Protein AF-A5DPB9-F1 (afdb_monomer)

InterPro domains:
  IPR019465 Conserved oligomeric Golgi complex subunit 5 [PTHR13228] (3-213)
  IPR048485 Conserved oligomeric Golgi complex subunit 5, helical domain [PF20649] (182-356)
  IPR049176 Conserved oligomeric Golgi complex subunit 5, N-terminal [PF10392] (8-139)

Structure (mmCIF, N/CA/C/O backbone):
data_AF-A5DPB9-F1
#
_entry.id   AF-A5DPB9-F1
#
loop_
_atom_site.group_PDB
_atom_site.id
_atom_site.type_symbol
_atom_site.label_atom_id
_atom_site.label_alt_id
_atom_site.label_comp_id
_atom_site.label_asym_id
_atom_site.label_entity_id
_atom_site.label_seq_id
_atom_site.pdbx_PDB_ins_code
_atom_site.Cartn_x
_atom_site.Cartn_y
_atom_site.Cartn_z
_atom_site.occupancy
_atom_site.B_iso_or_equiv
_atom_site.auth_seq_id
_atom_site.auth_comp_id
_atom_site.auth_asym_id
_atom_site.auth_atom_id
_atom_site.pdbx_PDB_model_num
ATOM 1 N N . MET A 1 1 ? -108.876 1.688 78.164 1.00 44.12 1 MET A N 1
ATOM 2 C CA . MET A 1 1 ? -107.978 1.445 79.316 1.00 44.12 1 MET A CA 1
ATOM 3 C C . MET A 1 1 ? -107.442 0.040 79.134 1.00 44.12 1 MET A C 1
ATOM 5 O O . MET A 1 1 ? -108.283 -0.831 78.953 1.00 44.12 1 MET A O 1
ATOM 9 N N . ALA A 1 2 ? -106.113 -0.120 79.157 1.00 27.28 2 ALA A N 1
ATOM 10 C CA . ALA A 1 2 ? -105.298 -1.202 78.568 1.00 27.28 2 ALA A CA 1
ATOM 11 C C . ALA A 1 2 ? -104.939 -0.926 77.093 1.00 27.28 2 ALA A C 1
ATOM 13 O O . ALA A 1 2 ? -105.848 -0.718 76.295 1.00 27.28 2 ALA A O 1
ATOM 14 N N . ASP A 1 3 ? -103.688 -0.815 76.645 1.00 36.09 3 ASP A N 1
ATOM 15 C CA . ASP A 1 3 ? -102.376 -0.763 77.303 1.00 36.09 3 ASP A CA 1
ATOM 16 C C . ASP A 1 3 ? -101.504 0.184 76.459 1.00 36.09 3 ASP A C 1
ATOM 18 O O . ASP A 1 3 ? -101.333 -0.025 75.263 1.00 36.09 3 ASP A O 1
ATOM 22 N N . LEU A 1 4 ? -100.994 1.263 77.054 1.00 47.66 4 LEU A N 1
ATOM 23 C CA . LEU A 1 4 ? -100.061 2.205 76.414 1.00 47.66 4 LEU A CA 1
ATOM 24 C C . LEU A 1 4 ? -98.610 1.736 76.649 1.00 47.66 4 LEU A C 1
ATOM 26 O O . LEU A 1 4 ? -97.748 2.515 77.041 1.00 47.66 4 LEU A O 1
ATOM 30 N N . GLU A 1 5 ? -98.366 0.440 76.449 1.00 53.59 5 GLU A N 1
ATOM 31 C CA . GLU A 1 5 ? -97.039 -0.184 76.462 1.00 53.59 5 GLU A CA 1
ATOM 32 C C . GLU A 1 5 ? -96.541 -0.337 75.018 1.00 53.59 5 GLU A C 1
ATOM 34 O O . GLU A 1 5 ? -96.562 -1.430 74.464 1.00 53.59 5 GLU A O 1
ATOM 39 N N . ASP A 1 6 ? -96.110 0.753 74.378 1.00 63.81 6 ASP A N 1
ATOM 40 C CA . ASP A 1 6 ? -95.665 0.715 72.972 1.00 63.81 6 ASP A CA 1
ATOM 41 C C . ASP A 1 6 ? -94.141 0.847 72.829 1.00 63.81 6 ASP A C 1
ATOM 43 O O . ASP A 1 6 ? -93.615 1.591 72.006 1.00 63.81 6 ASP A O 1
ATOM 47 N N . PHE A 1 7 ? -93.409 0.135 73.68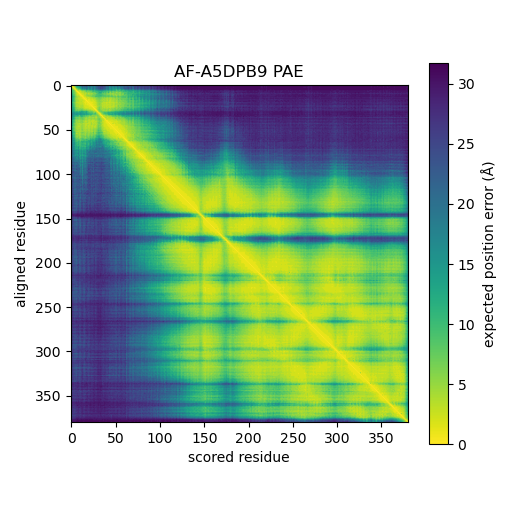7 1.00 64.62 7 PHE A N 1
ATOM 48 C CA . PHE A 1 7 ? -91.947 0.059 73.634 1.00 64.62 7 PHE A CA 1
ATOM 49 C C . PHE A 1 7 ? -91.447 -0.734 72.414 1.00 64.62 7 PHE A C 1
ATOM 51 O O . PHE A 1 7 ? -90.389 -0.426 71.871 1.00 64.62 7 PHE A O 1
ATOM 58 N N . GLU A 1 8 ? -92.205 -1.737 71.960 1.00 69.50 8 GLU A N 1
ATOM 59 C CA . GLU A 1 8 ? -91.835 -2.569 70.803 1.00 69.50 8 GLU A CA 1
ATOM 60 C C . GLU A 1 8 ? -91.729 -1.750 69.508 1.00 69.50 8 GLU A C 1
ATOM 62 O O . GLU A 1 8 ? -90.939 -2.089 68.629 1.00 69.50 8 GLU A O 1
ATOM 67 N N . SER A 1 9 ? -92.430 -0.612 69.426 1.00 72.00 9 SER A N 1
ATOM 68 C CA . SER A 1 9 ? -92.293 0.337 68.318 1.00 72.00 9 SER A CA 1
ATOM 69 C C . SER A 1 9 ? -90.864 0.884 68.154 1.00 72.00 9 SER A C 1
ATOM 71 O O . SER A 1 9 ? -90.455 1.173 67.031 1.00 72.00 9 SER A O 1
ATOM 73 N N . TYR A 1 10 ? -90.069 0.975 69.233 1.00 73.12 10 TYR A N 1
ATOM 74 C CA . TYR A 1 10 ? -88.667 1.417 69.181 1.00 73.12 10 TYR A CA 1
ATOM 75 C C . TYR A 1 10 ? -87.708 0.361 68.625 1.00 73.12 10 TYR A C 1
ATOM 77 O O . TYR A 1 10 ? -86.601 0.703 68.208 1.00 73.12 10 TYR A O 1
ATOM 85 N N . LEU A 1 11 ? -88.094 -0.916 68.670 1.00 72.62 11 LEU A N 1
ATOM 86 C CA . LEU A 1 11 ? -87.273 -2.040 68.219 1.00 72.62 11 LEU A CA 1
ATOM 87 C C . LEU A 1 11 ? -87.558 -2.431 66.761 1.00 72.62 11 LEU A C 1
ATOM 89 O O . LEU A 1 11 ? -86.886 -3.318 66.230 1.00 72.62 11 LEU A O 1
ATOM 93 N N . ASP A 1 12 ? -88.530 -1.777 66.118 1.00 81.12 12 ASP A N 1
ATOM 94 C CA . ASP A 1 12 ? -88.857 -1.994 64.713 1.00 81.12 12 ASP A CA 1
ATOM 95 C C . ASP A 1 12 ? -87.646 -1.632 63.822 1.00 81.12 12 ASP A C 1
ATOM 97 O O . ASP A 1 12 ? -87.094 -0.532 63.955 1.00 81.12 12 ASP A O 1
ATOM 101 N N . PRO A 1 13 ? -87.198 -2.521 62.913 1.00 78.12 13 PRO A N 1
ATOM 102 C CA . PRO A 1 13 ? -86.097 -2.236 61.992 1.00 78.12 13 PRO A CA 1
ATOM 103 C C . PRO A 1 13 ? -86.310 -0.986 61.120 1.00 78.12 13 PRO A C 1
ATOM 105 O O . PRO A 1 13 ? -85.321 -0.405 60.671 1.00 78.12 13 PRO A O 1
ATOM 108 N N . ASP A 1 14 ? -87.558 -0.544 60.923 1.00 82.44 14 ASP A N 1
ATOM 109 C CA . ASP A 1 14 ? -87.913 0.664 60.169 1.00 82.44 14 ASP A CA 1
ATOM 110 C C . ASP A 1 14 ? -88.231 1.880 61.071 1.00 82.44 14 ASP A C 1
ATOM 112 O O . ASP A 1 14 ? -88.819 2.872 60.616 1.00 82.44 14 ASP A O 1
ATOM 116 N N . PHE A 1 15 ? -87.843 1.845 62.355 1.00 84.31 15 PHE A N 1
ATOM 117 C CA . PHE A 1 15 ? -88.095 2.937 63.297 1.00 84.31 15 PHE A CA 1
ATOM 118 C C . PHE A 1 15 ? -87.548 4.282 62.789 1.00 84.31 15 PHE A C 1
ATOM 120 O O . PHE A 1 15 ? -86.355 4.462 62.531 1.00 84.31 15 PHE A O 1
ATOM 127 N N . ASN A 1 16 ? -88.434 5.279 62.702 1.00 80.62 16 ASN A N 1
ATOM 128 C CA . ASN A 1 16 ? -88.091 6.637 62.294 1.00 80.62 16 ASN A CA 1
ATOM 129 C C . ASN A 1 16 ? -88.408 7.635 63.413 1.00 80.62 16 ASN A C 1
ATOM 131 O O . ASN A 1 16 ? -89.570 7.960 63.671 1.00 80.62 16 ASN A O 1
ATOM 135 N N . ALA A 1 17 ? -87.351 8.183 64.014 1.00 83.06 17 ALA A N 1
ATOM 136 C CA . ALA A 1 17 ? -87.445 9.108 65.138 1.00 83.06 17 ALA A CA 1
ATOM 137 C C . ALA A 1 17 ? -88.282 10.364 64.833 1.00 83.06 17 ALA A C 1
ATOM 139 O O . ALA A 1 17 ? -89.011 10.841 65.702 1.00 83.06 17 ALA A O 1
ATOM 140 N N . SER A 1 18 ? -88.213 10.903 63.611 1.00 81.94 18 SER A N 1
ATOM 141 C CA . SER A 1 18 ? -88.951 12.114 63.230 1.00 81.94 18 SER A CA 1
ATOM 142 C C . SER A 1 18 ? -90.446 11.848 63.083 1.00 81.94 18 SER A C 1
ATOM 144 O O . SER A 1 18 ? -91.255 12.649 63.546 1.00 81.94 18 SER A O 1
ATOM 146 N N . LYS A 1 19 ? -90.814 10.709 62.482 1.00 81.12 19 LYS A N 1
ATOM 147 C CA . LYS A 1 19 ? -92.215 10.299 62.329 1.00 81.12 19 LYS A CA 1
ATOM 148 C C . LYS A 1 19 ? -92.846 9.995 63.688 1.00 81.12 19 LYS A C 1
ATOM 150 O O . LYS A 1 19 ? -93.886 10.554 64.006 1.00 81.12 19 LYS A O 1
ATOM 155 N N . PHE A 1 20 ? -92.148 9.224 64.520 1.00 82.44 20 PHE A N 1
ATOM 156 C CA . PHE A 1 20 ? -92.592 8.904 65.875 1.00 82.44 20 PHE A CA 1
ATOM 157 C C . PHE A 1 20 ? -92.763 10.159 66.742 1.00 82.44 20 PHE A C 1
ATOM 159 O O . PHE A 1 20 ? -93.758 10.297 67.445 1.00 82.44 20 PHE A O 1
ATOM 166 N N . SER A 1 21 ? -91.824 11.111 66.660 1.00 79.56 21 SER A N 1
ATOM 167 C CA . SER A 1 21 ? -91.932 12.380 67.391 1.00 79.56 21 SER A CA 1
ATOM 168 C C . SER A 1 21 ? -93.159 13.185 66.960 1.00 79.56 21 SER A C 1
ATOM 170 O O . SER A 1 21 ? -93.835 13.757 67.807 1.00 79.56 21 SER A O 1
ATOM 172 N N . ASN A 1 22 ? -93.468 13.214 65.659 1.00 82.00 22 ASN A N 1
ATOM 173 C CA . ASN A 1 22 ? -94.652 13.897 65.145 1.00 82.00 22 ASN A CA 1
ATOM 174 C C . ASN A 1 22 ? -95.946 13.215 65.617 1.00 82.00 22 ASN A C 1
ATOM 176 O O . ASN A 1 22 ? -96.838 13.879 66.136 1.00 82.00 22 ASN A O 1
ATOM 180 N N . ASP A 1 23 ? -96.006 11.887 65.518 1.00 80.44 23 ASP A N 1
ATOM 181 C CA . ASP A 1 23 ? -97.159 11.095 65.950 1.00 80.44 23 ASP A CA 1
ATOM 182 C C . ASP A 1 23 ? -97.400 11.236 67.466 1.00 80.44 23 ASP A C 1
ATOM 184 O O . ASP A 1 23 ? -98.544 11.347 67.906 1.00 80.44 23 ASP A O 1
ATOM 188 N N . LEU A 1 24 ? -96.333 11.326 68.270 1.00 81.12 24 LEU A N 1
ATOM 189 C CA . LEU A 1 24 ? -96.407 11.556 69.715 1.00 81.12 24 LEU A CA 1
ATOM 190 C C . LEU A 1 24 ? -96.964 12.946 70.053 1.00 81.12 24 LEU A C 1
ATOM 192 O O . LEU A 1 24 ? -97.833 13.054 70.917 1.00 81.12 24 LEU A O 1
ATOM 196 N N . ILE A 1 25 ? -96.512 13.989 69.348 1.00 81.38 25 ILE A N 1
ATOM 197 C CA . ILE A 1 25 ? -97.013 15.361 69.521 1.00 81.38 25 ILE A CA 1
ATOM 198 C C . ILE A 1 25 ? -98.494 15.439 69.141 1.00 81.38 25 ILE A C 1
ATOM 200 O O . ILE A 1 25 ? -99.277 16.027 69.889 1.00 81.38 25 ILE A O 1
ATOM 204 N N . CYS A 1 26 ? -98.887 14.814 68.027 1.00 80.00 26 CYS A N 1
ATOM 205 C CA . CYS A 1 26 ? -100.283 14.722 67.607 1.00 80.00 26 CYS A CA 1
ATOM 206 C C . CYS A 1 26 ? -101.142 13.913 68.590 1.00 80.00 26 CYS A C 1
ATOM 208 O O . CYS A 1 26 ? -102.306 14.237 68.780 1.00 80.00 26 CYS A O 1
ATOM 210 N N . ALA A 1 27 ? -100.591 12.880 69.232 1.00 77.81 27 ALA A N 1
ATOM 211 C CA . ALA A 1 27 ? -101.325 12.049 70.185 1.00 77.81 27 ALA A CA 1
ATOM 212 C C . ALA A 1 27 ? -101.513 12.703 71.565 1.00 77.81 27 ALA A C 1
ATOM 214 O O . ALA A 1 27 ? -102.434 12.329 72.290 1.00 77.81 27 ALA A O 1
ATOM 215 N N . THR A 1 28 ? -100.647 13.643 71.963 1.00 74.94 28 THR A N 1
ATOM 216 C CA . THR A 1 28 ? -100.753 14.336 73.261 1.00 74.94 28 THR A CA 1
ATOM 217 C C . THR A 1 28 ? -101.484 15.676 73.201 1.00 74.94 28 THR A C 1
ATOM 219 O O . THR A 1 28 ? -101.608 16.316 74.240 1.00 74.94 28 THR A O 1
ATOM 222 N N . ASN A 1 29 ? -101.931 16.117 72.023 1.00 76.56 29 ASN A N 1
ATOM 223 C CA . ASN A 1 29 ? -102.603 17.403 71.823 1.00 76.56 29 ASN A CA 1
ATOM 224 C C . ASN A 1 29 ? -103.939 17.207 71.087 1.00 76.56 29 ASN A C 1
ATOM 226 O O . ASN A 1 29 ? -104.040 16.368 70.195 1.00 76.56 29 ASN A O 1
ATOM 230 N N . GLU A 1 30 ? -104.965 17.980 71.449 1.00 71.94 30 GLU A N 1
ATOM 231 C CA . GLU A 1 30 ? -106.259 17.984 70.751 1.00 71.94 30 GLU A CA 1
ATOM 232 C C . GLU A 1 30 ? -106.224 18.965 69.564 1.00 71.94 30 GLU A C 1
ATOM 234 O O . GLU A 1 30 ? -105.502 19.959 69.583 1.00 71.94 30 GLU A O 1
ATOM 239 N N . ALA A 1 31 ? -106.990 18.694 68.503 1.00 64.88 31 ALA A N 1
ATOM 240 C CA . ALA A 1 31 ? -106.919 19.470 67.257 1.00 64.88 31 ALA A CA 1
ATOM 241 C C . ALA A 1 31 ? -107.453 20.918 67.368 1.00 64.88 31 ALA A C 1
ATOM 243 O O . ALA A 1 31 ? -107.172 21.724 66.484 1.00 64.88 31 ALA A O 1
ATOM 244 N N . ASP A 1 32 ? -108.190 21.240 68.437 1.00 61.94 32 ASP A N 1
ATOM 245 C CA . ASP A 1 32 ? -108.917 22.509 68.617 1.00 61.94 32 ASP A CA 1
ATOM 246 C C . ASP A 1 32 ? -108.282 23.455 69.665 1.00 61.94 32 ASP A C 1
ATOM 248 O O . ASP A 1 32 ? -108.884 24.462 70.042 1.00 61.94 32 ASP A O 1
ATOM 252 N N . THR A 1 33 ? -107.075 23.157 70.160 1.00 62.94 33 THR A N 1
ATOM 253 C CA . THR A 1 33 ? -106.348 24.022 71.110 1.00 62.94 33 THR A CA 1
ATOM 254 C C . THR A 1 33 ? -105.321 24.923 70.412 1.00 62.94 33 THR A C 1
ATOM 256 O O . THR A 1 33 ? -104.429 24.427 69.730 1.00 62.94 33 THR A O 1
ATOM 259 N N . ASP A 1 34 ? -105.402 26.243 70.641 1.00 65.19 34 ASP A N 1
ATOM 260 C CA . ASP A 1 34 ? -104.501 27.268 70.064 1.00 65.19 34 ASP A CA 1
ATOM 261 C C . ASP A 1 34 ? -103.067 27.259 70.650 1.00 65.19 34 ASP A C 1
ATOM 263 O O . ASP A 1 34 ? -102.174 27.932 70.128 1.00 65.19 34 ASP A O 1
ATOM 267 N N . GLU A 1 35 ? -102.814 26.495 71.719 1.00 70.06 35 GLU A N 1
ATOM 268 C CA . GLU A 1 35 ? -101.492 26.342 72.338 1.00 70.06 35 GLU A CA 1
ATOM 269 C C . GLU A 1 35 ? -101.019 24.882 72.283 1.00 70.06 35 GLU A C 1
ATOM 271 O O . GLU A 1 35 ? -101.722 23.967 72.704 1.00 70.06 35 GLU A O 1
ATOM 276 N N . LEU A 1 36 ? -99.800 24.667 71.775 1.00 75.06 36 LEU A N 1
ATOM 277 C CA . LEU A 1 36 ? -99.181 23.346 71.647 1.00 75.06 36 LEU A CA 1
ATOM 278 C C . LEU A 1 36 ? -98.478 22.933 72.954 1.00 75.06 36 LEU A C 1
ATOM 280 O O . LEU A 1 36 ? -97.453 23.517 73.320 1.00 75.06 36 LEU A O 1
ATOM 284 N N . ASP A 1 37 ? -98.957 21.880 73.621 1.00 76.12 37 ASP A N 1
ATOM 285 C CA . ASP A 1 37 ? -98.319 21.313 74.815 1.00 76.12 37 ASP A CA 1
ATOM 286 C C . ASP A 1 37 ? -97.232 20.290 74.443 1.00 76.12 37 ASP A C 1
ATOM 288 O O . ASP A 1 37 ? -97.453 19.086 74.277 1.00 76.12 37 ASP A O 1
ATOM 292 N N . ILE A 1 38 ? -95.999 20.787 74.348 1.00 79.75 38 ILE A N 1
ATOM 293 C CA . ILE A 1 38 ? -94.792 19.963 74.178 1.00 79.75 38 ILE A CA 1
ATOM 294 C C . ILE A 1 38 ? -94.356 19.342 75.518 1.00 79.75 38 ILE A C 1
ATOM 296 O O . ILE A 1 38 ? -93.651 18.330 75.550 1.00 79.75 38 ILE A O 1
ATOM 300 N N . GLY A 1 39 ? -94.772 19.923 76.646 1.00 80.38 39 GLY A N 1
ATOM 301 C CA . GLY A 1 39 ? -94.368 19.490 77.979 1.00 80.38 39 GLY A CA 1
ATOM 302 C C . GLY A 1 39 ? -94.846 18.076 78.298 1.00 80.38 39 GLY A C 1
ATOM 303 O O . GLY A 1 39 ? -94.081 17.281 78.850 1.00 80.38 39 GLY A O 1
ATOM 304 N N . THR A 1 40 ? -96.076 17.740 77.913 1.00 80.31 40 THR A N 1
ATOM 305 C CA . THR A 1 40 ? -96.653 16.404 78.125 1.00 80.31 40 THR A CA 1
ATOM 306 C C . THR A 1 40 ? -95.992 15.343 77.240 1.00 80.31 40 THR A C 1
ATOM 308 O O . THR A 1 40 ? -95.547 14.313 77.757 1.00 80.31 40 THR A O 1
ATOM 311 N N . SER A 1 41 ? -95.804 15.624 75.947 1.00 79.94 41 SER A N 1
ATOM 312 C CA . SER A 1 41 ? -95.038 14.771 75.019 1.00 79.94 41 SER A CA 1
ATOM 313 C C . SER A 1 41 ? -93.606 14.505 75.499 1.00 79.94 41 SER A C 1
ATOM 315 O O . SER A 1 41 ? -93.144 13.364 75.526 1.00 79.94 41 SER A O 1
ATOM 317 N N . MET A 1 42 ? -92.904 15.546 75.955 1.00 81.12 42 MET A N 1
ATOM 318 C CA . MET A 1 42 ? -91.525 15.435 76.431 1.00 81.12 42 MET A CA 1
ATOM 319 C C . MET A 1 42 ? -91.41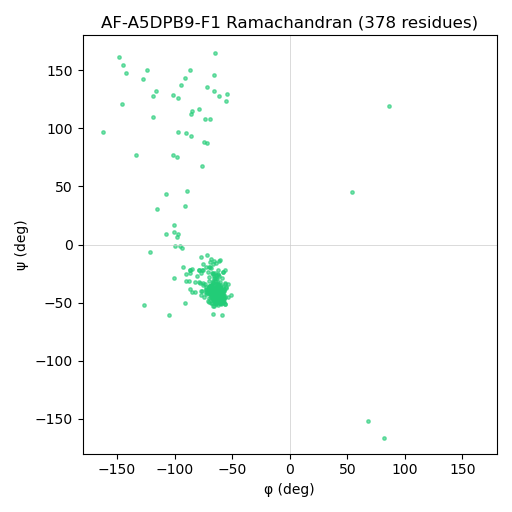5 14.658 77.750 1.00 81.12 42 MET A C 1
ATOM 321 O O . MET A 1 42 ? -90.456 13.912 77.948 1.00 81.12 42 MET A O 1
ATOM 325 N N . LYS A 1 43 ? -92.398 14.791 78.653 1.00 84.06 43 LYS A N 1
ATOM 326 C CA . LYS A 1 43 ? -92.470 13.968 79.873 1.00 84.06 43 LYS A CA 1
ATOM 327 C C . LYS A 1 43 ? -92.662 12.490 79.543 1.00 84.06 43 LYS A C 1
ATOM 329 O O . LYS A 1 43 ? -92.007 11.665 80.176 1.00 84.06 43 LYS A O 1
ATOM 334 N N . LYS A 1 44 ? -93.507 12.168 78.558 1.00 81.88 44 LYS A N 1
ATOM 335 C CA . LYS A 1 44 ? -93.729 10.790 78.106 1.00 81.88 44 LYS A CA 1
ATOM 336 C C . LYS A 1 44 ? -92.467 10.192 77.480 1.00 81.88 44 LYS A C 1
ATOM 338 O O . LYS A 1 44 ? -91.987 9.184 77.975 1.00 81.88 44 LYS A O 1
ATOM 343 N N . LEU A 1 45 ? -91.832 10.891 76.535 1.00 83.88 45 LEU A N 1
ATOM 344 C CA . LEU A 1 45 ? -90.566 10.440 75.943 1.00 83.88 45 LEU A CA 1
ATOM 345 C C . LEU A 1 45 ? -89.468 10.229 77.000 1.00 83.88 45 LEU A C 1
ATOM 347 O O . LEU A 1 45 ? -88.692 9.282 76.927 1.00 83.88 45 LEU A O 1
ATOM 351 N N . LYS A 1 46 ? -89.401 11.102 78.012 1.00 84.94 46 LYS A N 1
ATOM 352 C CA . LYS A 1 46 ? -88.448 10.951 79.117 1.00 84.94 46 LYS A CA 1
ATOM 353 C C . LYS A 1 46 ? -88.732 9.706 79.959 1.00 84.94 46 LYS A C 1
ATOM 355 O O . LYS A 1 46 ? -87.783 9.072 80.413 1.00 84.94 46 LYS A O 1
ATOM 360 N N . PHE A 1 47 ? -90.003 9.377 80.177 1.00 84.81 47 PHE A N 1
ATOM 361 C CA . PHE A 1 47 ? -90.398 8.143 80.850 1.00 84.81 47 PHE A CA 1
ATOM 362 C C . PHE A 1 47 ? -89.999 6.916 80.021 1.00 84.81 47 PHE A C 1
ATOM 364 O O . PHE A 1 47 ? -89.385 6.001 80.562 1.00 84.81 47 PHE A O 1
ATOM 371 N N . ASP A 1 48 ? -90.234 6.950 78.709 1.00 83.25 48 ASP A N 1
ATOM 372 C CA . ASP A 1 48 ? -89.887 5.855 77.800 1.00 83.25 48 ASP A CA 1
ATOM 373 C C . ASP A 1 48 ? -88.366 5.635 77.726 1.00 83.25 48 ASP A C 1
ATOM 375 O O . ASP A 1 48 ? -87.908 4.502 77.830 1.00 83.25 48 ASP A O 1
ATOM 379 N N . ILE A 1 49 ? -87.555 6.703 77.669 1.00 83.69 49 ILE A N 1
ATOM 380 C CA . ILE A 1 49 ? -86.081 6.614 77.746 1.00 83.69 49 ILE A CA 1
ATOM 381 C C . ILE A 1 49 ? -85.634 5.989 79.072 1.00 83.69 49 ILE A C 1
ATOM 383 O O . ILE A 1 49 ? -84.758 5.127 79.086 1.00 83.69 49 ILE A O 1
ATOM 387 N N . GLN A 1 50 ? -86.232 6.404 80.191 1.00 85.75 50 GLN A N 1
ATOM 388 C CA . GLN A 1 50 ? -85.902 5.834 81.497 1.00 85.75 50 GLN A CA 1
ATOM 389 C C . GLN A 1 50 ? -86.268 4.348 81.578 1.00 85.75 50 GLN A C 1
ATOM 391 O O . GLN A 1 50 ? -85.528 3.573 82.184 1.00 85.75 50 GLN A O 1
ATOM 396 N N . GLU A 1 51 ? -87.371 3.935 80.954 1.00 83.25 51 GLU A N 1
ATOM 397 C CA . GLU A 1 51 ? -87.759 2.528 80.860 1.00 83.25 51 GLU A CA 1
ATOM 398 C C . GLU A 1 51 ? -86.835 1.745 79.909 1.00 83.25 51 GLU A C 1
ATOM 400 O O . GLU A 1 51 ? -86.428 0.637 80.259 1.00 83.25 51 GLU A O 1
ATOM 405 N N . CYS A 1 52 ? -86.403 2.324 78.778 1.00 82.12 52 CYS A N 1
ATOM 406 C CA . CYS A 1 52 ? -85.360 1.762 77.908 1.00 82.12 52 CYS A CA 1
ATOM 407 C C . CYS A 1 52 ? -84.066 1.516 78.680 1.00 82.12 52 CYS A C 1
ATOM 409 O O . CYS A 1 52 ? -83.540 0.406 78.658 1.00 82.12 52 CYS A O 1
ATOM 411 N N . ASP A 1 53 ? -83.570 2.523 79.398 1.00 84.25 53 ASP A N 1
ATOM 412 C CA . ASP A 1 53 ? -82.347 2.412 80.190 1.00 84.25 53 ASP A CA 1
ATOM 413 C C . ASP A 1 53 ? -82.500 1.363 81.287 1.00 84.25 53 ASP A C 1
ATOM 415 O O . ASP A 1 53 ? -81.599 0.554 81.514 1.00 84.25 53 ASP A O 1
ATOM 419 N N . LYS A 1 54 ? -83.661 1.314 81.945 1.00 84.88 54 LYS A N 1
ATOM 420 C CA . LYS A 1 54 ? -83.954 0.326 82.983 1.00 84.88 54 LYS A CA 1
ATOM 421 C C . LYS A 1 54 ? -84.018 -1.092 82.419 1.00 84.88 54 LYS A C 1
ATOM 423 O O . LYS A 1 54 ? -83.443 -1.997 83.023 1.00 84.88 54 LYS A O 1
ATOM 428 N N . ARG A 1 55 ? -84.660 -1.303 81.266 1.00 82.06 55 ARG A N 1
ATOM 429 C CA . ARG A 1 55 ? -84.725 -2.605 80.583 1.00 82.06 55 ARG A CA 1
ATOM 430 C C . ARG A 1 55 ? -83.377 -3.012 80.013 1.00 82.06 55 ARG A C 1
ATOM 432 O O . ARG A 1 55 ? -82.980 -4.150 80.210 1.00 82.06 55 ARG A O 1
ATOM 439 N N . MET A 1 56 ? -82.637 -2.102 79.388 1.00 81.44 56 MET A N 1
ATOM 440 C CA . MET A 1 56 ? -81.284 -2.360 78.895 1.00 81.44 56 MET A CA 1
ATOM 441 C C . MET A 1 56 ? -80.353 -2.717 80.051 1.00 81.44 56 MET A C 1
ATOM 443 O O . MET A 1 56 ? -79.632 -3.707 79.972 1.00 81.44 56 MET A O 1
ATOM 447 N N . THR A 1 57 ? -80.444 -1.992 81.167 1.00 84.69 57 THR A N 1
ATOM 448 C CA . THR A 1 57 ? -79.726 -2.333 82.398 1.00 84.69 57 THR A CA 1
ATOM 449 C C . THR A 1 57 ? -80.189 -3.682 82.938 1.00 84.69 57 THR A C 1
ATOM 451 O O . THR A 1 57 ? -79.352 -4.478 83.339 1.00 84.69 57 THR A O 1
ATOM 454 N N . SER A 1 58 ? -81.485 -4.000 82.913 1.00 83.62 58 SER A N 1
ATOM 455 C CA . SER A 1 58 ? -82.013 -5.293 83.363 1.00 83.62 58 SER A CA 1
ATOM 456 C C . SER A 1 58 ? -81.550 -6.456 82.480 1.00 83.62 58 SER A C 1
ATOM 458 O O . SER A 1 58 ? -81.087 -7.461 83.010 1.00 83.62 58 SER A O 1
ATOM 460 N N . ILE A 1 59 ? -81.589 -6.316 81.153 1.00 83.06 59 ILE A N 1
ATOM 461 C CA . ILE A 1 59 ? -81.129 -7.318 80.184 1.00 83.06 59 ILE A CA 1
ATOM 462 C C . ILE A 1 59 ? -79.618 -7.494 80.299 1.00 83.06 59 ILE A C 1
ATOM 464 O O . ILE A 1 59 ? -79.159 -8.630 80.385 1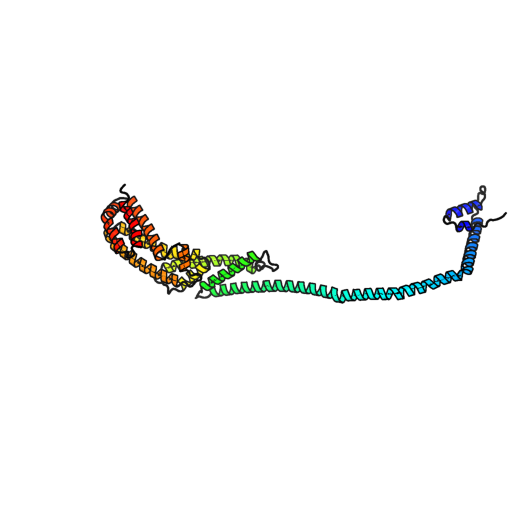.00 83.06 59 ILE A O 1
ATOM 468 N N . ALA A 1 60 ? -78.858 -6.398 80.367 1.00 81.62 60 ALA A N 1
ATOM 469 C CA . ALA A 1 60 ? -77.417 -6.433 80.585 1.00 81.62 60 ALA A CA 1
ATOM 470 C C . ALA A 1 60 ? -77.064 -7.044 81.949 1.00 81.62 60 ALA A C 1
ATOM 472 O O . ALA A 1 60 ? -76.126 -7.823 82.021 1.00 81.62 60 ALA A O 1
ATOM 473 N N . SER A 1 61 ? -77.836 -6.769 83.007 1.00 81.50 61 SER A N 1
ATOM 474 C CA . SER A 1 61 ? -77.632 -7.361 84.342 1.00 81.50 61 SER A CA 1
ATOM 475 C C . SER A 1 61 ? -78.114 -8.808 84.440 1.00 81.50 61 SER A C 1
ATOM 477 O O . SER A 1 61 ? -77.660 -9.526 85.320 1.00 81.50 61 SER A O 1
ATOM 479 N N . SER A 1 62 ? -79.029 -9.251 83.573 1.00 83.50 62 SER A N 1
ATOM 480 C CA . SER A 1 62 ? -79.533 -10.634 83.548 1.00 83.50 62 SER A CA 1
ATOM 481 C C . SER A 1 62 ? -78.692 -11.526 82.635 1.00 83.50 62 SER A C 1
ATOM 483 O O . SER A 1 62 ? -78.518 -12.705 82.914 1.00 83.50 62 SER A O 1
ATOM 485 N N . ASN A 1 63 ? -78.129 -10.953 81.568 1.00 82.12 63 ASN A N 1
ATOM 486 C CA . ASN A 1 63 ? -77.302 -11.627 80.564 1.00 82.12 63 ASN A CA 1
ATOM 487 C C . ASN A 1 63 ? -75.863 -11.088 80.572 1.00 82.12 63 ASN A C 1
ATOM 489 O O . ASN A 1 63 ? -75.191 -11.050 79.538 1.00 82.12 63 ASN A O 1
ATOM 493 N N . TYR A 1 64 ? -75.384 -10.650 81.736 1.00 81.75 64 TYR A N 1
ATOM 494 C CA . TYR A 1 64 ? -74.017 -10.155 81.887 1.00 81.75 64 TYR A CA 1
ATOM 495 C C . TYR A 1 64 ? -73.007 -11.258 81.570 1.00 81.75 64 TYR A C 1
ATOM 497 O O . TYR A 1 64 ? -71.968 -10.989 80.984 1.00 81.75 64 TYR A O 1
ATOM 505 N N . GLU A 1 65 ? -73.327 -12.507 81.900 1.00 81.19 65 GLU A N 1
ATOM 506 C CA . GLU A 1 65 ? -72.414 -13.636 81.764 1.00 81.19 65 GLU A CA 1
ATOM 507 C C . GLU A 1 65 ? -72.027 -13.915 80.291 1.00 81.19 65 GLU A C 1
ATOM 509 O O . GLU A 1 65 ? -70.828 -13.915 80.007 1.00 81.19 65 GLU A O 1
ATOM 514 N N . PRO A 1 66 ? -72.957 -14.007 79.312 1.00 81.75 66 PRO A N 1
ATOM 515 C CA . PRO A 1 66 ? -72.606 -14.072 77.888 1.00 81.75 66 PRO A CA 1
ATOM 516 C C . PRO A 1 66 ? -71.842 -12.851 77.356 1.00 81.75 66 PRO A C 1
ATOM 518 O O . PRO A 1 66 ? -70.904 -13.004 76.575 1.00 81.75 66 PRO A O 1
ATOM 521 N N . LEU A 1 67 ? -72.216 -11.633 77.766 1.00 79.81 67 LEU A N 1
ATOM 522 C CA . LEU A 1 67 ? -71.557 -10.403 77.305 1.00 79.81 67 LEU A CA 1
ATOM 523 C C . LEU A 1 67 ? -70.117 -10.310 77.823 1.00 79.81 67 LEU A C 1
ATOM 525 O O . LEU A 1 67 ? -69.196 -9.992 77.071 1.00 79.81 67 LEU A O 1
ATOM 529 N N . VAL A 1 68 ? -69.909 -10.652 79.095 1.00 82.25 68 VAL A N 1
ATOM 530 C CA . VAL A 1 68 ? -68.587 -10.761 79.716 1.00 82.25 68 VAL A CA 1
ATOM 531 C C . VAL A 1 68 ? -67.797 -11.904 79.081 1.00 82.25 68 VAL A C 1
ATOM 533 O O . VAL A 1 68 ? -66.608 -11.735 78.823 1.00 82.25 68 VAL A O 1
ATOM 536 N N . ALA A 1 69 ? -68.427 -13.033 78.749 1.00 83.31 69 ALA A N 1
ATOM 537 C CA . ALA A 1 69 ? -67.781 -14.138 78.041 1.00 83.31 69 ALA A CA 1
ATOM 538 C C . ALA A 1 69 ? -67.289 -13.721 76.642 1.00 83.31 69 ALA A C 1
ATOM 540 O O . ALA A 1 69 ? -66.150 -14.005 76.286 1.00 83.31 69 ALA A O 1
ATOM 541 N N . ILE A 1 70 ? -68.087 -12.982 75.867 1.00 80.62 70 ILE A N 1
ATOM 542 C CA . ILE A 1 70 ? -67.674 -12.504 74.538 1.00 80.62 70 ILE A CA 1
ATOM 543 C C . ILE A 1 70 ? -66.552 -11.469 74.666 1.00 80.62 70 ILE A C 1
ATOM 545 O O . ILE A 1 70 ? -65.501 -11.618 74.042 1.00 80.62 70 ILE A O 1
ATOM 549 N N . CYS A 1 71 ? -66.724 -10.451 75.514 1.00 80.06 71 CYS A N 1
ATOM 550 C CA . CYS A 1 71 ? -65.702 -9.425 75.733 1.00 80.06 71 CYS A CA 1
ATOM 551 C C . CYS A 1 71 ? -64.398 -10.015 76.292 1.00 80.06 71 CYS A C 1
ATOM 553 O O . CYS A 1 71 ? -63.312 -9.584 75.900 1.00 80.06 71 CYS A O 1
ATOM 555 N N . SER A 1 72 ? -64.486 -11.031 77.154 1.00 80.44 72 SER A N 1
ATOM 556 C CA . SER A 1 72 ? -63.313 -11.729 77.688 1.00 80.44 72 SER A CA 1
ATOM 557 C C . SER A 1 72 ? -62.619 -12.625 76.665 1.00 80.44 72 SER A C 1
ATOM 559 O O . SER A 1 72 ? -61.442 -12.899 76.854 1.00 80.44 72 SER A O 1
ATOM 561 N N . GLN A 1 73 ? -63.276 -13.032 75.571 1.00 82.88 73 GLN A N 1
ATOM 562 C CA . GLN A 1 73 ? -62.663 -13.822 74.493 1.00 82.88 73 GLN A CA 1
ATOM 563 C C . GLN A 1 73 ? -61.974 -12.975 73.414 1.00 82.88 73 GLN A C 1
ATOM 565 O O . GLN A 1 73 ? -61.072 -13.471 72.735 1.00 82.88 73 GLN A O 1
ATOM 570 N N . VAL A 1 74 ? -62.329 -11.694 73.266 1.00 82.62 74 VAL A N 1
ATOM 571 C CA . VAL A 1 74 ? -61.716 -10.797 72.265 1.00 82.62 74 VAL A CA 1
ATOM 572 C C . VAL A 1 74 ? -60.221 -10.585 72.526 1.00 82.62 74 VAL A C 1
ATOM 574 O O . VAL A 1 74 ? -59.425 -10.653 71.588 1.00 82.62 74 VAL A O 1
ATOM 577 N N . GLY A 1 75 ? -59.830 -10.364 73.786 1.00 83.56 75 GLY A N 1
ATOM 578 C CA . GLY A 1 75 ? -58.422 -10.232 74.188 1.00 83.56 75 GLY A CA 1
ATOM 579 C C . GLY A 1 75 ? -57.601 -11.481 73.838 1.00 83.56 75 GLY A C 1
ATOM 580 O O . GLY A 1 75 ? -56.734 -11.392 72.973 1.00 83.56 75 GLY A O 1
ATOM 581 N N . PRO A 1 76 ? -57.953 -12.661 74.382 1.00 85.62 76 PRO A N 1
ATOM 582 C CA . PRO A 1 76 ? -57.294 -13.931 74.088 1.00 85.62 76 PRO A CA 1
ATOM 583 C C . PRO A 1 76 ? -57.253 -14.283 72.603 1.00 85.62 76 PRO A C 1
ATOM 585 O O . PRO A 1 76 ? -56.256 -14.816 72.137 1.00 85.62 76 PRO A O 1
ATOM 588 N N . THR A 1 77 ? -58.301 -13.977 71.832 1.00 84.00 77 THR A N 1
ATOM 589 C CA . THR A 1 77 ? -58.315 -14.255 70.385 1.00 84.00 77 THR A CA 1
ATOM 590 C C . THR A 1 77 ? -57.330 -13.359 69.638 1.00 84.00 77 THR A C 1
ATOM 592 O O . THR A 1 77 ? -56.618 -13.821 68.746 1.00 84.00 77 THR A O 1
ATOM 595 N N . LYS A 1 78 ? -57.253 -12.077 70.010 1.00 84.88 78 LYS A N 1
ATOM 596 C CA . LYS A 1 78 ? -56.272 -11.136 69.461 1.00 84.88 78 LYS A CA 1
ATOM 597 C C . LYS A 1 78 ? -54.851 -11.514 69.868 1.00 84.88 78 LYS A C 1
ATOM 599 O O . LYS A 1 78 ? -53.950 -11.445 69.034 1.00 84.88 78 LYS A O 1
ATOM 604 N N . ASP A 1 79 ? -54.664 -11.920 71.117 1.00 86.50 79 ASP A N 1
ATOM 605 C CA . ASP A 1 79 ? -53.375 -12.351 71.646 1.00 86.50 79 ASP A CA 1
ATOM 606 C C . ASP A 1 79 ? -52.930 -13.642 70.960 1.00 86.50 79 ASP A C 1
ATOM 608 O O . ASP A 1 79 ? -51.831 -13.681 70.428 1.00 86.50 79 ASP A O 1
ATOM 612 N N . TYR A 1 80 ? -53.816 -14.626 70.801 1.00 85.25 80 TYR A N 1
ATOM 613 C CA . TYR A 1 80 ? -53.552 -15.857 70.054 1.00 85.25 80 TYR A CA 1
ATOM 614 C C . TYR A 1 80 ? -53.226 -15.596 68.579 1.00 85.25 80 TYR A C 1
ATOM 616 O O . TYR A 1 80 ? -52.276 -16.164 68.033 1.00 85.25 80 TYR A O 1
ATOM 624 N N . ALA A 1 81 ? -53.981 -14.715 67.915 1.00 83.44 81 ALA A N 1
ATOM 625 C CA . ALA A 1 81 ? -53.698 -14.323 66.538 1.00 83.44 81 ALA A CA 1
ATOM 626 C C . ALA A 1 81 ? -52.333 -13.626 66.430 1.00 83.44 81 ALA A C 1
ATOM 628 O O . ALA A 1 81 ? -51.565 -13.926 65.517 1.00 83.44 81 ALA A O 1
ATOM 629 N N . ASN A 1 82 ? -51.991 -12.750 67.378 1.00 88.19 82 ASN A N 1
ATOM 630 C CA . ASN A 1 82 ? -50.670 -12.132 67.442 1.00 88.19 82 ASN A CA 1
ATOM 631 C C . ASN A 1 82 ? -49.574 -13.161 67.733 1.00 88.19 82 ASN A C 1
ATOM 633 O O . ASN A 1 82 ? -48.576 -13.179 67.029 1.00 88.19 82 ASN A O 1
ATOM 637 N N . GLU A 1 83 ? -49.741 -14.046 68.706 1.00 88.25 83 GLU A N 1
ATOM 638 C CA . GLU A 1 83 ? -48.753 -15.068 69.062 1.00 88.25 83 GLU A CA 1
ATOM 639 C C . GLU A 1 83 ? -48.531 -16.082 67.937 1.00 88.25 83 GLU A C 1
ATOM 641 O O . GLU A 1 83 ? -47.419 -16.575 67.762 1.00 88.25 83 GLU A O 1
ATOM 646 N N . THR A 1 84 ? -49.556 -16.364 67.131 1.00 86.56 84 THR A N 1
ATOM 647 C CA . THR A 1 84 ? -49.476 -17.371 66.065 1.00 86.56 84 THR A CA 1
ATOM 648 C C . THR A 1 84 ? -49.034 -16.771 64.728 1.00 86.56 84 THR A C 1
ATOM 650 O O . THR A 1 84 ? -48.106 -17.277 64.084 1.00 86.56 84 THR A O 1
ATOM 653 N N . LEU A 1 85 ? -49.673 -15.682 64.278 1.00 88.69 85 LEU A N 1
ATOM 654 C CA . LEU A 1 85 ? -49.363 -15.084 62.977 1.00 88.69 85 LEU A CA 1
ATOM 655 C C . LEU A 1 85 ? -48.145 -14.171 63.023 1.00 88.69 85 LEU A C 1
ATOM 657 O O . LEU A 1 85 ? -47.351 -14.209 62.083 1.00 88.69 85 LEU A O 1
ATOM 661 N N . LYS A 1 86 ? -47.974 -13.359 64.072 1.00 89.12 86 LYS A N 1
ATOM 662 C CA . LYS A 1 86 ? -46.913 -12.344 64.095 1.00 89.12 86 LYS A CA 1
ATOM 663 C C . LYS A 1 86 ? -45.521 -12.966 63.952 1.00 89.12 86 LYS A C 1
ATOM 665 O O . LYS A 1 86 ? -44.799 -12.515 63.069 1.00 89.12 86 LYS A O 1
ATOM 670 N N . PRO A 1 87 ? -45.160 -14.065 64.650 1.00 90.94 87 PRO A N 1
ATOM 671 C CA . PRO A 1 87 ? -43.860 -14.699 64.439 1.00 90.94 87 PRO A CA 1
ATOM 672 C C . PRO A 1 87 ? -43.680 -15.248 63.023 1.00 90.94 87 PRO A C 1
ATOM 674 O O . PRO A 1 87 ? -42.571 -15.234 62.495 1.00 90.94 87 PRO A O 1
ATOM 677 N N . SER A 1 88 ? -44.751 -15.740 62.396 1.00 87.00 88 SER A N 1
ATOM 678 C CA . SER A 1 88 ? -44.706 -16.268 61.028 1.00 87.00 88 SER A CA 1
ATOM 679 C C . SER A 1 88 ? -44.502 -15.151 60.001 1.00 87.00 88 SER A C 1
ATOM 681 O O . SER A 1 88 ? -43.682 -15.293 59.093 1.00 87.00 88 SER A O 1
ATOM 683 N N . VAL A 1 89 ? -45.187 -14.019 60.180 1.00 89.94 89 VAL A N 1
ATOM 684 C CA . VAL A 1 89 ? -45.019 -12.813 59.356 1.00 89.94 89 VAL A CA 1
ATOM 685 C C . VAL A 1 89 ? -43.633 -12.206 59.567 1.00 89.94 89 VAL A C 1
ATOM 687 O O . VAL A 1 89 ? -42.930 -11.952 58.593 1.00 89.94 89 VAL A O 1
ATOM 690 N N . ASP A 1 90 ? -43.187 -12.062 60.814 1.00 91.06 90 ASP A N 1
ATOM 691 C CA . ASP A 1 90 ? -41.871 -11.508 61.146 1.00 91.06 90 ASP A CA 1
ATOM 692 C C . ASP A 1 90 ? -40.737 -12.381 60.587 1.00 91.06 90 ASP A C 1
ATOM 694 O O . ASP A 1 90 ? -39.736 -11.864 60.086 1.00 91.06 90 ASP A O 1
ATOM 698 N N . ARG A 1 91 ? -40.900 -13.713 60.598 1.00 90.88 91 ARG A N 1
ATOM 699 C CA . ARG A 1 91 ? -39.970 -14.644 59.937 1.00 90.88 91 ARG A CA 1
ATOM 700 C C . ARG A 1 91 ? -39.931 -14.438 58.427 1.00 90.88 91 ARG A C 1
ATOM 702 O O . ARG A 1 91 ? -38.840 -14.464 57.862 1.00 90.88 91 ARG A O 1
ATOM 709 N N . LEU A 1 92 ? -41.080 -14.237 57.778 1.00 91.62 92 LEU A N 1
ATOM 710 C CA . LEU A 1 92 ? -41.155 -13.997 56.335 1.00 91.62 92 LEU A CA 1
ATOM 711 C C . LEU A 1 92 ? -40.485 -12.671 55.958 1.00 91.62 92 LEU A C 1
ATOM 713 O O . LEU A 1 92 ? -39.661 -12.643 55.046 1.00 91.62 92 LEU A O 1
ATOM 717 N N . VAL A 1 93 ? -40.787 -11.601 56.697 1.00 93.50 93 VAL A N 1
ATOM 718 C CA . VAL A 1 93 ? -40.161 -10.282 56.525 1.00 93.50 93 VAL A CA 1
ATOM 719 C C . VAL A 1 93 ? -38.652 -10.397 56.716 1.00 93.50 93 VAL A C 1
ATOM 721 O O . VAL A 1 93 ? -37.894 -10.017 55.833 1.00 93.50 93 VAL A O 1
ATOM 724 N N . SER A 1 94 ? -38.208 -11.052 57.791 1.00 92.56 94 SER A N 1
ATOM 725 C CA . SER A 1 94 ? -36.782 -11.275 58.051 1.00 92.56 94 SER A CA 1
ATOM 726 C C . SER A 1 94 ? -36.101 -12.101 56.954 1.00 92.56 94 SER A C 1
ATOM 728 O O . SER A 1 94 ? -34.944 -11.854 56.620 1.00 92.56 94 SER A O 1
ATOM 730 N N . ALA A 1 95 ? -36.779 -13.105 56.392 1.00 90.81 95 ALA A N 1
ATOM 731 C CA . ALA A 1 95 ? -36.254 -13.894 55.280 1.00 90.81 95 ALA A CA 1
ATOM 732 C C . ALA A 1 95 ? -36.150 -13.059 53.995 1.00 90.81 95 ALA A C 1
ATOM 734 O O . ALA A 1 95 ? -35.147 -13.148 53.287 1.00 90.81 95 ALA A O 1
ATOM 735 N N . PHE A 1 96 ? -37.142 -12.210 53.722 1.00 92.50 96 PHE A N 1
ATOM 736 C CA . PHE A 1 96 ? -37.123 -11.295 52.587 1.00 92.50 96 PHE A CA 1
ATOM 737 C C . PHE A 1 96 ? -36.025 -10.236 52.729 1.00 92.50 96 PHE A C 1
ATOM 739 O O . PHE A 1 96 ? -35.262 -10.018 51.790 1.00 92.50 96 PHE A O 1
ATOM 746 N N . ASP A 1 97 ? -35.863 -9.653 53.915 1.00 94.31 97 ASP A N 1
ATOM 747 C CA . ASP A 1 97 ? -34.799 -8.691 54.206 1.00 94.31 97 ASP A CA 1
ATOM 748 C C . ASP A 1 97 ? -33.412 -9.321 54.064 1.00 94.31 97 ASP A C 1
ATOM 750 O O . ASP A 1 97 ? -32.494 -8.693 53.530 1.00 94.31 97 ASP A O 1
ATOM 754 N N . LYS A 1 98 ? -33.256 -10.595 54.449 1.00 93.25 98 LYS A N 1
ATOM 755 C CA . LYS A 1 98 ? -32.024 -11.362 54.206 1.00 93.25 98 LYS A CA 1
ATOM 756 C C . LYS A 1 98 ? -31.760 -11.585 52.719 1.00 93.25 98 LYS A C 1
ATOM 758 O O . LYS A 1 98 ? -30.615 -11.482 52.302 1.00 93.25 98 LYS A O 1
ATOM 763 N N . ILE A 1 99 ? -32.781 -11.870 51.911 1.00 93.00 99 ILE A N 1
ATOM 764 C CA . ILE A 1 99 ? -32.621 -12.028 50.454 1.00 93.00 99 ILE A CA 1
ATOM 765 C C . ILE A 1 99 ? -32.269 -10.687 49.808 1.00 93.00 99 ILE A C 1
ATOM 767 O O . ILE A 1 99 ? -31.347 -10.602 48.999 1.00 93.00 99 ILE A O 1
ATOM 771 N N . LYS A 1 100 ? -32.971 -9.620 50.190 1.00 92.75 100 LYS A N 1
ATOM 772 C CA . LYS A 1 100 ? -32.723 -8.272 49.684 1.00 92.75 100 LYS A CA 1
ATOM 773 C C . LYS A 1 100 ? -31.300 -7.813 50.005 1.00 92.75 100 LYS A C 1
ATOM 775 O O . LYS A 1 100 ? -30.577 -7.398 49.104 1.00 92.75 100 LYS A O 1
ATOM 780 N N . SER A 1 101 ? -30.883 -7.927 51.263 1.00 94.25 101 SER A N 1
ATOM 781 C CA . SER A 1 101 ? -29.536 -7.524 51.687 1.00 94.25 101 SER A CA 1
ATOM 782 C C . SER A 1 101 ? -28.439 -8.479 51.212 1.00 94.25 101 SER A C 1
ATOM 784 O O . SER A 1 101 ? -27.358 -8.026 50.860 1.00 94.25 101 SER A O 1
ATOM 786 N N . GLY A 1 102 ? -28.698 -9.787 51.176 1.00 92.31 102 GLY A N 1
ATOM 787 C CA . GLY A 1 102 ? -27.692 -10.797 50.849 1.00 92.31 102 GLY A CA 1
ATOM 788 C C . GLY A 1 102 ? -27.516 -11.081 49.358 1.00 92.31 102 GLY A C 1
ATOM 789 O O . GLY A 1 102 ? -26.473 -11.599 48.971 1.00 92.31 102 GLY A O 1
ATOM 790 N N . ILE A 1 103 ? -28.516 -10.781 48.523 1.00 93.38 103 ILE A N 1
ATOM 791 C CA . ILE A 1 103 ? -28.503 -11.138 47.095 1.00 93.38 103 ILE A CA 1
ATOM 792 C C . ILE A 1 103 ? -28.750 -9.917 46.214 1.00 93.38 103 ILE A C 1
ATOM 794 O O . ILE A 1 103 ? -27.962 -9.671 45.303 1.00 93.38 103 ILE A O 1
ATOM 798 N N . LEU A 1 104 ? -29.816 -9.151 46.466 1.00 93.25 104 LEU A N 1
ATOM 799 C CA . LEU A 1 104 ? -30.201 -8.059 45.568 1.00 93.25 104 LEU A CA 1
ATOM 800 C C . LEU A 1 104 ? -29.186 -6.910 45.597 1.00 93.25 104 LEU A C 1
ATOM 802 O O . LEU A 1 104 ? -28.699 -6.515 44.543 1.00 93.25 104 LEU A O 1
ATOM 806 N N . VAL A 1 105 ? -28.825 -6.426 46.790 1.00 94.88 105 VAL A N 1
ATOM 807 C CA . VAL A 1 105 ? -27.858 -5.323 46.934 1.00 94.88 105 VAL A CA 1
ATOM 808 C C . VAL A 1 105 ? -26.485 -5.690 46.340 1.00 94.88 105 VAL A C 1
ATOM 810 O O . VAL A 1 105 ? -26.020 -4.961 45.465 1.00 94.88 105 VAL A O 1
ATOM 813 N N . PRO A 1 106 ? -25.866 -6.846 46.671 1.00 95.50 106 PRO A N 1
ATOM 814 C CA . PRO A 1 106 ? -24.604 -7.247 46.045 1.00 95.50 106 PRO A CA 1
ATOM 815 C C . PRO A 1 106 ? -24.696 -7.426 44.524 1.00 95.50 106 PRO A C 1
ATOM 817 O O . PRO A 1 106 ? -23.724 -7.186 43.809 1.00 95.50 106 PRO A O 1
ATOM 820 N N . TYR A 1 107 ? -25.850 -7.858 44.005 1.00 95.50 107 TYR A N 1
ATOM 821 C CA . TYR A 1 107 ? -26.066 -7.979 42.564 1.00 95.50 107 TYR A CA 1
ATOM 822 C C . TYR A 1 107 ? -26.101 -6.612 41.868 1.00 95.50 107 TYR A C 1
ATOM 824 O O . TYR A 1 107 ? -25.483 -6.450 40.814 1.00 95.50 107 TYR A O 1
ATOM 832 N N . GLU A 1 108 ? -26.793 -5.629 42.447 1.00 95.12 108 GLU A N 1
ATOM 833 C CA . GLU A 1 108 ? -26.836 -4.257 41.930 1.00 95.12 108 GLU A CA 1
ATOM 834 C C . GLU A 1 108 ? -25.440 -3.613 41.947 1.00 95.12 108 GLU A C 1
ATOM 836 O O . GLU A 1 108 ? -24.995 -3.090 40.922 1.00 95.12 108 GLU A O 1
ATOM 841 N N . GLU A 1 109 ? -24.696 -3.760 43.048 1.00 95.31 109 GLU A N 1
ATOM 842 C CA . GLU A 1 109 ? -23.300 -3.308 43.162 1.00 95.31 109 GLU A CA 1
ATOM 843 C C . GLU A 1 109 ? -22.383 -3.986 42.123 1.00 95.31 109 GLU A C 1
ATOM 845 O O . GLU A 1 109 ? -21.519 -3.348 41.504 1.00 95.31 109 GLU A O 1
ATOM 850 N N . ALA A 1 110 ? -22.584 -5.284 41.869 1.00 96.06 110 ALA A N 1
ATOM 851 C CA . ALA A 1 110 ? -21.849 -6.016 40.840 1.00 96.06 110 ALA A CA 1
ATOM 852 C C . ALA A 1 110 ? -22.201 -5.535 39.421 1.00 96.06 110 ALA A C 1
ATOM 854 O O . ALA A 1 110 ? -21.323 -5.476 38.552 1.00 96.06 110 ALA A O 1
ATOM 855 N N . LEU A 1 111 ? -23.462 -5.170 39.165 1.00 96.00 111 LEU A N 1
ATOM 856 C CA . LEU A 1 111 ? -23.896 -4.611 37.884 1.00 96.00 111 LEU A CA 1
ATOM 857 C C . LEU A 1 111 ? -23.238 -3.250 37.628 1.00 96.00 111 LEU A C 1
ATOM 859 O O . LEU A 1 111 ? -22.741 -3.011 36.523 1.00 96.00 111 LEU A O 1
ATOM 863 N N . GLU A 1 112 ? -23.190 -2.388 38.642 1.00 96.06 112 GLU A N 1
ATOM 864 C CA . GLU A 1 112 ? -22.502 -1.098 38.576 1.00 96.06 112 GLU A CA 1
ATOM 865 C C . GLU A 1 112 ? -21.000 -1.287 38.314 1.00 96.06 112 GLU A C 1
ATOM 867 O O . GLU A 1 112 ? -20.450 -0.724 37.362 1.00 96.06 112 GLU A O 1
ATOM 872 N N . SER A 1 113 ? -20.354 -2.182 39.066 1.00 95.75 113 SER A N 1
ATOM 873 C CA . SER A 1 113 ? -18.940 -2.528 38.880 1.00 95.75 113 SER A CA 1
ATOM 874 C C . SER A 1 113 ? -18.654 -3.079 37.479 1.00 95.75 113 SER A C 1
ATOM 876 O O . SER A 1 113 ? -17.663 -2.710 36.845 1.00 95.75 113 SER A O 1
ATOM 878 N N . LYS A 1 114 ? -19.547 -3.912 36.929 1.00 95.00 114 LYS A N 1
ATOM 879 C CA . LYS A 1 114 ? -19.453 -4.409 35.547 1.00 95.00 114 LYS A CA 1
ATOM 880 C C . LYS A 1 114 ? -19.532 -3.272 34.530 1.00 95.00 114 LYS A C 1
ATOM 882 O O . LYS A 1 114 ? -18.792 -3.289 33.545 1.00 95.00 114 LYS A O 1
ATOM 887 N N . GLN A 1 115 ? -20.420 -2.297 34.724 1.00 94.44 115 GLN A N 1
ATOM 888 C CA . GLN A 1 115 ? -20.515 -1.137 33.834 1.00 94.44 115 GLN A CA 1
ATOM 889 C C . GLN A 1 115 ? -19.258 -0.267 33.910 1.00 94.44 115 GLN A C 1
ATOM 891 O O . GLN A 1 115 ? -18.735 0.134 32.867 1.00 94.44 115 GLN A O 1
ATOM 896 N N . ALA A 1 116 ? -18.739 -0.026 35.117 1.00 95.31 116 ALA A N 1
ATOM 897 C CA . ALA A 1 116 ? -17.477 0.678 35.317 1.00 95.31 116 ALA A CA 1
ATOM 898 C C . ALA A 1 116 ? -16.320 -0.044 34.607 1.00 95.31 116 ALA A C 1
ATOM 900 O O . ALA A 1 116 ? -15.567 0.584 33.861 1.00 95.31 116 ALA A O 1
ATOM 901 N N . LEU A 1 117 ? -16.238 -1.373 34.736 1.00 95.44 117 LEU A N 1
ATOM 902 C CA . LEU A 1 117 ? -15.215 -2.184 34.077 1.00 95.44 117 LEU A CA 1
ATOM 903 C C . LEU A 1 117 ? -15.334 -2.144 32.548 1.00 95.44 117 LEU A C 1
ATOM 905 O O . LEU A 1 117 ? -14.320 -2.017 31.866 1.00 95.44 117 LEU A O 1
ATOM 909 N N . LYS A 1 118 ? -16.556 -2.195 31.997 1.00 92.38 118 LYS A N 1
ATOM 910 C CA . LYS A 1 118 ? -16.788 -2.032 30.552 1.00 92.38 118 LYS A CA 1
ATOM 911 C C . LYS A 1 118 ? -16.281 -0.678 30.054 1.00 92.38 118 LYS A C 1
ATOM 913 O O . LYS A 1 118 ? -15.524 -0.636 29.091 1.00 92.38 118 LYS A O 1
ATOM 918 N N . ARG A 1 119 ? -16.641 0.417 30.734 1.00 90.81 119 ARG A N 1
ATOM 919 C CA . ARG A 1 119 ? -16.187 1.775 30.375 1.00 90.81 119 ARG A CA 1
ATOM 920 C C . ARG A 1 119 ? -14.667 1.908 30.458 1.00 90.81 119 ARG A C 1
ATOM 922 O O . ARG A 1 119 ? -14.059 2.489 29.560 1.00 90.81 119 ARG A O 1
ATOM 929 N N . LEU A 1 120 ? -14.056 1.346 31.503 1.00 94.31 120 LEU A N 1
ATOM 930 C CA . LEU A 1 120 ? -12.605 1.339 31.678 1.00 94.31 120 LEU A CA 1
ATOM 931 C C . LEU A 1 120 ? -11.937 0.570 30.539 1.00 94.31 120 LEU A C 1
ATOM 933 O O . LEU A 1 120 ? -11.022 1.093 29.910 1.00 94.31 120 LEU A O 1
ATOM 937 N N . HIS A 1 121 ? -12.426 -0.631 30.229 1.00 91.62 121 HIS A N 1
ATOM 938 C CA . HIS A 1 121 ? -11.890 -1.450 29.149 1.00 91.62 121 HIS A CA 1
ATOM 939 C C . HIS A 1 121 ? -11.970 -0.735 27.794 1.00 91.62 121 HIS A C 1
ATOM 941 O O . HIS A 1 121 ? -10.953 -0.638 27.112 1.00 91.62 121 HIS A O 1
ATOM 947 N N . SER A 1 122 ? -13.123 -0.157 27.440 1.00 89.06 122 SER A N 1
ATOM 948 C CA . SER A 1 122 ? -13.277 0.614 26.198 1.00 89.06 122 SER A CA 1
ATOM 949 C C . SER A 1 122 ? -12.339 1.824 26.141 1.00 89.06 122 SER A C 1
ATOM 951 O O . SER A 1 122 ? -11.715 2.074 25.113 1.00 89.06 122 SER A O 1
ATOM 953 N N . THR A 1 123 ? -12.194 2.556 27.251 1.00 91.94 123 THR A N 1
ATOM 954 C CA . THR A 1 123 ? -11.276 3.706 27.340 1.00 91.94 123 THR A CA 1
ATOM 955 C C . THR A 1 123 ? -9.824 3.273 27.148 1.00 91.94 123 THR A C 1
ATOM 957 O O . THR A 1 123 ? -9.056 3.921 26.441 1.00 91.94 123 THR A O 1
ATOM 960 N N . LEU A 1 124 ? -9.440 2.161 27.768 1.00 93.75 124 LEU A N 1
ATOM 961 C CA . LEU A 1 124 ? -8.073 1.669 27.754 1.00 93.75 124 LEU A CA 1
ATOM 962 C C . LEU A 1 124 ? -7.704 1.031 26.406 1.00 93.75 124 LEU A C 1
ATOM 964 O O . LEU A 1 124 ? -6.565 1.172 25.963 1.00 93.75 124 LEU A O 1
ATOM 968 N N . ASP A 1 125 ? -8.658 0.394 25.723 1.00 89.31 125 ASP A N 1
ATOM 969 C CA . ASP A 1 125 ? -8.486 -0.061 24.340 1.00 89.31 125 ASP A CA 1
ATOM 970 C C . ASP A 1 125 ? -8.282 1.126 23.389 1.00 89.31 125 ASP A C 1
ATOM 972 O O . ASP A 1 125 ? -7.297 1.165 22.649 1.00 89.31 125 ASP A O 1
ATOM 976 N N . LEU A 1 126 ? -9.135 2.155 23.487 1.00 90.44 126 LEU A N 1
ATOM 977 C CA . LEU A 1 126 ? -8.996 3.379 22.695 1.00 90.44 126 LEU A CA 1
ATOM 978 C C . LEU A 1 126 ? -7.642 4.059 22.938 1.00 90.44 126 LEU A C 1
ATOM 980 O O . LEU A 1 126 ? -6.978 4.483 21.988 1.00 90.44 126 LEU A O 1
ATOM 984 N N . LEU A 1 127 ? -7.205 4.124 24.200 1.00 92.75 127 LEU A N 1
ATOM 985 C CA . LEU A 1 127 ? -5.906 4.677 24.567 1.00 92.75 127 LEU A CA 1
ATOM 986 C C . LEU A 1 127 ? -4.763 3.870 23.947 1.00 92.75 127 LEU A C 1
ATOM 988 O O . LEU A 1 127 ? -3.902 4.459 23.303 1.00 92.75 127 LEU A O 1
ATOM 992 N N . ARG A 1 128 ? -4.771 2.536 24.064 1.00 91.75 128 ARG A N 1
ATOM 993 C CA . ARG A 1 128 ? -3.733 1.668 23.478 1.00 91.75 128 ARG A CA 1
ATOM 994 C C . ARG A 1 128 ? -3.630 1.829 21.968 1.00 91.75 128 ARG A C 1
ATOM 996 O O . ARG A 1 128 ? -2.525 1.967 21.447 1.00 91.75 128 ARG A O 1
ATOM 1003 N N . ARG A 1 129 ? -4.762 1.840 21.264 1.00 89.75 129 ARG A N 1
ATOM 1004 C CA . ARG A 1 129 ? -4.778 2.017 19.808 1.00 89.75 129 ARG A CA 1
ATOM 1005 C C . ARG A 1 129 ? -4.296 3.408 19.395 1.00 89.75 129 ARG A C 1
ATOM 1007 O O . ARG A 1 129 ? -3.534 3.535 18.440 1.00 89.75 129 ARG A O 1
ATOM 1014 N N . THR A 1 130 ? -4.675 4.440 20.148 1.00 92.44 130 THR A N 1
ATOM 1015 C CA . THR A 1 130 ? -4.187 5.809 19.928 1.00 92.44 130 THR A CA 1
ATOM 1016 C C . THR A 1 130 ? -2.685 5.912 20.198 1.00 92.44 130 THR A C 1
ATOM 1018 O O . THR A 1 130 ? -1.963 6.523 19.416 1.00 92.44 130 THR A O 1
ATOM 1021 N N . SER A 1 131 ? -2.177 5.274 21.254 1.00 93.31 131 SER A N 1
ATOM 1022 C CA . SER A 1 131 ? -0.740 5.201 21.538 1.00 93.31 131 SER A CA 1
ATOM 1023 C C . SER A 1 131 ? 0.025 4.466 20.439 1.00 93.31 131 SER A C 1
ATOM 1025 O O . SER A 1 131 ? 1.091 4.925 20.040 1.00 93.31 131 SER A O 1
ATOM 1027 N N . TYR A 1 132 ? -0.522 3.369 19.907 1.00 91.81 132 TYR A N 1
ATOM 1028 C CA . TYR A 1 132 ? 0.063 2.672 18.761 1.00 91.81 132 TYR A CA 1
ATOM 1029 C C . TYR A 1 132 ? 0.136 3.580 17.526 1.00 91.81 132 TYR A C 1
ATOM 1031 O O . TYR A 1 132 ? 1.180 3.667 16.887 1.00 91.81 132 TYR A O 1
ATOM 1039 N N . PHE A 1 133 ? -0.934 4.322 17.236 1.00 93.75 133 PHE A N 1
ATOM 1040 C CA . PHE A 1 133 ? -0.940 5.320 16.168 1.00 93.75 133 PHE A CA 1
ATOM 1041 C C . PHE A 1 133 ? 0.126 6.411 16.372 1.00 93.75 133 PHE A C 1
ATOM 1043 O O . PHE A 1 133 ? 0.866 6.725 15.443 1.00 93.75 133 PHE A O 1
ATOM 1050 N N . LEU A 1 134 ? 0.254 6.955 17.587 1.00 93.75 134 LEU A N 1
ATOM 1051 C CA . LEU A 1 134 ? 1.287 7.946 17.910 1.00 93.75 134 LEU A CA 1
ATOM 1052 C C . LEU A 1 134 ? 2.698 7.386 17.712 1.00 93.75 134 LEU A C 1
ATOM 1054 O O . LEU A 1 134 ? 3.555 8.067 17.159 1.00 93.75 134 LEU A O 1
ATOM 1058 N N . PHE A 1 135 ? 2.926 6.134 18.107 1.00 93.25 135 PHE A N 1
ATOM 1059 C CA . PHE A 1 135 ? 4.203 5.457 17.905 1.00 93.25 135 PHE A CA 1
ATOM 1060 C C . PHE A 1 135 ? 4.532 5.258 16.417 1.00 93.25 135 PHE A C 1
ATOM 1062 O O . PHE A 1 135 ? 5.688 5.401 16.021 1.00 93.25 135 PHE A O 1
ATOM 1069 N N . LEU A 1 136 ? 3.529 4.974 15.577 1.00 91.88 136 LEU A N 1
ATOM 1070 C CA . LEU A 1 136 ? 3.711 4.917 14.123 1.00 91.88 136 LEU A CA 1
ATOM 1071 C C . LEU A 1 136 ? 4.099 6.283 13.542 1.00 91.88 136 LEU A C 1
ATOM 1073 O O . LEU A 1 136 ? 5.005 6.338 12.713 1.00 91.88 136 LEU A O 1
ATOM 1077 N N . ILE A 1 137 ? 3.458 7.372 13.983 1.00 91.81 137 ILE A N 1
ATOM 1078 C CA . ILE A 1 137 ? 3.818 8.735 13.554 1.00 91.81 137 ILE A CA 1
ATOM 1079 C C . ILE A 1 137 ? 5.230 9.094 14.007 1.00 91.81 137 ILE A C 1
ATOM 1081 O O . ILE A 1 137 ? 6.005 9.622 13.220 1.00 91.81 137 ILE A O 1
ATOM 1085 N N . GLN A 1 138 ? 5.594 8.779 15.248 1.00 91.38 138 GLN A N 1
ATOM 1086 C CA . GLN A 1 138 ? 6.933 9.070 15.743 1.00 91.38 138 GLN A CA 1
ATOM 1087 C C . GLN A 1 138 ? 8.004 8.357 14.904 1.00 91.38 138 GLN A C 1
ATOM 1089 O O . GLN A 1 138 ? 8.934 9.000 14.425 1.00 91.38 138 GLN A O 1
ATOM 1094 N N . GLN A 1 139 ? 7.840 7.054 14.648 1.00 89.88 139 GLN A N 1
ATOM 1095 C CA . GLN A 1 139 ? 8.754 6.315 13.767 1.00 89.88 139 GLN A CA 1
ATOM 1096 C C . GLN A 1 139 ? 8.797 6.889 12.347 1.00 89.88 139 GLN A C 1
ATOM 1098 O O . GLN A 1 139 ? 9.831 6.850 11.680 1.00 89.88 139 GLN A O 1
ATOM 1103 N N . PHE A 1 140 ? 7.659 7.383 11.864 1.00 87.81 140 PHE A N 1
ATOM 1104 C CA . PHE A 1 140 ? 7.561 8.016 10.562 1.00 87.81 140 PHE A CA 1
ATOM 1105 C C . PHE A 1 140 ? 8.366 9.319 10.500 1.00 87.81 140 PHE A C 1
ATOM 1107 O O . PHE A 1 140 ? 9.080 9.551 9.524 1.00 87.81 140 PHE A O 1
ATOM 1114 N N . ASP A 1 141 ? 8.282 10.152 11.534 1.00 85.81 141 ASP A N 1
ATOM 1115 C CA . ASP A 1 141 ? 9.021 11.410 11.613 1.00 85.81 141 ASP A CA 1
ATOM 1116 C C . ASP A 1 141 ? 10.527 11.174 11.791 1.00 85.81 141 ASP A C 1
ATOM 1118 O O . ASP A 1 141 ? 11.319 11.820 11.107 1.00 85.81 141 ASP A O 1
ATOM 1122 N N . GLU A 1 142 ? 10.927 10.202 12.618 1.00 87.31 142 GLU A N 1
ATOM 1123 C CA . GLU A 1 142 ? 12.331 9.801 12.804 1.00 87.31 142 GLU A CA 1
ATOM 1124 C C . GLU A 1 142 ? 12.977 9.393 11.467 1.00 87.31 142 GLU A C 1
ATOM 1126 O O . GLU A 1 142 ? 14.003 9.941 11.065 1.00 87.31 142 GLU A O 1
ATOM 1131 N N . LEU A 1 143 ? 12.319 8.516 10.699 1.00 84.75 143 LEU A N 1
ATOM 1132 C CA . LEU A 1 143 ? 12.835 8.061 9.400 1.00 84.75 143 LEU A CA 1
ATOM 1133 C C . LEU A 1 143 ? 12.829 9.138 8.310 1.00 84.75 143 LEU A C 1
ATOM 1135 O O . LEU A 1 143 ? 13.517 8.986 7.300 1.00 84.75 143 LEU A O 1
ATOM 1139 N N . ASN A 1 144 ? 12.041 10.202 8.467 1.00 78.38 144 ASN A N 1
ATOM 1140 C CA . ASN A 1 144 ? 12.052 11.328 7.536 1.00 78.38 144 ASN A CA 1
ATOM 1141 C C . ASN A 1 144 ? 13.149 12.355 7.849 1.00 78.38 144 ASN A C 1
ATOM 1143 O O . ASN A 1 144 ? 13.500 13.128 6.954 1.00 78.38 144 ASN A O 1
ATOM 1147 N N . GLN A 1 145 ? 13.670 12.383 9.079 1.00 77.50 145 GLN A N 1
ATOM 1148 C CA . GLN A 1 145 ? 14.722 13.310 9.504 1.00 77.50 145 GLN A CA 1
ATOM 1149 C C . GLN A 1 145 ? 16.133 12.773 9.222 1.00 77.50 145 GLN A C 1
ATOM 1151 O O . GLN A 1 145 ? 17.029 13.564 8.919 1.00 77.50 145 GLN A O 1
ATOM 1156 N N . ASP A 1 146 ? 16.329 11.453 9.268 1.00 61.41 146 ASP A N 1
ATOM 1157 C CA . ASP A 1 146 ? 17.642 10.839 9.063 1.00 61.41 146 ASP A CA 1
ATOM 1158 C C . ASP A 1 146 ? 18.121 10.900 7.598 1.00 61.41 146 ASP A C 1
ATOM 1160 O O . ASP A 1 146 ? 17.391 10.621 6.643 1.00 61.41 146 ASP A O 1
ATOM 1164 N N . GLY A 1 147 ? 19.399 11.260 7.418 1.00 59.53 147 GLY A N 1
ATOM 1165 C CA . GLY A 1 147 ? 20.032 11.446 6.106 1.00 59.53 147 GLY A CA 1
ATOM 1166 C C . GLY A 1 147 ? 20.224 10.160 5.288 1.00 59.53 147 GLY A C 1
ATOM 1167 O O . GLY A 1 147 ? 20.343 10.242 4.064 1.00 59.53 147 GLY A O 1
ATOM 1168 N N . ASP A 1 148 ? 20.209 8.987 5.933 1.00 63.69 148 ASP A N 1
ATOM 1169 C CA . ASP A 1 148 ? 20.193 7.673 5.274 1.00 63.69 148 ASP A CA 1
ATOM 1170 C C . ASP A 1 148 ? 18.773 7.096 5.306 1.00 63.69 148 ASP A C 1
ATOM 1172 O O . ASP A 1 148 ? 18.404 6.272 6.144 1.00 63.69 148 ASP A O 1
ATOM 1176 N N . ARG A 1 149 ? 17.925 7.626 4.422 1.00 74.44 149 ARG A N 1
ATOM 1177 C CA . ARG A 1 149 ? 16.497 7.308 4.391 1.00 74.44 149 ARG A CA 1
ATOM 1178 C C . ARG A 1 149 ? 16.267 5.867 3.925 1.00 74.44 149 ARG A C 1
ATOM 1180 O O . ARG A 1 149 ? 16.374 5.570 2.732 1.00 74.44 149 ARG A O 1
ATOM 1187 N N . ASP A 1 150 ? 15.864 4.989 4.843 1.00 87.25 150 ASP A N 1
ATOM 1188 C CA . ASP A 1 150 ? 15.378 3.645 4.511 1.00 87.25 150 ASP A CA 1
ATOM 1189 C C . ASP A 1 150 ? 13.983 3.723 3.862 1.00 87.25 150 ASP A C 1
ATOM 1191 O O . ASP A 1 150 ? 12.935 3.647 4.510 1.00 87.25 150 ASP A O 1
ATOM 1195 N N . ASP A 1 151 ? 13.988 3.884 2.537 1.00 89.44 151 ASP A N 1
ATOM 1196 C CA . ASP A 1 151 ? 12.791 3.983 1.701 1.00 89.44 151 ASP A CA 1
ATOM 1197 C C . ASP A 1 151 ? 11.852 2.773 1.849 1.00 89.44 151 ASP A C 1
ATOM 1199 O O . ASP A 1 151 ? 10.629 2.923 1.775 1.00 89.44 151 ASP A O 1
ATOM 1203 N N . VAL A 1 152 ? 12.403 1.577 2.080 1.00 91.75 152 VAL A N 1
ATOM 1204 C CA . VAL A 1 152 ? 11.626 0.333 2.183 1.00 91.75 152 VAL A CA 1
ATOM 1205 C C . VAL A 1 152 ? 10.894 0.281 3.516 1.00 91.75 152 VAL A C 1
ATOM 1207 O O . VAL A 1 152 ? 9.704 -0.042 3.557 1.00 91.75 152 VAL A O 1
ATOM 1210 N N . ARG A 1 153 ? 11.575 0.624 4.614 1.00 91.06 153 ARG A N 1
ATOM 1211 C CA . ARG A 1 153 ? 10.936 0.711 5.931 1.00 91.06 153 ARG A CA 1
ATOM 1212 C C . ARG A 1 153 ? 9.868 1.800 5.959 1.00 91.06 153 ARG A C 1
ATOM 1214 O O . ARG A 1 153 ? 8.776 1.558 6.472 1.00 91.06 153 ARG A O 1
ATOM 1221 N N . LEU A 1 154 ? 10.139 2.952 5.347 1.00 91.69 154 LEU A N 1
ATOM 1222 C CA . LEU A 1 154 ? 9.169 4.040 5.251 1.00 91.69 154 LEU A CA 1
ATOM 1223 C C . LEU A 1 154 ? 7.921 3.628 4.450 1.00 91.69 154 LEU A C 1
ATOM 1225 O O . LEU A 1 154 ? 6.799 3.885 4.883 1.00 91.69 154 LEU A O 1
ATOM 1229 N N . ALA A 1 155 ? 8.088 2.914 3.331 1.00 92.56 155 ALA A N 1
ATOM 1230 C CA . ALA A 1 155 ? 6.971 2.346 2.573 1.00 92.56 155 ALA A CA 1
ATOM 1231 C C . ALA A 1 155 ? 6.119 1.370 3.403 1.00 92.56 155 ALA A C 1
ATOM 1233 O O . ALA A 1 155 ? 4.890 1.424 3.349 1.00 92.56 155 ALA A O 1
ATOM 1234 N N . LYS A 1 156 ? 6.749 0.514 4.218 1.00 92.62 156 LYS A N 1
ATOM 1235 C CA . LYS A 1 156 ? 6.029 -0.395 5.126 1.00 92.62 156 LYS A CA 1
ATOM 1236 C C . LYS A 1 156 ? 5.232 0.360 6.193 1.00 92.62 156 LYS A C 1
ATOM 1238 O O . LYS A 1 156 ? 4.099 -0.024 6.463 1.00 92.62 156 LYS A O 1
ATOM 1243 N N . LEU A 1 157 ? 5.771 1.445 6.756 1.00 92.69 157 LEU A N 1
ATOM 1244 C CA . LEU A 1 157 ? 5.038 2.290 7.710 1.00 92.69 157 LEU A CA 1
ATOM 1245 C C . LEU A 1 157 ? 3.835 2.980 7.062 1.00 92.69 157 LEU A C 1
ATOM 1247 O O . LEU A 1 157 ? 2.747 2.978 7.633 1.00 92.69 157 LEU A O 1
ATOM 1251 N N . TYR A 1 158 ? 3.995 3.512 5.845 1.00 93.50 158 TYR A N 1
ATOM 1252 C CA . TYR A 1 158 ? 2.870 4.053 5.078 1.00 93.50 158 TYR A CA 1
ATOM 1253 C C . TYR A 1 158 ? 1.773 3.003 4.852 1.00 93.50 158 TYR A C 1
ATOM 1255 O O . TYR A 1 158 ? 0.590 3.332 4.940 1.00 93.50 158 TYR A O 1
ATOM 1263 N N . LEU A 1 159 ? 2.151 1.751 4.571 1.00 93.00 159 LEU A N 1
ATOM 1264 C CA . LEU A 1 159 ? 1.205 0.648 4.405 1.00 93.00 159 LEU A CA 1
ATOM 1265 C C . LEU A 1 159 ? 0.491 0.314 5.721 1.00 93.00 159 LEU A C 1
ATOM 1267 O O . LEU A 1 159 ? -0.731 0.233 5.728 1.00 93.00 159 LEU A O 1
ATOM 1271 N N . GLN A 1 160 ? 1.224 0.184 6.830 1.00 92.56 160 GLN A N 1
ATOM 1272 C CA . GLN A 1 160 ? 0.650 -0.089 8.154 1.00 92.56 160 GLN A CA 1
ATOM 1273 C C . GLN A 1 160 ? -0.339 0.996 8.586 1.00 92.56 160 GLN A C 1
ATOM 1275 O O . GLN A 1 160 ? -1.428 0.697 9.074 1.00 92.56 160 GLN A O 1
ATOM 1280 N N . LEU A 1 161 ? 0.011 2.264 8.367 1.00 92.31 161 LEU A N 1
ATOM 1281 C CA . LEU A 1 161 ? -0.866 3.383 8.685 1.00 92.31 161 LEU A CA 1
ATOM 1282 C C . LEU A 1 161 ? -2.095 3.422 7.763 1.00 92.31 161 LEU A C 1
ATOM 1284 O O . LEU A 1 161 ? -3.201 3.705 8.218 1.00 92.31 161 LEU A O 1
ATOM 1288 N N . GLY A 1 162 ? -1.927 3.071 6.483 1.00 91.75 162 GLY A N 1
ATOM 1289 C CA . GLY A 1 162 ? -3.037 2.883 5.546 1.00 91.75 162 GLY A CA 1
ATOM 1290 C C . GLY A 1 162 ? -4.001 1.784 5.995 1.00 91.75 162 GLY A C 1
ATOM 1291 O O . GLY A 1 162 ? -5.201 2.031 6.075 1.00 91.75 162 GLY A O 1
ATOM 1292 N N . GLN A 1 163 ? -3.468 0.620 6.376 1.00 91.00 163 GLN A N 1
ATOM 1293 C CA . GLN A 1 163 ? -4.236 -0.509 6.904 1.00 91.00 163 GLN A CA 1
ATOM 1294 C C . GLN A 1 163 ? -4.984 -0.142 8.187 1.00 91.00 163 GLN A C 1
ATOM 1296 O O . GLN A 1 163 ? -6.132 -0.535 8.347 1.00 91.00 163 GLN A O 1
ATOM 1301 N N . LEU A 1 164 ? -4.385 0.650 9.084 1.00 89.81 164 LEU A N 1
ATOM 1302 C CA . LEU A 1 164 ? -5.075 1.155 10.276 1.00 89.81 164 LEU A CA 1
ATOM 1303 C C . LEU A 1 164 ? -6.327 1.952 9.883 1.00 89.81 164 LEU A C 1
ATOM 1305 O O . LEU A 1 164 ? -7.410 1.692 10.403 1.00 89.81 164 LEU A O 1
ATOM 1309 N N . TYR A 1 165 ? -6.200 2.884 8.936 1.00 90.94 165 TYR A N 1
ATOM 1310 C CA . TYR A 1 165 ? -7.334 3.681 8.463 1.00 90.94 165 TYR A CA 1
ATOM 1311 C C . TYR A 1 165 ? -8.385 2.862 7.697 1.00 90.94 165 TYR A C 1
ATOM 1313 O O . TYR A 1 165 ? -9.567 3.190 7.781 1.00 90.94 165 TYR A O 1
ATOM 1321 N N . GLU A 1 166 ? -7.982 1.847 6.931 1.00 89.00 166 GLU A N 1
ATOM 1322 C CA . GLU A 1 166 ? -8.899 0.949 6.211 1.00 89.00 166 GLU A CA 1
ATOM 1323 C C . GLU A 1 166 ? -9.660 0.041 7.181 1.00 89.00 166 GLU A C 1
ATOM 1325 O O . GLU A 1 166 ? -10.890 0.031 7.172 1.00 89.00 166 GLU A O 1
ATOM 1330 N N . ASN A 1 167 ? -8.948 -0.608 8.104 1.00 86.81 167 ASN A N 1
ATOM 1331 C CA . ASN A 1 167 ? -9.542 -1.463 9.127 1.00 86.81 167 ASN A CA 1
ATOM 1332 C C . ASN A 1 167 ? -10.544 -0.682 9.986 1.00 86.81 167 ASN A C 1
ATOM 1334 O O . ASN A 1 167 ? -11.654 -1.142 10.220 1.00 86.81 167 ASN A O 1
ATOM 1338 N N . GLU A 1 168 ? -10.213 0.529 10.434 1.00 85.06 168 GLU A N 1
ATOM 1339 C CA . GLU A 1 168 ? -11.142 1.312 11.258 1.00 85.06 168 GLU A CA 1
ATOM 1340 C C . GLU A 1 168 ? -12.396 1.771 10.487 1.00 85.06 168 GLU A C 1
ATOM 1342 O O . GLU A 1 168 ? -13.447 1.957 11.098 1.00 85.06 168 GLU A O 1
ATOM 1347 N N . LYS A 1 169 ? -12.334 1.897 9.152 1.00 82.12 169 LYS A N 1
ATOM 1348 C CA . LYS A 1 169 ? -13.527 2.148 8.322 1.00 82.12 169 LYS A CA 1
ATOM 1349 C C . LYS A 1 169 ? -14.421 0.914 8.201 1.00 82.12 169 LYS A C 1
ATOM 1351 O O . LYS A 1 169 ? -15.638 1.063 8.218 1.00 82.12 169 LYS A O 1
ATOM 1356 N N . GLU A 1 170 ? -13.835 -0.274 8.075 1.00 76.50 170 GLU A N 1
ATOM 1357 C CA . GLU A 1 170 ? -14.581 -1.533 7.944 1.00 76.50 170 GLU A CA 1
ATOM 1358 C C . GLU A 1 170 ? -15.151 -2.018 9.286 1.00 76.50 170 GLU A C 1
ATOM 1360 O O . GLU A 1 170 ? -16.313 -2.415 9.369 1.00 76.50 170 GLU A O 1
ATOM 1365 N N . TYR A 1 171 ? -14.359 -1.947 10.359 1.00 67.25 171 TYR A N 1
ATOM 1366 C CA . TYR A 1 171 ? -14.734 -2.445 11.686 1.00 67.25 171 TYR A CA 1
ATOM 1367 C C . TYR A 1 171 ? -15.498 -1.424 12.535 1.00 67.25 171 TYR A C 1
ATOM 1369 O O . TYR A 1 171 ? -16.282 -1.824 13.397 1.00 67.25 171 TYR A O 1
ATOM 1377 N N . GLY A 1 172 ? -15.340 -0.121 12.274 1.00 59.09 172 GLY A N 1
ATOM 1378 C CA . GLY A 1 172 ? -15.965 0.949 13.060 1.00 59.09 172 GLY A CA 1
ATOM 1379 C C . GLY A 1 172 ? -17.500 0.949 13.061 1.00 59.09 172 GLY A C 1
ATOM 1380 O O . GLY A 1 172 ? -18.095 1.618 13.901 1.00 59.09 172 GLY A O 1
ATOM 1381 N N . GLY A 1 173 ? -18.144 0.199 12.156 1.00 54.34 173 GLY A N 1
ATOM 1382 C CA . GLY A 1 173 ? -19.603 0.049 12.098 1.00 54.34 173 GLY A CA 1
ATOM 1383 C C . GLY A 1 173 ? -20.174 -1.145 12.876 1.00 54.34 173 GLY A C 1
ATOM 1384 O O . GLY A 1 173 ? -21.360 -1.131 13.190 1.00 54.34 173 GLY A O 1
ATOM 1385 N N . ASN A 1 174 ? -19.358 -2.157 13.203 1.00 56.72 174 ASN A N 1
ATOM 1386 C CA . ASN A 1 174 ? -19.833 -3.455 13.716 1.00 56.72 174 ASN A CA 1
ATOM 1387 C C . ASN A 1 174 ? -19.275 -3.845 15.098 1.00 56.72 174 ASN A C 1
ATOM 1389 O O . ASN A 1 174 ? -19.688 -4.866 15.647 1.00 56.72 174 ASN A O 1
ATOM 1393 N N . SER A 1 175 ? -18.338 -3.084 15.674 1.00 63.50 175 SER A N 1
ATOM 1394 C CA . SER A 1 175 ? -17.757 -3.405 16.983 1.00 63.50 175 SER A CA 1
ATOM 1395 C C . SER A 1 175 ? -18.462 -2.688 18.135 1.00 63.50 175 SER A C 1
ATOM 1397 O O . SER A 1 175 ? -18.677 -1.482 18.075 1.00 63.50 175 SER A O 1
ATOM 1399 N N . GLU A 1 176 ? -18.711 -3.394 19.247 1.00 66.62 176 GLU A N 1
ATOM 1400 C CA . GLU A 1 176 ? -19.134 -2.779 20.524 1.00 66.62 176 GLU A CA 1
ATOM 1401 C C . GLU A 1 176 ? -18.094 -1.776 21.077 1.00 66.62 176 GLU A C 1
ATOM 1403 O O . GLU A 1 176 ? -18.390 -1.008 21.994 1.00 66.62 176 GLU A O 1
ATOM 1408 N N . MET A 1 177 ? -16.870 -1.785 20.536 1.00 71.31 177 MET A N 1
ATOM 1409 C CA . MET A 1 177 ? -15.777 -0.905 20.942 1.00 71.31 177 MET A CA 1
ATOM 1410 C C . MET A 1 177 ? -15.745 0.395 20.124 1.00 71.31 177 MET A C 1
ATOM 1412 O O . MET A 1 177 ? -15.986 0.365 18.915 1.00 71.31 177 MET A O 1
ATOM 1416 N N . PRO A 1 178 ? -15.398 1.531 20.759 1.00 76.44 178 PRO A N 1
ATOM 1417 C CA . PRO A 1 178 ? -15.270 2.813 20.080 1.00 76.44 178 PRO A CA 1
ATOM 1418 C C . PRO A 1 178 ? -14.106 2.802 19.082 1.00 76.44 178 PRO A C 1
ATOM 1420 O O . PRO A 1 178 ? -12.986 2.421 19.418 1.00 76.44 178 PRO A O 1
ATOM 1423 N N . SER A 1 179 ? -14.370 3.275 17.863 1.00 85.75 179 SER A N 1
ATOM 1424 C CA . SER A 1 179 ? -13.349 3.412 16.822 1.00 85.75 179 SER A CA 1
ATOM 1425 C C . SER A 1 179 ? -12.294 4.455 17.193 1.00 85.75 179 SER A C 1
ATOM 1427 O O . SER A 1 179 ? -12.599 5.511 17.757 1.00 85.75 179 SER A O 1
ATOM 1429 N N . VAL A 1 180 ? -11.052 4.209 16.780 1.00 87.06 180 VAL A N 1
ATOM 1430 C CA . VAL A 1 180 ? -9.919 5.137 16.927 1.00 87.06 180 VAL A CA 1
ATOM 1431 C C . VAL A 1 180 ? -10.156 6.436 16.153 1.00 87.06 180 VAL A C 1
ATOM 1433 O O . VAL A 1 180 ? -9.681 7.498 16.553 1.00 87.06 180 VAL A O 1
ATOM 1436 N N . LEU A 1 181 ? -10.968 6.390 15.091 1.00 87.69 181 LEU A N 1
ATOM 1437 C CA . LEU A 1 181 ? -11.367 7.562 14.305 1.00 87.69 181 LEU A CA 1
ATOM 1438 C C . LEU A 1 181 ? -12.233 8.561 15.086 1.00 87.69 181 LEU A C 1
ATOM 1440 O O . LEU A 1 181 ? -12.394 9.702 14.649 1.00 87.69 181 LEU A O 1
ATOM 1444 N N . SER A 1 182 ? -12.770 8.164 16.245 1.00 87.38 182 SER A N 1
ATOM 1445 C CA . SER A 1 182 ? -13.431 9.093 17.169 1.00 87.38 182 SER A CA 1
ATOM 1446 C C . SER A 1 182 ? -12.457 10.124 17.754 1.00 87.38 182 SER A C 1
ATOM 1448 O O . SER A 1 182 ? -12.862 11.234 18.108 1.00 87.38 182 SER A O 1
ATOM 1450 N N . VAL A 1 183 ? -11.160 9.801 17.808 1.00 91.00 183 VAL A N 1
ATOM 1451 C CA . VAL A 1 183 ? -10.120 10.701 18.300 1.00 91.00 183 VAL A CA 1
ATOM 1452 C C . VAL A 1 183 ? -9.776 11.719 17.218 1.00 91.00 183 VAL A C 1
ATOM 1454 O O . VAL A 1 183 ? -9.234 11.383 16.163 1.00 91.00 183 VAL A O 1
ATOM 1457 N N . LYS A 1 184 ? -10.040 12.999 17.510 1.00 91.81 184 LYS A N 1
ATOM 1458 C CA . LYS A 1 184 ? -9.810 14.122 16.586 1.00 91.81 184 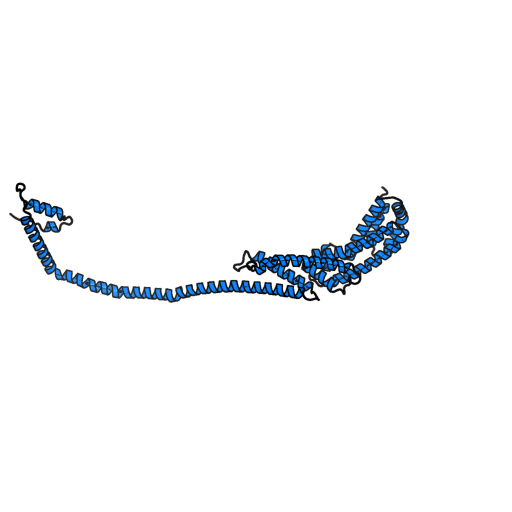LYS A CA 1
ATOM 1459 C C . LYS A 1 184 ? -8.399 14.125 15.990 1.00 91.81 184 LYS A C 1
ATOM 1461 O O . LYS A 1 184 ? -8.261 14.301 14.789 1.00 91.81 184 LYS A O 1
ATOM 1466 N N . LEU A 1 185 ? -7.372 13.877 16.805 1.00 92.12 185 LEU A N 1
ATOM 1467 C CA . LEU A 1 185 ? -5.978 13.831 16.352 1.00 92.12 185 LEU A CA 1
ATOM 1468 C C . LEU A 1 185 ? -5.757 12.803 15.230 1.00 92.12 185 LEU A C 1
ATOM 1470 O O . LEU A 1 185 ? -5.124 13.113 14.225 1.00 92.12 185 LEU A O 1
ATOM 1474 N N . VAL A 1 186 ? -6.302 11.594 15.391 1.00 92.12 186 VAL A N 1
ATOM 1475 C CA . VAL A 1 186 ? -6.136 10.497 14.427 1.00 92.12 186 VAL A CA 1
ATOM 1476 C C . VAL A 1 186 ? -6.877 10.804 13.133 1.00 92.12 186 VAL A C 1
ATOM 1478 O O . VAL A 1 186 ? -6.348 10.602 12.039 1.00 92.12 186 VAL A O 1
ATOM 1481 N N . ARG A 1 187 ? -8.098 11.329 13.255 1.00 92.06 187 ARG A N 1
ATOM 1482 C CA . ARG A 1 187 ? -8.925 11.715 12.112 1.00 92.06 187 ARG A CA 1
ATOM 1483 C C . ARG A 1 187 ? -8.296 12.854 11.313 1.00 92.06 187 ARG A C 1
ATOM 1485 O O . ARG A 1 187 ? -8.198 12.761 10.094 1.00 92.06 187 ARG A O 1
ATOM 1492 N N . ASP A 1 188 ? -7.856 13.909 11.989 1.00 93.12 188 ASP A N 1
ATOM 1493 C CA . ASP A 1 188 ? -7.354 15.116 11.333 1.00 93.12 188 ASP A CA 1
ATOM 1494 C C . ASP A 1 188 ? -5.997 14.855 10.641 1.00 93.12 188 ASP A C 1
ATOM 1496 O O . ASP A 1 188 ? -5.715 15.449 9.601 1.00 93.12 188 ASP A O 1
ATOM 1500 N N . TYR A 1 189 ? -5.191 13.905 11.138 1.00 93.44 189 TYR A N 1
ATOM 1501 C CA . TYR A 1 189 ? -3.924 13.508 10.504 1.00 93.44 189 TYR A CA 1
ATOM 1502 C C . TYR A 1 189 ? -4.099 12.747 9.177 1.00 93.44 189 TYR A C 1
ATOM 1504 O O . TYR A 1 189 ? -3.170 12.690 8.369 1.00 93.44 189 TYR A O 1
ATOM 1512 N N . GLN A 1 190 ? -5.281 12.181 8.907 1.00 92.31 190 GLN A N 1
ATOM 1513 C CA . GLN A 1 190 ? -5.507 11.349 7.722 1.00 92.31 190 GLN A CA 1
ATOM 1514 C C . GLN A 1 190 ? -5.210 12.097 6.413 1.00 92.31 190 GLN A C 1
ATOM 1516 O O . GLN A 1 190 ? -4.625 11.531 5.489 1.00 92.31 190 GLN A O 1
ATOM 1521 N N . SER A 1 191 ? -5.580 13.376 6.328 1.00 92.19 191 SER A N 1
ATOM 1522 C CA . SER A 1 191 ? -5.336 14.211 5.144 1.00 92.19 191 SER A CA 1
ATOM 1523 C C . SER A 1 191 ? -3.839 14.457 4.913 1.00 92.19 191 SER A C 1
ATOM 1525 O O . SER A 1 191 ? -3.347 14.320 3.787 1.00 92.19 191 SER A O 1
ATOM 1527 N N . THR A 1 192 ? -3.102 14.747 5.987 1.00 91.94 192 THR A N 1
ATOM 1528 C CA . THR A 1 192 ? -1.645 14.916 5.986 1.00 91.94 192 THR A CA 1
ATOM 1529 C C . THR A 1 192 ? -0.950 13.633 5.547 1.00 91.94 192 THR A C 1
ATOM 1531 O O . THR A 1 192 ? -0.108 13.668 4.649 1.00 91.94 192 THR A O 1
ATOM 1534 N N . PHE A 1 193 ? -1.352 12.489 6.106 1.00 92.25 193 PHE A N 1
ATOM 1535 C CA . PHE A 1 193 ? -0.851 11.171 5.721 1.00 92.25 193 PHE A CA 1
ATOM 1536 C C . PHE A 1 193 ? -1.038 10.895 4.224 1.00 92.25 193 PHE A C 1
ATOM 1538 O O . PHE A 1 193 ? -0.076 10.540 3.539 1.00 92.25 193 PHE A O 1
ATOM 1545 N N . LEU A 1 194 ? -2.253 11.087 3.696 1.00 92.06 194 LEU A N 1
ATOM 1546 C CA . LEU A 1 194 ? -2.554 10.829 2.285 1.00 92.06 194 LEU A CA 1
ATOM 1547 C C . LEU A 1 194 ? -1.715 11.714 1.357 1.00 92.06 194 LEU A C 1
ATOM 1549 O O . LEU A 1 194 ? -1.149 11.227 0.377 1.00 92.06 194 LEU A O 1
ATOM 1553 N N . THR A 1 195 ? -1.584 12.995 1.699 1.00 93.88 195 THR A N 1
ATOM 1554 C CA . THR A 1 195 ? -0.768 13.951 0.938 1.00 93.88 195 THR A CA 1
ATOM 1555 C C . THR A 1 195 ? 0.710 13.560 0.968 1.00 93.88 195 THR A C 1
ATOM 1557 O O . THR A 1 195 ? 1.366 13.511 -0.073 1.00 93.88 195 THR A O 1
ATOM 1560 N N . SER A 1 196 ? 1.228 13.213 2.147 1.00 91.62 196 SER A N 1
ATOM 1561 C CA . SER A 1 196 ? 2.618 12.790 2.331 1.00 91.62 196 SER A CA 1
ATOM 1562 C C . SER A 1 196 ? 2.935 11.512 1.545 1.00 91.62 196 SER A C 1
ATOM 1564 O O . SER A 1 196 ? 3.926 11.458 0.816 1.00 91.62 196 SER A O 1
ATOM 1566 N N . ARG A 1 197 ? 2.030 10.522 1.571 1.00 92.56 197 ARG A N 1
ATOM 1567 C CA . ARG A 1 197 ? 2.148 9.279 0.792 1.00 92.56 197 ARG A CA 1
ATOM 1568 C C . ARG A 1 197 ? 2.226 9.551 -0.709 1.00 92.56 197 ARG A C 1
ATOM 1570 O O . ARG A 1 197 ? 3.077 8.979 -1.390 1.00 92.56 197 ARG A O 1
ATOM 1577 N N . LEU A 1 198 ? 1.362 10.419 -1.239 1.00 93.19 198 LEU A N 1
ATOM 1578 C CA . LEU A 1 198 ? 1.385 10.781 -2.660 1.00 93.19 198 LEU A CA 1
ATOM 1579 C C . LEU A 1 198 ? 2.690 11.488 -3.047 1.00 93.19 198 LEU A C 1
ATOM 1581 O O . LEU A 1 198 ? 3.282 11.149 -4.072 1.00 93.19 198 LEU A O 1
ATOM 1585 N N . ASN A 1 199 ? 3.171 12.403 -2.202 1.00 92.56 199 ASN A N 1
ATOM 1586 C CA . ASN A 1 199 ? 4.447 13.093 -2.400 1.00 92.56 199 ASN A CA 1
ATOM 1587 C C . ASN A 1 199 ? 5.645 12.136 -2.336 1.00 92.56 199 ASN A C 1
ATOM 1589 O O . ASN A 1 199 ? 6.603 12.278 -3.095 1.00 92.56 199 ASN A O 1
ATOM 1593 N N . PHE A 1 200 ? 5.608 11.140 -1.451 1.00 92.00 200 PHE A N 1
ATOM 1594 C CA . PHE A 1 200 ? 6.642 10.115 -1.381 1.00 92.00 200 PHE A CA 1
ATOM 1595 C C . PHE A 1 200 ? 6.673 9.265 -2.654 1.00 92.00 200 PHE A C 1
ATOM 1597 O O . PHE A 1 200 ? 7.743 9.075 -3.230 1.00 92.00 200 PHE A O 1
ATOM 1604 N N . ILE A 1 201 ? 5.506 8.823 -3.137 1.00 94.06 201 ILE A N 1
ATOM 1605 C CA . ILE A 1 201 ? 5.386 8.064 -4.388 1.00 94.06 201 ILE A CA 1
ATOM 1606 C C . ILE A 1 201 ? 5.943 8.872 -5.565 1.00 94.06 201 ILE A C 1
ATOM 1608 O O . ILE A 1 201 ? 6.793 8.364 -6.295 1.00 94.06 201 ILE A O 1
ATOM 1612 N N . SER A 1 202 ? 5.527 10.131 -5.732 1.00 93.69 202 SER A N 1
ATOM 1613 C CA . SER A 1 202 ? 5.996 10.971 -6.842 1.00 93.69 202 SER A CA 1
ATOM 1614 C C . SER A 1 202 ? 7.503 11.240 -6.767 1.00 93.69 202 SER A C 1
ATOM 1616 O O . SER A 1 202 ? 8.196 11.167 -7.785 1.00 93.69 202 SER A O 1
ATOM 1618 N N . LYS A 1 203 ? 8.042 11.461 -5.560 1.00 91.81 203 LYS A N 1
ATOM 1619 C CA . LYS A 1 203 ? 9.485 11.603 -5.325 1.00 91.81 203 LYS A CA 1
ATOM 1620 C C . LYS A 1 203 ? 10.246 10.335 -5.710 1.00 91.81 203 LYS A C 1
ATOM 1622 O O . LYS A 1 203 ? 11.272 10.441 -6.377 1.00 91.81 203 LYS A O 1
ATOM 1627 N N . CYS A 1 204 ? 9.750 9.153 -5.336 1.00 92.62 204 CYS A N 1
ATOM 1628 C CA . CYS A 1 204 ? 10.351 7.879 -5.733 1.00 92.62 204 CYS A CA 1
ATOM 1629 C C . CYS A 1 204 ? 10.338 7.706 -7.257 1.00 92.62 204 CYS A C 1
ATOM 1631 O O . CYS A 1 204 ? 11.381 7.413 -7.829 1.00 92.62 204 CYS A O 1
ATOM 1633 N N . GLN A 1 205 ? 9.211 7.963 -7.928 1.00 93.31 205 GLN A N 1
ATOM 1634 C CA . GLN A 1 205 ? 9.113 7.850 -9.390 1.00 93.31 205 GLN A CA 1
ATOM 1635 C C . GLN A 1 205 ? 10.082 8.794 -10.117 1.00 93.31 205 GLN A C 1
ATOM 1637 O O . GLN A 1 205 ? 10.799 8.365 -11.021 1.00 93.31 205 GLN A O 1
ATOM 1642 N N . SER A 1 206 ? 10.141 10.062 -9.696 1.00 91.88 206 SER A N 1
ATOM 1643 C CA . SER A 1 206 ? 11.046 11.058 -10.280 1.00 91.88 206 SER A CA 1
ATOM 1644 C C . SER A 1 206 ? 12.513 10.654 -10.109 1.00 91.88 206 SER A C 1
ATOM 1646 O O . SER A 1 206 ? 13.276 10.646 -11.073 1.00 91.88 206 SER A O 1
ATOM 1648 N N . LYS A 1 207 ? 12.890 10.218 -8.902 1.00 91.19 207 LYS A N 1
ATOM 1649 C CA . LYS A 1 207 ? 14.268 9.829 -8.585 1.00 91.19 207 LYS A CA 1
ATOM 1650 C C . LYS A 1 207 ? 14.691 8.528 -9.271 1.00 91.19 207 LYS A C 1
ATOM 1652 O O . LYS A 1 207 ? 15.818 8.435 -9.729 1.00 91.19 207 LYS A O 1
ATOM 1657 N N . ILE A 1 208 ? 13.788 7.551 -9.400 1.00 92.62 208 ILE A N 1
ATOM 1658 C CA . ILE A 1 208 ? 14.024 6.327 -10.187 1.00 92.62 208 ILE A CA 1
ATOM 1659 C C . ILE A 1 208 ? 14.278 6.690 -11.655 1.00 92.62 208 ILE A C 1
ATOM 1661 O O . ILE A 1 208 ? 15.224 6.195 -12.262 1.00 92.62 208 ILE A O 1
ATOM 1665 N N . SER A 1 209 ? 13.461 7.583 -12.219 1.00 91.75 209 SER A N 1
ATOM 1666 C CA . SER A 1 209 ? 13.653 8.072 -13.585 1.00 91.75 209 SER A CA 1
ATOM 1667 C C . SER A 1 209 ? 14.990 8.811 -13.740 1.00 91.75 209 SER A C 1
ATOM 1669 O O . SER A 1 209 ? 15.684 8.606 -14.728 1.00 91.75 209 SER A O 1
ATOM 1671 N N . GLU A 1 210 ? 15.377 9.651 -12.778 1.00 91.00 210 GLU A N 1
ATOM 1672 C CA . GLU A 1 210 ? 16.685 10.322 -12.743 1.00 91.00 210 GLU A CA 1
ATOM 1673 C C . GLU A 1 210 ? 17.841 9.307 -12.680 1.00 91.00 210 GLU A C 1
ATOM 1675 O O . GLU A 1 210 ? 18.763 9.366 -13.494 1.00 91.00 210 GLU A O 1
ATOM 1680 N N . ASP A 1 211 ? 17.753 8.322 -11.785 1.00 91.25 211 ASP A N 1
ATOM 1681 C CA . ASP A 1 211 ? 18.769 7.288 -11.591 1.00 91.25 211 ASP A CA 1
ATOM 1682 C C . ASP A 1 211 ? 18.950 6.402 -12.840 1.00 91.25 211 ASP A C 1
ATOM 1684 O O . ASP A 1 211 ? 20.075 5.994 -13.135 1.00 91.25 211 ASP A O 1
ATOM 1688 N N . PHE A 1 212 ? 17.881 6.131 -13.603 1.00 90.19 212 PHE A N 1
ATOM 1689 C CA . PHE A 1 212 ? 17.969 5.433 -14.894 1.00 90.19 212 PHE A CA 1
ATOM 1690 C C . PHE A 1 212 ? 18.611 6.279 -16.001 1.00 90.19 212 PHE A C 1
ATOM 1692 O O . PHE A 1 212 ? 19.159 5.730 -16.958 1.00 90.19 212 PHE A O 1
ATOM 1699 N N . ASN A 1 213 ? 18.576 7.607 -15.884 1.00 86.44 213 ASN A N 1
ATOM 1700 C CA . ASN A 1 213 ? 19.092 8.505 -16.914 1.00 86.44 213 ASN A CA 1
ATOM 1701 C C . ASN A 1 213 ? 20.613 8.669 -16.863 1.00 86.44 213 ASN A C 1
ATOM 1703 O O . ASN A 1 213 ? 21.225 8.960 -17.895 1.00 86.44 213 ASN A O 1
ATOM 1707 N N . HIS A 1 214 ? 21.228 8.507 -15.690 1.00 87.19 214 HIS A N 1
ATOM 1708 C CA . HIS A 1 214 ? 22.666 8.680 -15.517 1.00 87.19 214 HIS A CA 1
ATOM 1709 C C . HIS A 1 214 ? 23.390 7.329 -15.470 1.00 87.19 214 HIS A C 1
ATOM 1711 O O . HIS A 1 214 ? 23.062 6.435 -14.695 1.00 87.19 214 HIS A O 1
ATOM 1717 N N . GLN A 1 215 ? 24.437 7.178 -16.287 1.00 82.50 215 GLN A N 1
ATOM 1718 C CA . GLN A 1 215 ? 25.178 5.914 -16.394 1.00 82.50 215 GLN A CA 1
ATOM 1719 C C . GLN A 1 215 ? 25.892 5.502 -15.095 1.00 82.50 215 GLN A C 1
ATOM 1721 O O . GLN A 1 215 ? 26.132 4.316 -14.887 1.00 82.50 215 GLN A O 1
ATOM 1726 N N . SER A 1 216 ? 26.235 6.464 -14.233 1.00 85.31 216 SER A N 1
ATOM 1727 C CA . SER A 1 216 ? 26.878 6.221 -12.936 1.00 85.31 216 SER A CA 1
ATOM 1728 C C . SER A 1 216 ? 25.906 5.676 -11.886 1.00 85.31 216 SER A C 1
ATOM 1730 O O . SER A 1 216 ? 26.287 4.848 -11.060 1.00 85.31 216 SER A O 1
ATOM 1732 N N . THR A 1 217 ? 24.647 6.114 -11.922 1.00 88.19 217 THR A N 1
ATOM 1733 C CA . THR A 1 217 ? 23.598 5.707 -10.975 1.00 88.19 217 THR A CA 1
ATOM 1734 C C . THR A 1 217 ? 22.836 4.477 -11.445 1.00 88.19 217 THR A C 1
ATOM 1736 O O . THR A 1 217 ? 22.329 3.739 -10.599 1.00 88.19 217 THR A O 1
ATOM 1739 N N . PHE A 1 218 ? 22.795 4.219 -12.758 1.00 90.00 218 PHE A N 1
ATOM 1740 C CA . PHE A 1 218 ? 22.198 3.023 -13.350 1.00 90.00 218 PHE A CA 1
ATOM 1741 C C . PHE A 1 218 ? 23.103 1.793 -13.173 1.00 90.00 218 PHE A C 1
ATOM 1743 O O . PHE A 1 218 ? 23.695 1.252 -14.112 1.00 90.00 218 PHE A O 1
ATOM 1750 N N . THR A 1 219 ? 23.243 1.368 -11.920 1.00 89.25 219 THR A N 1
ATOM 1751 C CA . THR A 1 219 ? 24.075 0.238 -11.509 1.00 89.25 219 THR A CA 1
ATOM 1752 C C . THR A 1 219 ? 23.391 -0.541 -10.390 1.00 89.25 219 THR A C 1
ATOM 1754 O O . THR A 1 219 ? 22.697 0.027 -9.550 1.00 89.25 219 THR A O 1
ATOM 1757 N N . TYR A 1 220 ? 23.605 -1.858 -10.341 1.00 86.69 220 TYR A N 1
ATOM 1758 C CA . TYR A 1 220 ? 23.043 -2.717 -9.286 1.00 86.69 220 TYR A CA 1
ATOM 1759 C C . TYR A 1 220 ? 23.637 -2.420 -7.896 1.00 86.69 220 TYR A C 1
ATOM 1761 O O . TYR A 1 220 ? 23.074 -2.806 -6.877 1.00 86.69 220 TYR A O 1
ATOM 1769 N N . THR A 1 221 ? 24.777 -1.727 -7.846 1.00 88.62 221 THR A N 1
ATOM 1770 C CA . THR A 1 221 ? 25.422 -1.266 -6.611 1.00 88.62 221 THR A CA 1
ATOM 1771 C C . THR A 1 221 ? 24.722 -0.058 -5.990 1.00 88.62 221 THR A C 1
ATOM 1773 O O . THR A 1 221 ? 24.945 0.234 -4.814 1.00 88.62 221 THR A O 1
ATOM 1776 N N . ASN A 1 222 ? 23.867 0.643 -6.744 1.00 90.12 222 ASN A N 1
ATOM 1777 C CA . ASN A 1 222 ? 23.067 1.743 -6.224 1.00 90.12 222 ASN A CA 1
ATOM 1778 C C . ASN A 1 222 ? 21.919 1.205 -5.357 1.00 90.12 222 ASN A C 1
ATOM 1780 O O . ASN A 1 222 ? 20.799 0.987 -5.825 1.00 90.12 222 ASN A O 1
ATOM 1784 N N . LYS A 1 223 ? 22.204 1.028 -4.061 1.00 88.69 223 LYS A N 1
ATOM 1785 C CA . LYS A 1 223 ? 21.216 0.582 -3.069 1.00 88.69 223 LYS A CA 1
ATOM 1786 C C . LYS A 1 223 ? 19.985 1.491 -3.030 1.00 88.69 223 LYS A C 1
ATOM 1788 O O . LYS A 1 223 ? 18.884 0.979 -2.859 1.00 88.69 223 LYS A O 1
ATOM 1793 N N . GLY A 1 224 ? 20.163 2.797 -3.252 1.00 89.38 224 GLY A N 1
ATOM 1794 C CA . GLY A 1 224 ? 19.079 3.781 -3.287 1.00 89.38 224 GLY A CA 1
ATOM 1795 C C . GLY A 1 224 ? 18.100 3.564 -4.444 1.00 89.38 224 GLY A C 1
ATOM 1796 O O . GLY A 1 224 ? 16.895 3.687 -4.261 1.00 89.38 224 GLY A O 1
ATOM 1797 N N . LEU A 1 225 ? 18.589 3.186 -5.627 1.00 91.25 225 LEU A N 1
ATOM 1798 C CA . LEU A 1 225 ? 17.721 2.834 -6.755 1.00 91.25 225 LEU A CA 1
ATOM 1799 C C . LEU A 1 225 ? 16.910 1.572 -6.435 1.00 91.25 225 LEU A C 1
ATOM 1801 O O . LEU A 1 225 ? 15.685 1.566 -6.559 1.00 91.25 225 LEU A O 1
ATOM 1805 N N . THR A 1 226 ? 17.578 0.517 -5.959 1.00 92.38 226 THR A N 1
ATOM 1806 C CA . THR A 1 226 ? 16.908 -0.751 -5.632 1.00 92.38 226 THR A CA 1
ATOM 1807 C C . THR A 1 226 ? 15.907 -0.607 -4.485 1.00 92.38 226 THR A C 1
ATOM 1809 O O . THR A 1 226 ? 14.824 -1.188 -4.549 1.00 92.38 226 THR A O 1
ATOM 1812 N N . SER A 1 227 ? 16.221 0.200 -3.463 1.00 92.38 227 SER A N 1
ATOM 1813 C CA . SER A 1 227 ? 15.336 0.444 -2.322 1.00 92.38 227 SER A CA 1
ATOM 1814 C C . SER A 1 227 ? 14.115 1.271 -2.718 1.00 92.38 227 SER A C 1
ATOM 1816 O O . SER A 1 227 ? 13.017 0.966 -2.266 1.00 92.38 227 SER A O 1
ATOM 1818 N N . ARG A 1 228 ? 14.256 2.259 -3.612 1.00 93.25 228 ARG A N 1
ATOM 1819 C CA . ARG A 1 228 ? 13.123 3.047 -4.129 1.00 93.25 228 ARG A CA 1
ATOM 1820 C C . ARG A 1 228 ? 12.191 2.221 -4.998 1.00 93.25 228 ARG A C 1
ATOM 1822 O O . ARG A 1 228 ? 10.979 2.370 -4.872 1.00 93.25 228 ARG A O 1
ATOM 1829 N N . ILE A 1 229 ? 12.732 1.345 -5.851 1.00 93.56 229 ILE A N 1
ATOM 1830 C CA . ILE A 1 229 ? 11.913 0.420 -6.649 1.00 93.56 229 ILE A CA 1
ATOM 1831 C C . ILE A 1 229 ? 11.151 -0.529 -5.714 1.00 93.56 229 ILE A C 1
ATOM 1833 O O . ILE A 1 229 ? 9.940 -0.681 -5.862 1.00 93.56 229 ILE A O 1
ATOM 1837 N N . ALA A 1 230 ? 11.828 -1.092 -4.708 1.00 94.38 230 ALA A N 1
ATOM 1838 C CA . ALA A 1 230 ? 11.204 -1.929 -3.684 1.00 94.38 230 ALA A CA 1
ATOM 1839 C C . ALA A 1 230 ? 10.103 -1.183 -2.908 1.00 94.38 230 ALA A C 1
ATOM 1841 O O . ALA A 1 230 ? 8.989 -1.682 -2.767 1.00 94.38 230 ALA A O 1
ATOM 1842 N N . ALA A 1 231 ? 10.388 0.035 -2.447 1.00 94.31 231 ALA A N 1
ATOM 1843 C CA . ALA A 1 231 ? 9.450 0.886 -1.723 1.00 94.31 231 ALA A CA 1
ATOM 1844 C C . ALA A 1 231 ? 8.212 1.226 -2.562 1.00 94.31 231 ALA A C 1
ATOM 1846 O O . ALA A 1 231 ? 7.084 1.148 -2.075 1.00 94.31 231 ALA A O 1
ATOM 1847 N N . LEU A 1 232 ? 8.411 1.571 -3.837 1.00 94.88 232 LEU A N 1
ATOM 1848 C CA . LEU A 1 232 ? 7.318 1.856 -4.757 1.00 94.88 232 LEU A CA 1
ATOM 1849 C C . LEU A 1 232 ? 6.486 0.601 -5.027 1.00 94.88 232 LEU A C 1
ATOM 1851 O O . LEU A 1 232 ? 5.268 0.698 -5.041 1.00 94.88 232 LEU A O 1
ATOM 1855 N N . TYR A 1 233 ? 7.117 -0.568 -5.159 1.00 95.50 233 TYR A N 1
ATOM 1856 C CA . TYR A 1 233 ? 6.418 -1.839 -5.352 1.00 95.50 233 TYR A CA 1
ATOM 1857 C C . TYR A 1 233 ? 5.540 -2.219 -4.151 1.00 95.50 233 TYR A C 1
ATOM 1859 O O . TYR A 1 233 ? 4.400 -2.633 -4.343 1.00 95.50 233 TYR A O 1
ATOM 1867 N N . ILE A 1 234 ? 6.035 -2.007 -2.924 1.00 93.62 234 ILE A N 1
ATOM 1868 C CA . ILE A 1 234 ? 5.275 -2.232 -1.681 1.00 93.62 234 ILE A CA 1
ATOM 1869 C C . ILE A 1 234 ? 4.037 -1.324 -1.606 1.00 93.62 234 ILE A C 1
ATOM 1871 O O . ILE A 1 234 ? 2.999 -1.741 -1.100 1.00 93.62 234 ILE A O 1
ATOM 1875 N N . LEU A 1 235 ? 4.136 -0.081 -2.089 1.00 92.75 235 LEU A N 1
ATOM 1876 C CA . LEU A 1 235 ? 3.039 0.892 -2.025 1.00 92.75 235 LEU A CA 1
ATOM 1877 C C . LEU A 1 235 ? 2.053 0.802 -3.193 1.00 92.75 235 LEU A C 1
ATOM 1879 O O . LEU A 1 235 ? 0.862 1.055 -3.002 1.00 92.75 235 LEU A O 1
ATOM 1883 N N . ASP A 1 236 ? 2.560 0.551 -4.399 1.00 92.00 236 ASP A N 1
ATOM 1884 C CA . ASP A 1 236 ? 1.813 0.499 -5.655 1.00 92.00 236 ASP A CA 1
ATOM 1885 C C . ASP A 1 236 ? 2.633 -0.243 -6.730 1.00 92.00 236 ASP A C 1
ATOM 1887 O O . ASP A 1 236 ? 3.485 0.328 -7.426 1.00 92.00 236 ASP A O 1
ATOM 1891 N N . SER A 1 237 ? 2.345 -1.535 -6.890 1.00 92.62 237 SER A N 1
ATOM 1892 C CA . SER A 1 237 ? 3.033 -2.409 -7.845 1.00 92.62 237 SER A CA 1
ATOM 1893 C C . SER A 1 237 ? 2.933 -1.915 -9.289 1.00 92.62 237 SER A C 1
ATOM 1895 O O . SER A 1 237 ? 3.924 -1.947 -10.019 1.00 92.62 237 SER A O 1
ATOM 1897 N N . LYS A 1 238 ? 1.778 -1.372 -9.696 1.00 91.88 238 LYS A N 1
ATOM 1898 C CA . LYS A 1 238 ? 1.565 -0.856 -11.056 1.00 91.88 238 LYS A CA 1
ATOM 1899 C C . LYS A 1 238 ? 2.447 0.353 -11.327 1.00 91.88 238 LYS A C 1
ATOM 1901 O O . LYS A 1 238 ? 3.058 0.441 -12.392 1.00 91.88 238 LYS A O 1
ATOM 1906 N N . LYS A 1 239 ? 2.558 1.272 -10.362 1.00 92.25 239 LYS A N 1
ATOM 1907 C CA . LYS A 1 239 ? 3.456 2.425 -10.501 1.00 92.25 239 LYS A CA 1
ATOM 1908 C C . LYS A 1 239 ? 4.911 1.997 -10.579 1.00 92.25 239 LYS A C 1
ATOM 1910 O O . LYS A 1 239 ? 5.624 2.532 -11.424 1.00 92.25 239 LYS A O 1
ATOM 1915 N N . ALA A 1 240 ? 5.334 1.016 -9.784 1.00 92.00 240 ALA A N 1
ATOM 1916 C CA . ALA A 1 240 ? 6.694 0.487 -9.854 1.00 92.00 240 ALA A CA 1
ATOM 1917 C C . ALA A 1 240 ? 7.015 -0.092 -11.239 1.00 92.00 240 ALA A C 1
ATOM 1919 O O . ALA A 1 240 ? 8.043 0.251 -11.824 1.00 92.00 240 ALA A O 1
ATOM 1920 N N . PHE A 1 241 ? 6.104 -0.892 -11.797 1.00 92.88 241 PHE A N 1
ATOM 1921 C CA . PHE A 1 241 ? 6.243 -1.447 -13.144 1.00 92.88 241 PHE A CA 1
ATOM 1922 C C . PHE A 1 241 ? 6.310 -0.351 -14.205 1.00 92.88 241 PHE A C 1
ATOM 1924 O O . PHE A 1 241 ? 7.252 -0.321 -14.997 1.00 92.88 241 PHE A O 1
ATOM 1931 N N . SER A 1 242 ? 5.382 0.609 -14.154 1.00 91.25 242 SER A N 1
ATOM 1932 C CA . SER A 1 242 ? 5.357 1.725 -15.101 1.00 91.25 242 SER A CA 1
ATOM 1933 C C . SER A 1 242 ? 6.627 2.577 -15.035 1.00 91.25 242 SER A C 1
ATOM 1935 O O . SER A 1 242 ? 7.115 3.012 -16.069 1.00 91.25 242 SER A O 1
ATOM 1937 N N . SER A 1 243 ? 7.221 2.770 -13.851 1.00 90.62 243 SER A N 1
ATOM 1938 C CA . SER A 1 243 ? 8.467 3.527 -13.696 1.00 90.62 243 SER A CA 1
ATOM 1939 C C . SER A 1 243 ? 9.675 2.832 -14.321 1.00 90.62 243 SER A C 1
ATOM 1941 O O . SER A 1 243 ? 10.539 3.514 -14.870 1.00 90.62 243 SER A O 1
ATOM 1943 N N . VAL A 1 244 ? 9.739 1.498 -14.280 1.00 90.31 244 VAL A N 1
ATOM 1944 C CA . VAL A 1 244 ? 10.790 0.737 -14.976 1.00 90.31 244 VAL A CA 1
ATOM 1945 C C . VAL A 1 244 ? 10.544 0.744 -16.488 1.00 90.31 244 VAL A C 1
ATOM 1947 O O . VAL A 1 244 ? 11.471 0.981 -17.264 1.00 90.31 244 VAL A O 1
ATOM 1950 N N . GLU A 1 245 ? 9.296 0.563 -16.921 1.00 88.75 245 GLU A N 1
ATOM 1951 C CA . GLU A 1 245 ? 8.919 0.577 -18.337 1.00 88.75 245 GLU A CA 1
ATOM 1952 C C . GLU A 1 245 ? 9.154 1.941 -19.004 1.00 88.75 245 GLU A C 1
ATOM 1954 O O . GLU A 1 245 ? 9.793 2.026 -20.054 1.00 88.75 245 GLU A O 1
ATOM 1959 N N . SER A 1 246 ? 8.680 3.032 -18.401 1.00 86.06 246 SER A N 1
ATOM 1960 C CA . SER A 1 246 ? 8.832 4.373 -18.966 1.00 86.06 246 SER A CA 1
ATOM 1961 C C . SER A 1 246 ? 10.244 4.923 -18.773 1.00 86.06 246 SER A C 1
ATOM 1963 O O . SER A 1 246 ? 10.780 5.571 -19.671 1.00 86.06 246 SER A O 1
ATOM 1965 N N . GLY A 1 247 ? 10.846 4.680 -17.603 1.00 80.25 247 GLY A N 1
ATOM 1966 C CA . GLY A 1 247 ? 12.141 5.244 -17.223 1.00 80.25 247 GLY A CA 1
ATOM 1967 C C . GLY A 1 247 ? 13.324 4.564 -17.906 1.00 80.25 247 GLY A C 1
ATOM 1968 O O . GLY A 1 247 ? 14.246 5.250 -18.342 1.00 80.25 247 GLY A O 1
ATOM 1969 N N . ALA A 1 248 ? 13.288 3.234 -18.044 1.00 84.44 248 ALA A N 1
ATOM 1970 C CA . ALA A 1 248 ? 14.384 2.465 -18.628 1.00 84.44 248 ALA A CA 1
ATOM 1971 C C . ALA A 1 248 ? 14.064 2.003 -20.061 1.00 84.44 248 ALA A C 1
ATOM 1973 O O . ALA A 1 248 ? 14.756 2.395 -21.004 1.00 84.44 248 ALA A O 1
ATOM 1974 N N . PHE A 1 249 ? 13.006 1.202 -20.245 1.00 86.88 249 PHE A N 1
ATOM 1975 C CA . PHE A 1 249 ? 12.723 0.542 -21.529 1.00 86.88 249 PHE A CA 1
ATOM 1976 C C . PHE A 1 249 ? 12.354 1.527 -22.638 1.00 86.88 249 PHE A C 1
ATOM 1978 O O . PHE A 1 249 ? 13.066 1.620 -23.635 1.00 86.88 249 PHE A O 1
ATOM 1985 N N . SER A 1 250 ? 11.283 2.301 -22.453 1.00 88.56 250 SER A N 1
ATOM 1986 C CA . SER A 1 250 ? 10.733 3.195 -23.483 1.00 88.56 250 SER A CA 1
ATOM 1987 C C . SER A 1 250 ? 11.776 4.192 -23.992 1.00 88.56 250 SER A C 1
ATOM 1989 O O . SER A 1 250 ? 11.879 4.460 -25.191 1.00 88.56 250 SER A O 1
ATOM 1991 N N . ARG A 1 251 ? 12.603 4.710 -23.078 1.00 88.12 251 ARG A N 1
ATOM 1992 C CA . ARG A 1 251 ? 13.700 5.622 -23.400 1.00 88.12 251 ARG A CA 1
ATOM 1993 C C . ARG A 1 251 ? 14.774 4.937 -24.240 1.00 88.12 251 ARG A C 1
ATOM 1995 O O . ARG A 1 251 ? 15.130 5.454 -25.299 1.00 88.12 251 ARG A O 1
ATOM 2002 N N . GLN A 1 252 ? 15.287 3.793 -23.789 1.00 91.00 252 GLN A N 1
ATOM 2003 C CA . GLN A 1 252 ? 16.351 3.094 -24.508 1.00 91.00 252 GLN A CA 1
ATOM 2004 C C . GLN A 1 252 ? 15.871 2.580 -25.871 1.00 91.00 252 GLN A C 1
ATOM 2006 O O . GLN A 1 252 ? 16.598 2.690 -26.858 1.00 91.00 252 GLN A O 1
ATOM 2011 N N . VAL A 1 253 ? 14.632 2.087 -25.957 1.00 92.44 253 VAL A N 1
ATOM 2012 C CA . VAL A 1 253 ? 13.989 1.717 -27.227 1.00 92.44 253 VAL A CA 1
ATOM 2013 C C . VAL A 1 253 ? 13.908 2.931 -28.150 1.00 92.44 253 VAL A C 1
ATOM 2015 O O . VAL A 1 253 ? 14.284 2.828 -29.314 1.00 92.44 253 VAL A O 1
ATOM 2018 N N . SER A 1 254 ? 13.497 4.102 -27.651 1.00 92.44 254 SER A N 1
ATOM 2019 C CA . SER A 1 254 ? 13.427 5.325 -28.460 1.00 92.44 254 SER A CA 1
ATOM 2020 C C . SER A 1 254 ? 14.795 5.772 -28.992 1.00 92.44 254 SER A C 1
ATOM 2022 O O . SER A 1 254 ? 14.870 6.259 -30.123 1.00 92.44 254 SER A O 1
ATOM 2024 N N . ILE A 1 255 ? 15.871 5.625 -28.211 1.00 91.62 255 ILE A N 1
ATOM 2025 C CA . ILE A 1 255 ? 17.239 5.962 -28.642 1.00 91.62 255 ILE A CA 1
ATOM 2026 C C . ILE A 1 255 ? 17.682 5.017 -29.765 1.00 91.62 255 ILE A C 1
ATOM 2028 O O . ILE A 1 255 ? 18.056 5.486 -30.845 1.00 91.62 255 ILE A O 1
ATOM 2032 N N . SER A 1 256 ? 17.574 3.703 -29.544 1.00 92.75 256 SER A N 1
ATOM 2033 C CA . SER A 1 256 ? 17.919 2.675 -30.534 1.00 92.75 256 SER A CA 1
ATOM 2034 C C . SER A 1 256 ? 17.087 2.811 -31.811 1.00 92.75 256 SER A C 1
ATOM 2036 O O . SER A 1 256 ? 17.627 2.800 -32.918 1.00 92.75 256 SER A O 1
ATOM 2038 N N . LEU A 1 257 ? 15.780 3.049 -31.678 1.00 93.38 257 LEU A N 1
ATOM 2039 C CA . LEU A 1 257 ? 14.880 3.285 -32.804 1.00 93.38 257 LEU A CA 1
ATOM 2040 C C . LEU A 1 257 ? 15.273 4.537 -33.595 1.00 93.38 257 LEU A C 1
ATOM 2042 O O . LEU A 1 257 ? 15.209 4.533 -34.824 1.00 93.38 257 LEU A O 1
ATOM 2046 N N . GLY A 1 258 ? 15.694 5.606 -32.917 1.00 92.81 258 GLY A N 1
ATOM 2047 C CA . GLY A 1 258 ? 16.167 6.829 -33.560 1.00 92.81 258 GLY A CA 1
ATOM 2048 C C . GLY A 1 258 ? 17.470 6.636 -34.342 1.00 92.81 258 GLY A C 1
ATOM 2049 O O . GLY A 1 258 ? 17.663 7.288 -35.370 1.00 92.81 258 GLY A O 1
ATOM 2050 N N . LEU A 1 259 ? 18.363 5.752 -33.889 1.00 91.88 259 LEU A N 1
ATOM 2051 C CA . LEU A 1 259 ? 19.578 5.372 -34.622 1.00 91.88 259 LEU A CA 1
ATOM 2052 C C . LEU A 1 259 ? 19.239 4.525 -35.855 1.00 91.88 259 LEU A C 1
ATOM 2054 O O . LEU A 1 259 ? 19.643 4.879 -36.964 1.00 91.88 259 LEU A O 1
ATOM 2058 N N . LEU A 1 260 ? 18.412 3.488 -35.692 1.00 90.31 260 LEU A N 1
ATOM 2059 C CA . LEU A 1 260 ? 17.957 2.639 -36.800 1.00 90.31 260 LEU A CA 1
ATOM 2060 C C . LEU A 1 260 ? 17.135 3.420 -37.834 1.00 90.31 260 LEU A C 1
ATOM 2062 O O . LEU A 1 260 ? 17.287 3.238 -39.034 1.00 90.31 260 LEU A O 1
ATOM 2066 N N . THR A 1 261 ? 16.287 4.354 -37.405 1.00 90.06 261 THR A N 1
ATOM 2067 C CA . THR A 1 261 ? 15.502 5.178 -38.340 1.00 90.06 261 THR A CA 1
ATOM 2068 C C . THR A 1 261 ? 16.401 6.128 -39.137 1.00 90.06 261 THR A C 1
ATOM 2070 O O . THR A 1 261 ? 16.153 6.369 -40.318 1.00 90.06 261 THR A O 1
ATOM 2073 N N . ARG A 1 262 ? 17.478 6.648 -38.532 1.00 90.00 262 ARG A N 1
ATOM 2074 C CA . ARG A 1 262 ? 18.483 7.454 -39.245 1.00 90.00 262 ARG A CA 1
ATOM 2075 C C . ARG A 1 262 ? 19.310 6.609 -40.214 1.00 90.00 262 ARG A C 1
ATOM 2077 O O . ARG A 1 262 ? 19.607 7.083 -41.309 1.00 90.00 262 ARG A O 1
ATOM 2084 N N . SER A 1 263 ? 19.624 5.358 -39.873 1.00 89.50 263 SER A N 1
ATOM 2085 C CA . SER A 1 263 ? 20.348 4.460 -40.781 1.00 89.50 263 SER A CA 1
ATOM 2086 C C . SER A 1 263 ? 19.542 4.110 -42.038 1.00 89.50 263 SER A C 1
ATOM 2088 O O . SER A 1 263 ? 20.133 3.948 -43.102 1.00 89.50 263 SER A O 1
ATOM 2090 N N . LEU A 1 264 ? 18.203 4.127 -41.983 1.00 86.00 264 LEU A N 1
ATOM 2091 C CA . LEU A 1 264 ? 17.356 3.990 -43.179 1.00 86.00 264 LEU A CA 1
ATOM 2092 C C . LEU A 1 264 ? 17.573 5.114 -44.210 1.00 86.00 264 LEU A C 1
ATOM 2094 O O . LEU A 1 264 ? 17.368 4.909 -45.405 1.00 86.00 264 LEU A O 1
ATOM 2098 N N . GLN A 1 265 ? 17.998 6.303 -43.775 1.00 86.88 265 GLN A N 1
ATOM 2099 C CA . GLN A 1 265 ? 18.311 7.418 -44.677 1.00 86.88 265 GLN A CA 1
ATOM 2100 C C . GLN A 1 265 ? 19.688 7.258 -45.342 1.00 86.88 265 GLN A C 1
ATOM 2102 O O . GLN A 1 265 ? 19.922 7.821 -46.411 1.00 86.88 265 GLN A O 1
ATOM 2107 N N . SER A 1 266 ? 20.580 6.461 -44.740 1.00 86.50 266 SER A N 1
ATOM 2108 C CA . SER A 1 266 ? 21.916 6.130 -45.251 1.00 86.50 266 SER A CA 1
ATOM 2109 C C . SER A 1 266 ? 22.179 4.616 -45.156 1.00 86.50 266 SER A C 1
ATOM 2111 O O . SER A 1 266 ? 22.926 4.166 -44.280 1.00 86.50 266 SER A O 1
ATOM 2113 N N . PRO A 1 267 ? 21.601 3.807 -46.069 1.00 80.50 267 PRO A N 1
ATOM 2114 C CA . PRO A 1 267 ? 21.654 2.342 -45.986 1.00 80.50 267 PRO A CA 1
ATOM 2115 C C . PRO A 1 267 ? 23.071 1.753 -45.964 1.00 80.50 267 PRO A C 1
ATOM 2117 O O . PRO A 1 267 ? 23.284 0.667 -45.436 1.00 80.50 267 PRO A O 1
ATOM 2120 N N . ARG A 1 268 ? 24.065 2.480 -46.493 1.00 82.69 268 ARG A N 1
ATOM 2121 C CA . ARG A 1 268 ? 25.476 2.056 -46.505 1.00 82.69 268 ARG A CA 1
ATOM 2122 C C . ARG A 1 268 ? 26.076 1.897 -45.107 1.00 82.69 268 ARG A C 1
ATOM 2124 O O . ARG A 1 268 ? 26.954 1.065 -44.929 1.00 82.69 268 ARG A O 1
ATOM 2131 N N . ASN A 1 269 ? 25.587 2.662 -44.132 1.00 86.62 269 ASN A N 1
ATOM 2132 C CA . ASN A 1 269 ? 26.066 2.614 -42.749 1.00 86.62 269 ASN A CA 1
ATOM 2133 C C . ASN A 1 269 ? 25.174 1.741 -41.855 1.00 86.62 269 ASN A C 1
ATOM 2135 O O . ASN A 1 269 ? 25.369 1.715 -40.640 1.00 86.62 269 ASN A O 1
ATOM 2139 N N . PHE A 1 270 ? 24.182 1.050 -42.432 1.00 88.81 270 PHE A N 1
ATOM 2140 C CA . PHE A 1 270 ? 23.199 0.290 -41.667 1.00 88.81 270 PHE A CA 1
ATOM 2141 C C . PHE A 1 270 ? 23.856 -0.784 -40.799 1.00 88.81 270 PHE A C 1
ATOM 2143 O O . PHE A 1 270 ? 23.559 -0.841 -39.614 1.00 88.81 270 PHE A O 1
ATOM 2150 N N . THR A 1 271 ? 24.785 -1.572 -41.346 1.00 89.19 271 THR A N 1
ATOM 2151 C CA . THR A 1 271 ? 25.467 -2.648 -40.605 1.00 89.19 271 THR A CA 1
ATOM 2152 C C . THR A 1 271 ? 26.222 -2.124 -39.384 1.00 89.19 271 THR A C 1
ATOM 2154 O O . THR A 1 271 ? 26.103 -2.685 -38.301 1.00 89.19 271 THR A O 1
ATOM 2157 N N . THR A 1 272 ? 26.953 -1.015 -39.525 1.00 90.12 272 THR A N 1
ATOM 2158 C CA . THR A 1 272 ? 27.694 -0.407 -38.410 1.00 90.12 272 THR A CA 1
ATOM 2159 C C . THR A 1 272 ? 26.749 0.080 -37.312 1.00 90.12 272 THR A C 1
ATOM 2161 O O . THR A 1 272 ? 26.981 -0.196 -36.140 1.00 90.12 272 THR A O 1
ATOM 2164 N N . ILE A 1 273 ? 25.657 0.753 -37.693 1.00 90.56 273 ILE A N 1
ATOM 2165 C CA . ILE A 1 273 ? 24.660 1.264 -36.741 1.00 90.56 273 ILE A CA 1
ATOM 2166 C C . ILE A 1 273 ? 23.884 0.114 -36.087 1.00 90.56 273 ILE A C 1
ATOM 2168 O O . ILE A 1 273 ? 23.572 0.182 -34.903 1.00 90.56 273 ILE A O 1
ATOM 2172 N N . ALA A 1 274 ? 23.582 -0.951 -36.831 1.00 88.31 274 ALA A N 1
ATOM 2173 C CA . ALA A 1 274 ? 22.926 -2.137 -36.294 1.00 88.31 274 ALA A CA 1
ATOM 2174 C C . ALA A 1 274 ? 23.796 -2.810 -35.223 1.00 88.31 274 ALA A C 1
ATOM 2176 O O . ALA A 1 274 ? 23.283 -3.117 -34.150 1.00 88.31 274 ALA A O 1
ATOM 2177 N N . ASN A 1 275 ? 25.102 -2.970 -35.476 1.00 89.75 275 ASN A N 1
ATOM 2178 C CA . ASN A 1 275 ? 26.045 -3.514 -34.493 1.00 89.75 275 ASN A CA 1
ATOM 2179 C C . ASN A 1 275 ? 26.125 -2.630 -33.239 1.00 89.75 275 ASN A C 1
ATOM 2181 O O . ASN A 1 275 ? 25.998 -3.131 -32.127 1.00 89.75 275 ASN A O 1
ATOM 2185 N N . GLU A 1 276 ? 26.235 -1.307 -33.405 1.00 92.00 276 GLU A N 1
ATOM 2186 C CA . GLU A 1 276 ? 26.248 -0.361 -32.278 1.00 92.00 276 GLU A CA 1
ATOM 2187 C C . GLU A 1 276 ? 24.968 -0.455 -31.430 1.00 92.00 276 GLU A C 1
ATOM 2189 O O . GLU A 1 276 ? 25.022 -0.479 -30.195 1.00 92.00 276 GLU A O 1
ATOM 2194 N N . VAL A 1 277 ? 23.803 -0.538 -32.083 1.00 92.12 277 VAL A N 1
ATOM 2195 C CA . VAL A 1 277 ? 22.508 -0.703 -31.410 1.00 92.12 277 VAL A CA 1
ATOM 2196 C C . VAL A 1 277 ? 22.447 -2.037 -30.673 1.00 92.12 277 VAL A C 1
ATOM 2198 O O . VAL A 1 277 ? 21.975 -2.063 -29.535 1.00 92.12 277 VAL A O 1
ATOM 2201 N N . PHE A 1 278 ? 22.931 -3.124 -31.271 1.00 90.75 278 PHE A N 1
ATOM 2202 C CA . PHE A 1 278 ? 22.957 -4.439 -30.638 1.00 90.75 278 PHE A CA 1
ATOM 2203 C C . PHE A 1 278 ? 23.839 -4.452 -29.382 1.00 90.75 278 PHE A C 1
ATOM 2205 O O . PHE A 1 278 ? 23.344 -4.775 -28.300 1.00 90.75 278 PHE A O 1
ATOM 2212 N N . ASP A 1 279 ? 25.091 -3.999 -29.484 1.00 90.25 279 ASP A N 1
ATOM 2213 C CA . ASP A 1 279 ? 26.047 -3.977 -28.368 1.00 90.25 279 ASP A CA 1
ATOM 2214 C C . ASP A 1 279 ? 25.561 -3.093 -27.209 1.00 90.25 279 ASP A C 1
ATOM 2216 O O . ASP A 1 279 ? 25.620 -3.473 -26.029 1.00 90.25 279 ASP A O 1
ATOM 2220 N N . THR A 1 280 ? 25.010 -1.920 -27.540 1.00 91.25 280 THR A N 1
ATOM 2221 C CA . THR A 1 280 ? 24.453 -0.993 -26.547 1.00 91.25 280 THR A CA 1
ATOM 2222 C C . THR A 1 280 ? 23.228 -1.593 -25.857 1.00 91.25 280 THR A C 1
ATOM 2224 O O . THR A 1 280 ? 23.096 -1.500 -24.634 1.00 91.25 280 THR A O 1
ATOM 2227 N N . SER A 1 281 ? 22.339 -2.241 -26.617 1.00 91.50 281 SER A N 1
ATOM 2228 C CA . SER A 1 281 ? 21.116 -2.855 -26.085 1.00 91.50 281 SER A CA 1
ATOM 2229 C C . SER A 1 281 ? 21.425 -4.071 -25.214 1.00 91.50 281 SER A C 1
ATOM 2231 O O . SER A 1 281 ? 20.852 -4.200 -24.134 1.00 91.50 281 SER A O 1
ATOM 2233 N N . LYS A 1 282 ? 22.388 -4.911 -25.612 1.00 90.38 282 LYS A N 1
ATOM 2234 C CA . LYS A 1 282 ? 22.865 -6.052 -24.817 1.00 90.38 282 LYS A CA 1
ATOM 2235 C C . LYS A 1 282 ? 23.437 -5.595 -23.475 1.00 90.38 282 LYS A C 1
ATOM 2237 O O . LYS A 1 282 ? 22.986 -6.047 -22.424 1.00 90.38 282 LYS A O 1
ATOM 2242 N N . THR A 1 283 ? 24.344 -4.616 -23.497 1.00 91.12 283 THR A N 1
ATOM 2243 C CA . THR A 1 283 ? 24.942 -4.047 -22.275 1.00 91.12 283 THR A CA 1
ATOM 2244 C C . THR A 1 283 ? 23.883 -3.428 -21.356 1.00 91.12 283 THR A C 1
ATOM 2246 O O . THR A 1 283 ? 23.947 -3.566 -20.131 1.00 91.12 283 THR A O 1
ATOM 2249 N N . PHE A 1 284 ? 22.892 -2.739 -21.929 1.00 92.06 284 PHE A N 1
ATOM 2250 C CA . PHE A 1 284 ? 21.770 -2.175 -21.183 1.00 92.06 284 PHE A CA 1
ATOM 2251 C C . PHE A 1 284 ? 20.910 -3.261 -20.523 1.00 92.06 284 PHE A C 1
ATOM 2253 O O . PHE A 1 284 ? 20.638 -3.166 -19.326 1.00 92.06 284 PHE A O 1
ATOM 2260 N N . LEU A 1 285 ? 20.519 -4.301 -21.266 1.00 91.88 285 LEU A N 1
ATOM 2261 C CA . LEU A 1 285 ? 19.684 -5.396 -20.763 1.00 91.88 285 LEU A CA 1
ATOM 2262 C C . LEU A 1 285 ? 20.382 -6.186 -19.653 1.00 91.88 285 LEU A C 1
ATOM 2264 O O . LEU A 1 285 ? 19.752 -6.510 -18.646 1.00 91.88 285 LEU A O 1
ATOM 2268 N N . GLU A 1 286 ? 21.687 -6.438 -19.777 1.00 91.06 286 GLU A N 1
ATOM 2269 C CA . GLU A 1 286 ? 22.480 -7.076 -18.722 1.00 91.06 286 GLU A CA 1
ATOM 2270 C C . GLU A 1 286 ? 22.508 -6.232 -17.440 1.00 91.06 286 GLU A C 1
ATOM 2272 O O . GLU A 1 286 ? 22.310 -6.753 -16.338 1.00 91.06 286 GLU A O 1
ATOM 2277 N N . LYS A 1 287 ? 22.720 -4.914 -17.567 1.00 91.62 287 LYS A N 1
ATOM 2278 C CA . LYS A 1 287 ? 22.688 -3.988 -16.423 1.00 91.62 287 LYS A CA 1
ATOM 2279 C C . LYS A 1 287 ? 21.305 -3.933 -15.787 1.00 91.62 287 LYS A C 1
ATOM 2281 O O . LYS A 1 287 ? 21.202 -4.036 -14.566 1.00 91.62 287 LYS A O 1
ATOM 2286 N N . LEU A 1 288 ? 20.253 -3.811 -16.596 1.00 91.94 288 LEU A N 1
ATOM 2287 C CA . LEU A 1 288 ? 18.879 -3.735 -16.114 1.00 91.94 288 LEU A CA 1
ATOM 2288 C C . LEU A 1 288 ? 18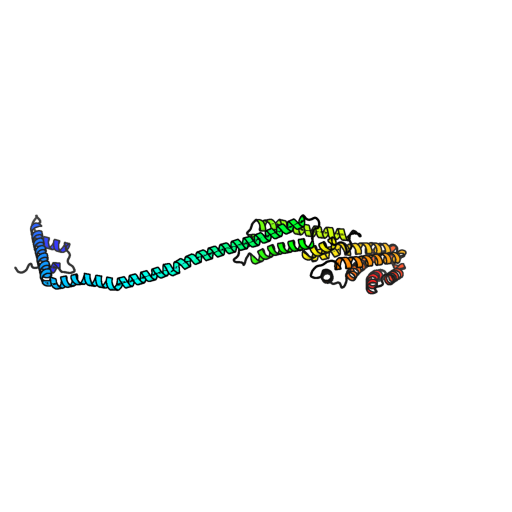.481 -5.013 -15.380 1.00 91.94 288 LEU A C 1
ATOM 2290 O O . LEU A 1 288 ? 17.954 -4.937 -14.277 1.00 91.94 288 LEU A O 1
ATOM 2294 N N . THR A 1 289 ? 18.803 -6.177 -15.945 1.00 91.44 289 THR A N 1
ATOM 2295 C CA . THR A 1 289 ? 18.527 -7.475 -15.318 1.00 91.44 289 THR A CA 1
ATOM 2296 C C . THR A 1 289 ? 19.194 -7.570 -13.947 1.00 91.44 289 THR A C 1
ATOM 2298 O O . THR A 1 289 ? 18.545 -7.960 -12.982 1.00 91.44 289 THR A O 1
ATOM 2301 N N . LYS A 1 290 ? 20.455 -7.130 -13.817 1.00 91.50 290 LYS A N 1
ATOM 2302 C CA . LYS A 1 290 ? 21.158 -7.089 -12.522 1.00 91.50 290 LYS A CA 1
ATOM 2303 C C . LYS A 1 290 ? 20.522 -6.112 -11.529 1.00 91.50 290 LYS A C 1
ATOM 2305 O O . LYS A 1 290 ? 20.421 -6.442 -10.353 1.00 91.50 290 LYS A O 1
ATOM 2310 N N . VAL A 1 291 ? 20.100 -4.927 -11.978 1.00 92.31 291 VAL A N 1
ATOM 2311 C CA . VAL A 1 291 ? 19.414 -3.938 -11.123 1.00 92.31 291 VAL A CA 1
ATOM 2312 C C . VAL A 1 291 ? 18.087 -4.495 -10.620 1.00 92.31 291 VAL A C 1
ATOM 2314 O O . VAL A 1 291 ? 17.817 -4.436 -9.426 1.00 92.31 291 VAL A O 1
ATOM 2317 N N . VAL A 1 292 ? 17.282 -5.065 -11.516 1.00 90.44 292 VAL A N 1
ATOM 2318 C CA . VAL A 1 292 ? 15.959 -5.608 -11.200 1.00 90.44 292 VAL A CA 1
ATOM 2319 C C . VAL A 1 2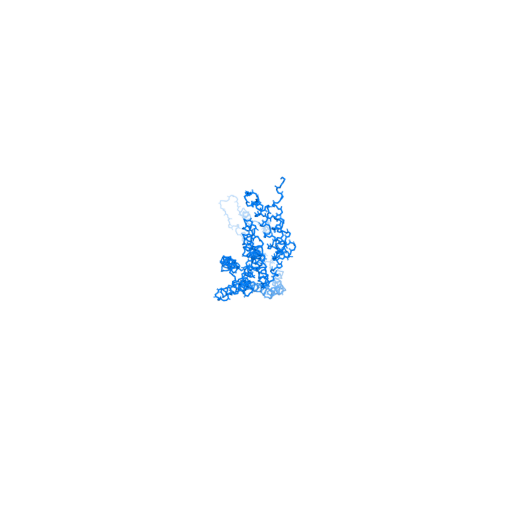92 ? 16.067 -6.837 -10.291 1.00 90.44 292 VAL A C 1
ATOM 2321 O O . VAL A 1 292 ? 15.332 -6.930 -9.314 1.00 90.44 292 VAL A O 1
ATOM 2324 N N . ALA A 1 293 ? 17.031 -7.729 -10.537 1.00 89.19 293 ALA A N 1
ATOM 2325 C CA . ALA A 1 293 ? 17.301 -8.880 -9.672 1.00 89.19 293 ALA A CA 1
ATOM 2326 C C . ALA A 1 293 ? 17.834 -8.482 -8.280 1.00 89.19 293 ALA A C 1
ATOM 2328 O O . ALA A 1 293 ? 17.676 -9.225 -7.315 1.00 89.19 293 ALA A O 1
ATOM 2329 N N . ALA A 1 294 ? 18.461 -7.308 -8.151 1.00 91.31 294 ALA A N 1
ATOM 2330 C CA . ALA A 1 294 ? 18.921 -6.789 -6.864 1.00 91.31 294 ALA A CA 1
ATOM 2331 C C . ALA A 1 294 ? 17.786 -6.192 -6.006 1.00 91.31 294 ALA A C 1
ATOM 2333 O O . ALA A 1 294 ? 18.001 -5.920 -4.821 1.00 91.31 294 ALA A O 1
ATOM 2334 N N . VAL A 1 295 ? 16.583 -5.998 -6.563 1.00 91.94 295 VAL A N 1
ATOM 2335 C CA . VAL A 1 295 ? 15.414 -5.506 -5.822 1.00 91.94 295 VAL A CA 1
ATOM 2336 C C . VAL A 1 295 ? 14.874 -6.618 -4.920 1.00 91.94 295 VAL A C 1
ATOM 2338 O O . VAL A 1 295 ? 14.267 -7.582 -5.380 1.00 91.94 295 VAL A O 1
ATOM 2341 N N . ARG A 1 296 ? 15.074 -6.475 -3.607 1.00 88.44 296 ARG A N 1
ATOM 2342 C CA . ARG A 1 296 ? 14.635 -7.455 -2.602 1.00 88.44 296 ARG A CA 1
ATOM 2343 C C . ARG A 1 296 ? 13.222 -7.142 -2.103 1.00 88.44 296 ARG A C 1
ATOM 2345 O O . ARG A 1 296 ? 13.062 -6.326 -1.197 1.00 88.44 296 ARG A O 1
ATOM 2352 N N . VAL A 1 297 ? 12.217 -7.793 -2.684 1.00 88.81 297 VAL A N 1
ATOM 2353 C CA . VAL A 1 297 ? 10.798 -7.704 -2.289 1.00 88.81 297 VAL A CA 1
ATOM 2354 C C . VAL A 1 297 ? 10.090 -9.044 -2.468 1.00 88.81 297 VAL A C 1
ATOM 2356 O O . VAL A 1 297 ? 10.502 -9.858 -3.291 1.00 88.81 297 VAL A O 1
ATOM 2359 N N . GLU A 1 298 ? 9.023 -9.243 -1.694 1.00 84.81 298 GLU A N 1
ATOM 2360 C CA . GLU A 1 298 ? 8.119 -10.390 -1.796 1.00 84.81 298 GLU A CA 1
ATOM 2361 C C . GLU A 1 298 ? 6.709 -9.916 -2.206 1.00 84.81 298 GLU A C 1
ATOM 2363 O O . GLU A 1 298 ? 6.202 -8.968 -1.596 1.00 84.81 298 GLU A O 1
ATOM 2368 N N . PRO A 1 299 ? 6.057 -10.556 -3.199 1.00 86.00 299 PRO A N 1
ATOM 2369 C CA . PRO A 1 299 ? 6.624 -11.561 -4.105 1.00 86.00 299 PRO A CA 1
ATOM 2370 C C . PRO A 1 299 ? 7.720 -10.965 -5.009 1.00 86.00 299 PRO A C 1
ATOM 2372 O O . PRO A 1 299 ? 7.869 -9.746 -5.102 1.00 86.00 299 PRO A O 1
ATOM 2375 N N . GLU A 1 300 ? 8.517 -11.830 -5.646 1.00 90.44 300 GLU A N 1
ATOM 2376 C CA . GLU A 1 300 ? 9.670 -11.408 -6.450 1.00 90.44 300 GLU A CA 1
ATOM 2377 C C . GLU A 1 300 ? 9.260 -10.386 -7.525 1.00 90.44 300 GLU A C 1
ATOM 2379 O O . GLU A 1 300 ? 8.323 -10.606 -8.306 1.00 90.44 300 GLU A O 1
ATOM 2384 N N . PHE A 1 301 ? 9.986 -9.263 -7.580 1.00 91.56 301 PHE A N 1
ATOM 2385 C CA . PHE A 1 301 ? 9.658 -8.155 -8.475 1.00 91.56 301 PHE A CA 1
ATOM 2386 C C . PHE A 1 301 ? 9.708 -8.566 -9.949 1.00 91.56 301 PHE A C 1
ATOM 2388 O O . PHE A 1 301 ? 8.772 -8.273 -10.690 1.00 91.56 301 PHE A O 1
ATOM 2395 N N . LEU A 1 302 ? 10.780 -9.245 -10.380 1.00 89.00 302 LEU A N 1
ATOM 2396 C CA . LEU A 1 302 ? 10.998 -9.584 -11.789 1.00 89.00 302 LEU A CA 1
ATOM 2397 C C . LEU A 1 302 ? 9.890 -10.493 -12.329 1.00 89.00 302 LEU A C 1
ATOM 2399 O O . LEU A 1 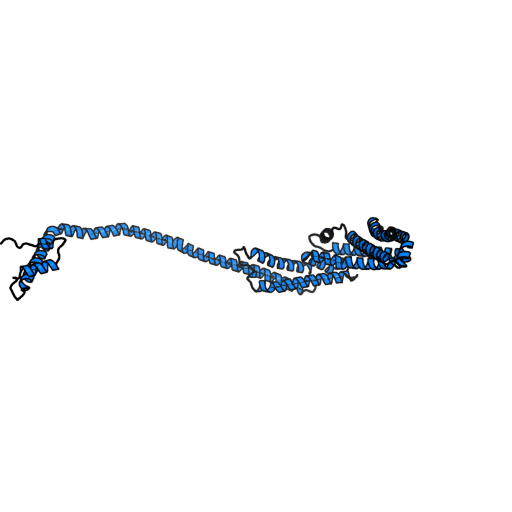302 ? 9.301 -10.190 -13.365 1.00 89.00 302 LEU A O 1
ATOM 2403 N N . GLY A 1 303 ? 9.573 -11.569 -11.606 1.00 88.38 303 GLY A N 1
ATOM 2404 C CA . GLY A 1 303 ? 8.500 -12.488 -11.985 1.00 88.38 303 GLY A CA 1
ATOM 2405 C C . GLY A 1 303 ? 7.139 -11.792 -12.042 1.00 88.38 303 GLY A C 1
ATOM 2406 O O . GLY A 1 303 ? 6.389 -11.963 -13.006 1.00 88.38 303 GLY A O 1
ATOM 2407 N N . SER A 1 304 ? 6.848 -10.934 -11.059 1.00 90.31 304 SER A N 1
ATOM 2408 C CA . SER A 1 304 ? 5.606 -10.152 -11.029 1.00 90.31 304 SER A CA 1
ATOM 2409 C C . SER A 1 304 ? 5.513 -9.163 -12.198 1.00 90.31 304 SER A C 1
ATOM 2411 O O . SER A 1 304 ? 4.456 -9.033 -12.815 1.00 90.31 304 SER A O 1
ATOM 2413 N N . PHE A 1 305 ? 6.622 -8.498 -12.537 1.00 90.31 305 PHE A N 1
ATOM 2414 C CA . PHE A 1 305 ? 6.705 -7.568 -13.661 1.00 90.31 305 PHE A CA 1
ATOM 2415 C C . PHE A 1 305 ? 6.489 -8.285 -14.999 1.00 90.31 305 PHE A C 1
ATOM 2417 O O . PHE A 1 305 ? 5.617 -7.892 -15.770 1.00 90.31 305 PHE A O 1
ATOM 2424 N N . LEU A 1 306 ? 7.214 -9.377 -15.252 1.00 89.88 306 LEU A N 1
ATOM 2425 C CA . LEU A 1 306 ? 7.103 -10.152 -16.492 1.00 89.88 306 LEU A CA 1
ATOM 2426 C C . LEU A 1 306 ? 5.702 -10.741 -16.689 1.00 89.88 306 LEU A C 1
ATOM 2428 O O . LEU A 1 306 ? 5.155 -10.676 -17.790 1.00 89.88 306 LEU A O 1
ATOM 2432 N N . THR A 1 307 ? 5.079 -11.218 -15.608 1.00 90.81 307 THR A N 1
ATOM 2433 C CA . THR A 1 307 ? 3.686 -11.687 -15.631 1.00 90.81 307 THR A CA 1
ATOM 2434 C C . THR A 1 307 ? 2.723 -10.554 -15.984 1.00 90.81 307 THR A C 1
ATOM 2436 O O . THR A 1 307 ? 1.808 -10.753 -16.778 1.00 90.81 307 THR A O 1
ATOM 2439 N N . SER A 1 308 ? 2.943 -9.346 -15.449 1.00 89.19 308 SER A N 1
ATOM 2440 C CA . SER A 1 308 ? 2.079 -8.192 -15.733 1.00 89.19 308 SER A CA 1
ATOM 2441 C C . SER A 1 308 ? 2.114 -7.744 -17.198 1.00 89.19 308 SER A C 1
ATOM 2443 O O . SER A 1 308 ? 1.112 -7.241 -17.701 1.00 89.19 308 SER A O 1
ATOM 2445 N N . VAL A 1 309 ? 3.239 -7.963 -17.887 1.00 85.81 309 VAL A N 1
ATOM 2446 C CA . VAL A 1 309 ? 3.433 -7.595 -19.300 1.00 85.81 309 VAL A CA 1
ATOM 2447 C C . VAL A 1 309 ? 3.248 -8.799 -20.241 1.00 85.81 309 VAL A C 1
ATOM 2449 O O . VAL A 1 309 ? 3.308 -8.650 -21.457 1.00 85.81 309 VAL A O 1
ATOM 2452 N N . ASN A 1 310 ? 2.964 -9.990 -19.699 1.00 88.50 310 ASN A N 1
ATOM 2453 C CA . ASN A 1 310 ? 2.827 -11.248 -20.440 1.00 88.50 310 ASN A CA 1
ATOM 2454 C C . ASN A 1 310 ? 4.050 -11.568 -21.324 1.00 88.50 310 ASN A C 1
ATOM 2456 O O . ASN A 1 310 ? 3.918 -11.932 -22.492 1.00 88.50 310 ASN A O 1
ATOM 2460 N N . GLN A 1 311 ? 5.250 -11.394 -20.765 1.00 87.44 311 GLN A N 1
ATOM 2461 C CA . GLN A 1 311 ? 6.520 -11.601 -21.463 1.00 87.44 311 GLN A CA 1
ATOM 2462 C C . GLN A 1 311 ? 7.403 -12.608 -20.729 1.00 87.44 311 GLN A C 1
ATOM 2464 O O . GLN A 1 311 ? 7.338 -12.734 -19.509 1.00 87.44 311 GLN A O 1
ATOM 2469 N N . LYS A 1 312 ? 8.244 -13.332 -21.475 1.00 86.50 312 LYS A N 1
ATOM 2470 C CA . LYS A 1 312 ? 9.123 -14.373 -20.908 1.00 86.50 312 LYS A CA 1
ATOM 2471 C C . LYS A 1 312 ? 10.404 -13.799 -20.315 1.00 86.50 312 LYS A C 1
ATOM 2473 O O . LYS A 1 312 ? 10.933 -14.340 -19.349 1.00 86.50 312 LYS A O 1
ATOM 2478 N N . SER A 1 313 ? 10.909 -12.713 -20.894 1.00 89.75 313 SER A N 1
ATOM 2479 C CA . SER A 1 313 ? 12.151 -12.076 -20.470 1.00 89.75 313 SER A CA 1
ATOM 2480 C C . SER A 1 313 ? 12.119 -10.564 -20.701 1.00 89.75 313 SER A C 1
ATOM 2482 O O . SER A 1 313 ? 11.335 -10.048 -21.499 1.00 89.75 313 SER A O 1
ATOM 2484 N N . LEU A 1 314 ? 13.007 -9.838 -20.013 1.00 89.88 314 LEU A N 1
ATOM 2485 C CA . LEU A 1 314 ? 13.202 -8.401 -20.250 1.00 89.88 314 LEU A CA 1
ATOM 2486 C C . LEU A 1 314 ? 13.734 -8.127 -21.666 1.00 89.88 314 LEU A C 1
ATOM 2488 O O . LEU A 1 314 ? 13.458 -7.071 -22.232 1.00 89.88 314 LEU A O 1
ATOM 2492 N N . ALA A 1 315 ? 14.485 -9.075 -22.234 1.00 90.44 315 ALA A N 1
ATOM 2493 C CA . ALA A 1 315 ? 14.985 -8.989 -23.599 1.00 90.44 31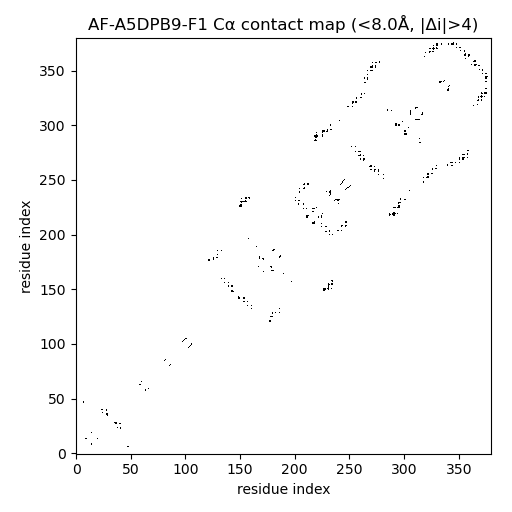5 ALA A CA 1
ATOM 2494 C C . ALA A 1 315 ? 13.844 -9.099 -24.617 1.00 90.44 315 ALA A C 1
ATOM 2496 O O . ALA A 1 315 ? 13.767 -8.259 -25.508 1.00 90.44 315 ALA A O 1
ATOM 2497 N N . ASP A 1 316 ? 12.928 -10.061 -24.449 1.00 88.69 316 ASP A N 1
ATOM 2498 C CA . ASP A 1 316 ? 11.757 -10.212 -25.325 1.00 88.69 316 ASP A CA 1
ATOM 2499 C C . ASP A 1 316 ? 10.918 -8.934 -25.354 1.00 88.69 316 ASP A C 1
ATOM 2501 O O . ASP A 1 316 ? 10.618 -8.420 -26.429 1.00 88.69 316 ASP A O 1
ATOM 2505 N N . LEU A 1 317 ? 10.636 -8.361 -24.178 1.00 89.75 317 LEU A N 1
ATOM 2506 C CA . LEU A 1 317 ? 9.905 -7.099 -24.069 1.00 89.75 317 LEU A CA 1
ATOM 2507 C C . LEU A 1 317 ? 10.603 -5.957 -24.828 1.00 89.75 317 LEU A C 1
ATOM 2509 O O . LEU A 1 317 ? 9.954 -5.202 -25.553 1.00 89.75 317 LEU A O 1
ATOM 2513 N N . TYR A 1 318 ? 11.922 -5.821 -24.667 1.00 92.38 318 TYR A N 1
ATOM 2514 C CA . TYR A 1 318 ? 12.699 -4.775 -25.331 1.00 92.38 318 TYR A CA 1
ATOM 2515 C C . TYR A 1 318 ? 12.693 -4.934 -26.856 1.00 92.38 318 TYR A C 1
ATOM 2517 O O . TYR A 1 318 ? 12.419 -3.973 -27.583 1.00 92.38 318 TYR A O 1
ATOM 2525 N N . TRP A 1 319 ? 12.985 -6.142 -27.343 1.00 91.38 319 TRP A N 1
ATOM 2526 C CA . TRP A 1 319 ? 13.080 -6.418 -28.773 1.00 91.38 319 TRP A CA 1
ATOM 2527 C C . TRP A 1 319 ? 11.720 -6.345 -29.466 1.00 91.38 319 TRP A C 1
ATOM 2529 O O . TRP A 1 319 ? 11.657 -5.804 -30.567 1.00 91.38 319 TRP A O 1
ATOM 2539 N N . ASP A 1 320 ? 10.632 -6.768 -28.818 1.00 90.44 320 ASP A N 1
ATOM 2540 C CA . ASP A 1 320 ? 9.270 -6.621 -29.350 1.00 90.44 320 ASP A CA 1
ATOM 2541 C C . ASP A 1 320 ? 8.901 -5.150 -29.559 1.00 90.44 320 ASP A C 1
ATOM 2543 O O . ASP A 1 320 ? 8.416 -4.761 -30.627 1.00 90.44 320 ASP A O 1
ATOM 2547 N N . GLN A 1 321 ? 9.174 -4.302 -28.562 1.00 91.56 321 GLN A N 1
ATOM 2548 C CA . GLN A 1 321 ? 8.908 -2.867 -28.663 1.00 91.56 321 GLN A CA 1
ATOM 2549 C C . GLN A 1 321 ? 9.776 -2.203 -29.741 1.00 91.56 321 GLN A C 1
ATOM 2551 O O . GLN A 1 321 ? 9.273 -1.383 -30.520 1.00 91.56 321 GLN A O 1
ATOM 2556 N N . LEU A 1 322 ? 11.060 -2.568 -29.826 1.00 92.81 322 LEU A N 1
ATOM 2557 C CA . LEU A 1 322 ? 11.970 -2.035 -30.838 1.00 92.81 322 LEU A CA 1
ATOM 2558 C C . LEU A 1 322 ? 11.572 -2.472 -32.252 1.00 92.81 322 LEU A C 1
ATOM 2560 O O . LEU A 1 322 ? 11.508 -1.626 -33.144 1.00 92.81 322 LEU A O 1
ATOM 2564 N N . ALA A 1 323 ? 11.271 -3.755 -32.458 1.00 91.50 323 ALA A N 1
ATOM 2565 C CA . ALA A 1 323 ? 10.889 -4.302 -33.756 1.00 91.50 323 ALA A CA 1
ATOM 2566 C C . ALA A 1 323 ? 9.576 -3.699 -34.258 1.00 91.50 323 ALA A C 1
ATOM 2568 O O . ALA A 1 323 ? 9.495 -3.237 -35.399 1.00 91.50 323 ALA A O 1
ATOM 2569 N N . LEU A 1 324 ? 8.569 -3.593 -33.387 1.00 92.06 324 LEU A N 1
ATOM 2570 C CA . LEU A 1 324 ? 7.299 -2.947 -33.708 1.00 92.06 324 LEU A CA 1
ATOM 2571 C C . LEU A 1 324 ? 7.483 -1.457 -34.047 1.00 92.06 324 LEU A C 1
ATOM 2573 O O . LEU A 1 324 ? 6.888 -0.957 -35.008 1.00 92.06 324 LEU A O 1
ATOM 2577 N N . GLY A 1 325 ? 8.328 -0.744 -33.298 1.00 91.81 325 GLY A N 1
ATOM 2578 C CA . GLY A 1 325 ? 8.698 0.641 -33.595 1.00 91.81 325 GLY A CA 1
ATOM 2579 C C . GLY A 1 325 ? 9.416 0.778 -34.939 1.00 91.81 325 GLY A C 1
ATOM 2580 O O . GLY A 1 325 ? 9.059 1.630 -35.755 1.00 91.81 325 GLY A O 1
ATOM 2581 N N . PHE A 1 326 ? 10.384 -0.097 -35.210 1.00 92.62 326 PHE A N 1
ATOM 2582 C CA . PHE A 1 326 ? 11.167 -0.092 -36.442 1.00 92.62 326 PHE A CA 1
ATOM 2583 C C . PHE A 1 326 ? 10.302 -0.406 -37.665 1.00 92.62 326 PHE A C 1
ATOM 2585 O O . PHE A 1 326 ? 10.347 0.333 -38.648 1.00 92.62 326 PHE A O 1
ATOM 2592 N N . LYS A 1 327 ? 9.418 -1.405 -37.571 1.00 92.75 327 LYS A N 1
ATOM 2593 C CA . LYS A 1 327 ? 8.404 -1.733 -38.586 1.00 92.75 327 LYS A CA 1
ATOM 2594 C C . LYS A 1 327 ? 7.548 -0.518 -38.946 1.00 92.75 327 LYS A C 1
ATOM 2596 O O . LYS A 1 327 ? 7.355 -0.225 -40.126 1.00 92.75 327 LYS A O 1
ATOM 2601 N N . ARG A 1 328 ? 7.092 0.249 -37.946 1.00 92.81 328 ARG A N 1
ATOM 2602 C CA . ARG A 1 328 ? 6.356 1.510 -38.165 1.00 92.81 328 ARG A CA 1
ATOM 2603 C C . ARG A 1 328 ? 7.218 2.574 -38.854 1.00 92.81 328 ARG A C 1
ATOM 2605 O O . ARG A 1 328 ? 6.733 3.230 -39.778 1.00 92.81 328 ARG A O 1
ATOM 2612 N N . SER A 1 329 ? 8.483 2.732 -38.458 1.00 90.62 329 SER A N 1
ATOM 2613 C CA . SER A 1 329 ? 9.424 3.669 -39.096 1.00 90.62 329 SER A CA 1
ATOM 2614 C C . SER A 1 329 ? 9.702 3.323 -40.561 1.00 90.62 329 SER A C 1
ATOM 2616 O O . SER A 1 329 ? 9.678 4.214 -41.418 1.00 90.62 329 SER A O 1
ATOM 2618 N N . VAL A 1 330 ? 9.912 2.041 -40.875 1.00 89.69 330 VAL A N 1
ATOM 2619 C CA . VAL A 1 330 ? 10.100 1.559 -42.251 1.00 89.69 330 VAL A CA 1
ATOM 2620 C C . VAL A 1 330 ? 8.834 1.803 -43.069 1.00 89.69 330 VAL A C 1
ATOM 2622 O O . VAL A 1 330 ? 8.906 2.439 -44.119 1.00 89.69 330 VAL A O 1
ATOM 2625 N N . ALA A 1 331 ? 7.662 1.404 -42.563 1.00 90.19 331 ALA A N 1
ATOM 2626 C CA . ALA A 1 331 ? 6.385 1.614 -43.245 1.00 90.19 331 ALA A CA 1
ATOM 2627 C C . ALA A 1 331 ? 6.115 3.099 -43.543 1.00 90.19 331 ALA A C 1
ATOM 2629 O O . ALA A 1 331 ? 5.710 3.445 -44.652 1.00 90.19 331 ALA A O 1
ATOM 2630 N N . SER A 1 332 ? 6.383 3.986 -42.579 1.00 89.75 332 SER A N 1
ATOM 2631 C CA . SER A 1 332 ? 6.252 5.439 -42.741 1.00 89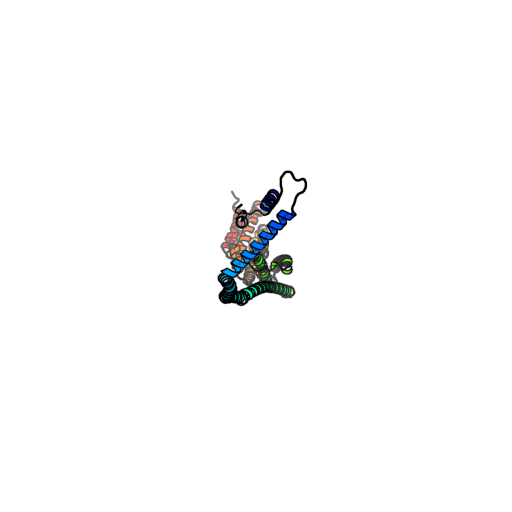.75 332 SER A CA 1
ATOM 2632 C C . SER A 1 332 ? 7.218 5.988 -43.796 1.00 89.75 332 SER A C 1
ATOM 2634 O O . SER A 1 332 ? 6.819 6.760 -44.669 1.00 89.75 332 SER A O 1
ATOM 2636 N N . THR A 1 333 ? 8.478 5.544 -43.777 1.00 87.75 333 THR A N 1
ATOM 2637 C CA . THR A 1 333 ? 9.493 5.950 -44.763 1.00 87.75 333 THR A CA 1
ATOM 2638 C C . THR A 1 333 ? 9.118 5.487 -46.172 1.00 87.75 333 THR A C 1
ATOM 2640 O O . THR A 1 333 ? 9.192 6.265 -47.122 1.00 87.75 333 THR A O 1
ATOM 2643 N N . MET A 1 334 ? 8.631 4.252 -46.307 1.00 88.38 334 MET A N 1
ATOM 2644 C CA . MET A 1 334 ? 8.154 3.700 -47.575 1.00 88.38 334 MET A CA 1
ATOM 2645 C C . MET A 1 334 ? 6.871 4.381 -48.069 1.00 88.38 334 MET A C 1
ATOM 2647 O O . MET A 1 334 ? 6.717 4.577 -49.272 1.00 88.38 334 MET A O 1
ATOM 2651 N N . ALA A 1 335 ? 5.973 4.787 -47.165 1.00 88.12 335 ALA A N 1
ATOM 2652 C CA . ALA A 1 335 ? 4.752 5.516 -47.505 1.00 88.12 335 ALA A CA 1
ATOM 2653 C C . ALA A 1 335 ? 5.020 6.945 -47.996 1.00 88.12 335 ALA A C 1
ATOM 2655 O O . ALA A 1 335 ? 4.336 7.406 -48.905 1.00 88.12 335 ALA A O 1
ATOM 2656 N N . ARG A 1 336 ? 6.025 7.631 -47.433 1.00 86.94 336 ARG A N 1
ATOM 2657 C CA . ARG A 1 336 ? 6.460 8.966 -47.890 1.00 86.94 336 ARG A CA 1
ATOM 2658 C C . ARG A 1 336 ? 7.084 8.937 -49.289 1.00 86.94 336 ARG A C 1
ATOM 2660 O O . ARG A 1 336 ? 7.054 9.945 -49.989 1.00 86.94 336 ARG A O 1
ATOM 2667 N N . GLY A 1 337 ? 7.637 7.796 -49.700 1.00 83.00 337 GLY A N 1
ATOM 2668 C CA . GLY A 1 337 ? 8.249 7.625 -51.013 1.00 83.00 337 GLY A CA 1
ATOM 2669 C C . GLY A 1 337 ? 9.536 8.442 -51.197 1.00 83.00 337 GLY A C 1
ATOM 2670 O O . GLY A 1 337 ? 10.276 8.714 -50.253 1.00 83.00 337 GLY A O 1
ATOM 2671 N N . GLY A 1 338 ? 9.834 8.808 -52.445 1.00 86.69 338 GLY A N 1
ATOM 2672 C CA . GLY A 1 338 ? 10.991 9.641 -52.787 1.00 86.69 338 GLY A CA 1
ATOM 2673 C C . GLY A 1 338 ? 12.332 8.893 -52.892 1.00 86.69 338 GLY A C 1
ATOM 2674 O O . GLY A 1 338 ? 12.363 7.661 -52.993 1.00 86.69 338 GLY A O 1
ATOM 2675 N N . PRO A 1 339 ? 13.462 9.629 -52.918 1.00 85.12 339 PRO A N 1
ATOM 2676 C CA . PRO A 1 339 ? 14.792 9.056 -53.138 1.00 85.12 339 PRO A CA 1
ATOM 2677 C C . PRO A 1 339 ? 15.203 8.035 -52.073 1.00 85.12 339 PRO A C 1
ATOM 2679 O O . PRO A 1 339 ? 15.787 7.012 -52.411 1.00 85.12 339 PRO A O 1
ATOM 2682 N N . ILE A 1 340 ? 14.846 8.272 -50.805 1.00 85.62 340 ILE A N 1
ATOM 2683 C CA . ILE A 1 340 ? 15.181 7.382 -49.682 1.00 85.62 340 ILE A CA 1
ATOM 2684 C C . ILE A 1 340 ? 14.474 6.029 -49.834 1.00 85.62 340 ILE A C 1
ATOM 2686 O O . ILE A 1 340 ? 15.123 4.995 -49.737 1.00 85.62 340 ILE A O 1
ATOM 2690 N N . ALA A 1 341 ? 13.178 6.013 -50.161 1.00 86.75 341 ALA A N 1
ATOM 2691 C CA . ALA A 1 341 ? 12.435 4.768 -50.378 1.00 86.75 341 ALA A CA 1
ATOM 2692 C C . ALA A 1 341 ? 12.962 3.968 -51.585 1.00 86.75 341 ALA A C 1
ATOM 2694 O O . ALA A 1 341 ? 13.064 2.744 -51.527 1.00 86.75 341 ALA A O 1
ATOM 2695 N N . LYS A 1 342 ? 13.353 4.650 -52.675 1.00 85.44 342 LYS A N 1
ATOM 2696 C CA . LYS A 1 342 ? 14.017 3.999 -53.820 1.00 85.44 342 LYS A CA 1
ATOM 2697 C C . LYS A 1 342 ? 15.368 3.404 -53.420 1.00 85.44 342 LYS A C 1
ATOM 2699 O O . LYS A 1 342 ? 15.683 2.292 -53.824 1.00 85.44 342 LYS A O 1
ATOM 2704 N N . ASN A 1 343 ? 16.137 4.126 -52.609 1.00 86.25 343 ASN A N 1
ATOM 2705 C CA . ASN A 1 343 ? 17.430 3.674 -52.113 1.00 86.25 343 ASN A CA 1
ATOM 2706 C C . ASN A 1 343 ? 17.287 2.446 -51.195 1.00 86.25 343 ASN A C 1
ATOM 2708 O O . ASN A 1 343 ? 17.995 1.460 -51.356 1.00 86.25 343 ASN A O 1
ATOM 2712 N N . LEU A 1 344 ? 16.298 2.450 -50.299 1.00 86.44 344 LEU A N 1
ATOM 2713 C CA . LEU A 1 344 ? 15.974 1.304 -49.446 1.00 86.44 344 LEU A CA 1
ATOM 2714 C C . LEU A 1 344 ? 15.610 0.052 -50.252 1.00 86.44 344 LEU A C 1
ATOM 2716 O O . LEU A 1 344 ? 16.052 -1.037 -49.902 1.00 86.44 344 LEU A O 1
ATOM 2720 N N . ARG A 1 345 ? 14.882 0.202 -51.366 1.00 86.69 345 ARG A N 1
ATOM 2721 C CA . ARG A 1 345 ? 14.600 -0.911 -52.289 1.00 86.69 345 ARG A CA 1
ATOM 2722 C C . ARG A 1 345 ? 15.842 -1.457 -52.982 1.00 86.69 345 ARG A C 1
ATOM 2724 O O . ARG A 1 345 ? 15.840 -2.621 -53.331 1.00 86.69 345 ARG A O 1
ATOM 2731 N N . LEU A 1 346 ? 16.879 -0.651 -53.202 1.00 86.31 346 LEU A N 1
ATOM 2732 C CA . LEU A 1 346 ? 18.137 -1.128 -53.792 1.00 86.31 346 LEU A CA 1
ATOM 2733 C C . LEU A 1 346 ? 18.997 -1.878 -52.769 1.00 86.31 346 LEU A C 1
ATOM 2735 O O . LEU A 1 346 ? 19.689 -2.826 -53.123 1.00 86.31 346 LEU A O 1
ATOM 2739 N N . TYR A 1 347 ? 18.942 -1.465 -51.502 1.00 85.94 347 TYR A N 1
ATOM 2740 C CA . TYR A 1 347 ? 19.759 -2.021 -50.421 1.00 85.94 347 TYR A CA 1
ATOM 2741 C C . TYR A 1 347 ? 19.013 -3.028 -49.524 1.00 85.94 347 TYR A C 1
ATOM 2743 O O . TYR A 1 347 ? 19.549 -3.418 -48.489 1.00 85.94 347 TYR A O 1
ATOM 2751 N N . HIS A 1 348 ? 17.811 -3.478 -49.903 1.00 87.25 348 HIS A N 1
ATOM 2752 C CA . HIS A 1 348 ? 16.954 -4.327 -49.061 1.00 87.25 348 HIS A CA 1
ATOM 2753 C C . HIS A 1 348 ? 17.623 -5.646 -48.636 1.00 87.25 348 HIS A C 1
ATOM 2755 O O . HIS A 1 348 ? 17.674 -5.935 -47.442 1.00 87.25 348 HIS A O 1
ATOM 2761 N N . GLU A 1 349 ? 18.208 -6.401 -49.576 1.00 85.62 349 GLU A N 1
ATOM 2762 C CA . GLU A 1 349 ? 18.945 -7.639 -49.273 1.00 85.62 349 GLU A CA 1
ATOM 2763 C C . GLU A 1 349 ? 20.149 -7.372 -48.366 1.00 85.62 349 GLU A C 1
ATOM 2765 O O . GLU A 1 349 ? 20.456 -8.154 -47.468 1.00 85.62 349 GLU A O 1
ATOM 2770 N N . GLY A 1 350 ? 20.820 -6.232 -48.565 1.00 84.88 350 GLY A N 1
ATOM 2771 C CA . GLY A 1 350 ? 21.946 -5.815 -47.733 1.00 84.88 350 GLY A CA 1
ATOM 2772 C C . GLY A 1 350 ? 21.530 -5.549 -46.286 1.00 84.88 350 GLY A C 1
ATOM 2773 O O . GLY A 1 350 ? 22.212 -5.993 -45.366 1.00 84.88 350 GLY A O 1
ATOM 2774 N N . ILE A 1 351 ? 20.391 -4.880 -46.084 1.00 85.94 351 ILE A N 1
ATOM 2775 C CA . ILE A 1 351 ? 19.812 -4.611 -44.760 1.00 85.94 351 ILE A CA 1
ATOM 2776 C C . ILE A 1 351 ? 19.366 -5.919 -44.097 1.00 85.94 351 ILE A C 1
ATOM 2778 O O . ILE A 1 351 ? 19.703 -6.154 -42.939 1.00 85.94 351 ILE A O 1
ATOM 2782 N N . LYS A 1 352 ? 18.675 -6.800 -44.832 1.00 88.12 352 LYS A N 1
ATOM 2783 C CA . LYS A 1 352 ? 18.214 -8.102 -44.325 1.00 88.12 352 LYS A CA 1
ATOM 2784 C C . LYS A 1 352 ? 19.386 -8.977 -43.881 1.00 88.12 352 LYS A C 1
ATOM 2786 O O . LYS A 1 352 ? 19.403 -9.491 -42.765 1.00 88.12 352 LYS A O 1
ATOM 2791 N N . LYS A 1 353 ? 20.423 -9.071 -44.718 1.00 86.75 353 LYS A N 1
ATOM 2792 C CA . LYS A 1 353 ? 21.655 -9.796 -44.389 1.00 86.75 353 LYS A CA 1
ATOM 2793 C C . LYS A 1 353 ? 22.381 -9.177 -43.196 1.00 86.75 353 LYS A C 1
ATOM 2795 O O . LYS A 1 353 ? 22.882 -9.919 -42.356 1.00 86.75 353 LYS A O 1
ATOM 2800 N N . ALA A 1 354 ? 22.429 -7.848 -43.102 1.00 85.88 354 ALA A N 1
ATOM 2801 C CA . ALA A 1 354 ? 23.024 -7.165 -41.959 1.00 85.88 354 ALA A CA 1
ATOM 2802 C C . ALA A 1 354 ? 22.294 -7.514 -40.655 1.00 85.88 354 ALA A C 1
ATOM 2804 O O . ALA A 1 354 ? 22.955 -7.873 -39.692 1.00 85.88 354 ALA A O 1
ATOM 2805 N N . ILE A 1 355 ? 20.956 -7.510 -40.638 1.00 87.44 355 ILE A N 1
ATOM 2806 C CA . ILE A 1 355 ? 20.169 -7.903 -39.457 1.00 87.44 355 ILE A CA 1
ATOM 2807 C C . ILE A 1 355 ? 20.483 -9.348 -39.048 1.00 87.44 355 ILE A C 1
ATOM 2809 O O . ILE A 1 355 ? 20.829 -9.589 -37.899 1.00 87.44 355 ILE A O 1
ATOM 2813 N N . VAL A 1 356 ? 20.450 -10.302 -39.981 1.00 87.06 356 VAL A N 1
ATOM 2814 C CA . VAL A 1 356 ? 20.748 -11.716 -39.666 1.00 87.06 356 VAL A CA 1
ATOM 2815 C C . VAL A 1 356 ? 22.186 -11.911 -39.169 1.00 87.06 356 VAL A C 1
ATOM 2817 O O . VAL A 1 356 ? 22.441 -12.769 -38.336 1.00 87.06 356 VAL A O 1
ATOM 2820 N N . THR A 1 357 ? 23.137 -11.116 -39.665 1.00 84.88 357 THR A N 1
ATOM 2821 C CA . THR A 1 357 ? 24.548 -11.229 -39.257 1.00 84.88 357 THR A CA 1
ATOM 2822 C C . THR A 1 357 ? 24.811 -10.570 -37.900 1.00 84.88 357 THR A C 1
ATOM 2824 O O . THR A 1 357 ? 25.685 -11.014 -37.166 1.00 84.88 357 THR A O 1
ATOM 2827 N N . THR A 1 358 ? 24.088 -9.496 -37.579 1.00 83.56 358 THR A N 1
ATOM 2828 C CA . THR A 1 358 ? 24.281 -8.707 -36.356 1.00 83.56 358 THR A CA 1
ATOM 2829 C C . THR A 1 358 ? 23.534 -9.286 -35.156 1.00 83.56 358 THR A C 1
ATOM 2831 O O . THR A 1 358 ? 24.056 -9.273 -34.045 1.00 83.56 358 THR A O 1
ATOM 2834 N N . PHE A 1 359 ? 22.306 -9.763 -35.354 1.00 80.88 359 PHE A N 1
ATOM 2835 C CA . PHE A 1 359 ? 21.465 -10.278 -34.279 1.00 80.88 359 PHE A CA 1
ATOM 2836 C C . PHE A 1 359 ? 21.590 -11.805 -34.246 1.00 80.88 359 PHE A C 1
ATOM 2838 O O . PHE A 1 359 ? 20.928 -12.495 -35.011 1.00 80.88 359 PHE A O 1
ATOM 2845 N N . GLU A 1 360 ? 22.460 -12.318 -33.368 1.00 71.56 360 GLU A N 1
ATOM 2846 C CA . GLU A 1 360 ? 22.757 -13.759 -33.222 1.00 71.56 360 GLU A CA 1
ATOM 2847 C C . GLU A 1 360 ? 21.517 -14.616 -32.890 1.00 71.56 360 GLU A C 1
ATOM 2849 O O . GLU A 1 360 ? 21.502 -15.815 -33.159 1.00 71.56 360 GLU A O 1
ATOM 2854 N N . ASP A 1 361 ? 20.480 -14.008 -32.305 1.00 79.69 361 ASP A N 1
ATOM 2855 C CA . ASP A 1 361 ? 19.202 -14.654 -32.009 1.00 79.69 361 ASP A CA 1
ATOM 2856 C C . ASP A 1 361 ? 18.267 -14.591 -33.228 1.00 79.69 361 ASP A C 1
ATOM 2858 O O . ASP A 1 361 ? 17.773 -13.521 -33.607 1.00 79.69 361 ASP A O 1
ATOM 2862 N N . GLU A 1 362 ? 18.000 -15.762 -33.811 1.00 78.81 362 GLU A N 1
ATOM 2863 C CA . GLU A 1 362 ? 17.153 -15.943 -34.993 1.00 78.81 362 GLU A CA 1
ATOM 2864 C C . GLU A 1 362 ? 15.749 -15.349 -34.799 1.00 78.81 362 GLU A C 1
ATOM 2866 O O . GLU A 1 362 ? 15.224 -14.703 -35.705 1.00 78.81 362 GLU A O 1
ATOM 2871 N N . SER A 1 363 ? 15.184 -15.446 -33.590 1.00 82.38 363 SER A N 1
ATOM 2872 C CA . SER A 1 363 ? 13.860 -14.896 -33.277 1.00 82.38 363 SER A CA 1
ATOM 2873 C C . SER A 1 363 ? 13.861 -13.361 -33.283 1.00 82.38 363 SER A C 1
ATOM 2875 O O . SER A 1 363 ? 12.908 -12.735 -33.747 1.00 82.38 363 SER A O 1
ATOM 2877 N N . VAL A 1 364 ? 14.927 -12.716 -32.799 1.00 83.31 364 VAL A N 1
ATOM 2878 C CA . VAL A 1 364 ? 15.041 -11.244 -32.822 1.00 83.31 364 VAL A CA 1
ATOM 2879 C C . VAL A 1 364 ? 15.274 -10.743 -34.248 1.00 83.31 364 VAL A C 1
ATOM 2881 O O . VAL A 1 364 ? 14.662 -9.756 -34.671 1.00 83.31 364 VAL A O 1
ATOM 2884 N N . ALA A 1 365 ? 16.128 -11.439 -35.004 1.00 84.31 365 ALA A N 1
ATOM 2885 C CA . ALA A 1 365 ? 16.393 -11.130 -36.403 1.00 84.31 365 ALA A CA 1
ATOM 2886 C C . ALA A 1 365 ? 15.123 -11.254 -37.262 1.00 84.31 365 ALA A C 1
ATOM 2888 O O . ALA A 1 365 ? 14.856 -10.378 -38.087 1.00 84.31 365 ALA A O 1
ATOM 2889 N N . GLU A 1 366 ? 14.312 -12.294 -37.046 1.00 86.06 366 GLU A N 1
ATOM 2890 C CA . GLU A 1 366 ? 13.038 -12.504 -37.739 1.00 86.06 366 GLU A CA 1
ATOM 2891 C C . GLU A 1 366 ? 12.054 -11.353 -37.476 1.00 86.06 366 GLU A C 1
ATOM 2893 O O . GLU A 1 366 ? 11.580 -10.721 -38.424 1.00 86.06 366 GLU A O 1
ATOM 2898 N N . ARG A 1 367 ? 11.848 -10.978 -36.204 1.00 85.81 367 ARG A N 1
ATOM 2899 C CA . ARG A 1 367 ? 10.958 -9.867 -35.807 1.00 85.81 367 ARG A CA 1
ATOM 2900 C C . ARG A 1 367 ? 11.356 -8.531 -36.448 1.00 85.81 367 ARG A C 1
ATOM 2902 O O . ARG A 1 367 ? 10.494 -7.753 -36.862 1.00 85.81 367 ARG A O 1
ATOM 2909 N N . LEU A 1 368 ? 12.656 -8.236 -36.539 1.00 85.00 368 LEU A N 1
ATOM 2910 C CA . LEU A 1 368 ? 13.157 -7.020 -37.196 1.00 85.00 368 LEU A CA 1
ATOM 2911 C C . LEU A 1 368 ? 13.021 -7.089 -38.724 1.00 85.00 368 LEU A C 1
ATOM 2913 O O . LEU A 1 368 ? 12.671 -6.085 -39.357 1.00 85.00 368 LEU A O 1
ATOM 2917 N N . ASN A 1 369 ? 13.254 -8.264 -39.312 1.00 87.38 369 ASN A N 1
ATOM 2918 C CA . ASN A 1 369 ? 13.123 -8.492 -40.749 1.00 87.38 369 ASN A CA 1
ATOM 2919 C C . ASN A 1 369 ? 11.675 -8.385 -41.239 1.00 87.38 369 ASN A C 1
ATOM 2921 O O . ASN A 1 369 ? 11.476 -7.854 -42.329 1.00 87.38 369 ASN A O 1
ATOM 2925 N N . GLU A 1 370 ? 10.666 -8.729 -40.429 1.00 86.25 370 GLU A N 1
ATOM 2926 C CA . GLU A 1 370 ? 9.259 -8.454 -40.771 1.00 86.25 370 GLU A CA 1
ATOM 2927 C C . GLU A 1 370 ? 9.014 -6.974 -41.116 1.00 86.25 370 GLU A C 1
ATOM 2929 O O . GLU A 1 370 ? 8.157 -6.634 -41.935 1.00 86.25 370 GLU A O 1
ATOM 2934 N N . GLY A 1 371 ? 9.741 -6.067 -40.455 1.00 81.88 371 GLY A N 1
ATOM 2935 C CA . GLY A 1 371 ? 9.685 -4.639 -40.745 1.00 81.88 371 GLY A CA 1
ATOM 2936 C C . GLY A 1 371 ? 10.317 -4.284 -42.087 1.00 81.88 371 GLY A C 1
ATOM 2937 O O . GLY A 1 371 ? 9.790 -3.437 -42.807 1.00 81.88 371 GLY A O 1
ATOM 2938 N N . VAL A 1 372 ? 11.417 -4.948 -42.438 1.00 84.69 372 VAL A N 1
ATOM 2939 C CA . VAL A 1 372 ? 12.158 -4.759 -43.695 1.00 84.69 372 VAL A CA 1
ATOM 2940 C C . VAL A 1 372 ? 11.408 -5.365 -44.880 1.00 84.69 372 VAL A C 1
ATOM 2942 O O . VAL A 1 372 ? 11.407 -4.773 -45.957 1.00 84.69 372 VAL A O 1
ATOM 2945 N N . ASP A 1 373 ? 10.690 -6.471 -44.693 1.00 86.44 373 ASP A N 1
ATOM 2946 C CA . ASP A 1 373 ? 9.895 -7.107 -45.750 1.00 86.44 373 ASP A CA 1
ATOM 2947 C C . ASP A 1 373 ? 8.771 -6.176 -46.274 1.00 86.44 373 ASP A C 1
ATOM 2949 O O . ASP A 1 373 ? 8.363 -6.262 -47.439 1.00 86.44 373 ASP A O 1
ATOM 2953 N N . LEU A 1 374 ? 8.349 -5.176 -45.481 1.00 83.25 374 LEU A N 1
ATOM 2954 C CA . LEU A 1 374 ? 7.433 -4.113 -45.927 1.00 83.25 374 LEU A CA 1
ATOM 2955 C C . LEU A 1 374 ? 8.002 -3.205 -47.032 1.00 83.25 374 LEU A C 1
ATOM 2957 O O . LEU A 1 374 ? 7.250 -2.479 -47.686 1.00 83.25 374 LEU A O 1
ATOM 2961 N N . ILE A 1 375 ? 9.319 -3.218 -47.254 1.00 80.75 375 ILE A N 1
ATOM 2962 C CA . ILE A 1 375 ? 9.970 -2.456 -48.330 1.00 80.75 375 ILE A CA 1
ATOM 2963 C C . ILE A 1 375 ? 9.555 -2.997 -49.708 1.00 80.75 375 ILE A C 1
ATOM 2965 O O . ILE A 1 375 ? 9.438 -2.222 -50.666 1.00 80.75 375 ILE A O 1
ATOM 2969 N N . VAL A 1 376 ? 9.293 -4.306 -49.795 1.00 74.00 376 VAL A N 1
ATOM 2970 C CA . VAL A 1 376 ? 8.981 -5.022 -51.042 1.00 74.00 376 VAL A CA 1
ATOM 2971 C C . VAL A 1 376 ? 7.473 -5.267 -51.201 1.00 74.00 376 VAL A C 1
ATOM 2973 O O . VAL A 1 376 ? 6.971 -5.258 -52.321 1.00 74.00 376 VAL A O 1
ATOM 2976 N N . SER A 1 377 ? 6.712 -5.386 -50.105 1.00 60.84 377 SER A N 1
ATOM 2977 C CA . SER A 1 377 ? 5.295 -5.799 -50.132 1.00 60.84 377 SER A CA 1
ATOM 2978 C C . SER A 1 377 ? 4.297 -4.813 -50.768 1.00 60.84 377 SER A C 1
ATOM 2980 O O . SER A 1 377 ? 3.176 -5.205 -51.072 1.00 60.84 377 SER A O 1
ATOM 2982 N N . ARG A 1 378 ? 4.669 -3.551 -51.039 1.00 54.00 378 ARG A N 1
ATOM 2983 C CA . ARG A 1 378 ? 3.808 -2.559 -51.733 1.00 54.00 378 ARG A CA 1
ATOM 2984 C C . ARG A 1 378 ? 3.978 -2.540 -53.263 1.00 54.00 378 ARG A C 1
ATOM 2986 O O . ARG A 1 378 ? 3.932 -1.472 -53.873 1.00 54.00 378 ARG A O 1
ATOM 2993 N N . GLN A 1 379 ? 4.253 -3.691 -53.875 1.00 45.62 379 GLN A N 1
ATOM 2994 C CA . GLN A 1 379 ? 4.332 -3.850 -55.336 1.00 45.62 379 GLN A CA 1
ATOM 2995 C C . GLN A 1 379 ? 3.050 -4.396 -55.989 1.00 45.62 379 GLN A C 1
ATOM 2997 O O . GLN A 1 379 ? 3.072 -4.669 -57.187 1.00 45.62 379 GLN A O 1
ATOM 3002 N N . GLN A 1 380 ? 1.943 -4.504 -55.251 1.00 34.28 380 GLN A N 1
ATOM 3003 C CA . GLN A 1 380 ? 0.620 -4.778 -55.819 1.00 34.28 380 GLN A CA 1
ATOM 3004 C C . GLN A 1 380 ? -0.325 -3.606 -55.595 1.00 34.28 380 GLN A C 1
ATOM 3006 O O . GLN A 1 380 ? -0.347 -3.085 -54.454 1.00 34.28 380 GLN A O 1
#

Foldseek 3Di:
DDDPPPLVLVVPPPRDPVVVLVVLQVVVDDPPDPDRPVVVSVVVVVVSVVVVVVVVCVCCVVCVPVVCVVVVVVVVVVVVCCVPVVVVVVVVVVVVVCCCVVPVVVVVVVVVVVVVVVVVVLVVVLVVLVVVVVVLVVVLVVLVPDPPRQLLVNLVSLVVLVVLVVCLVVCCVPDPHHGNCVDPVSVVCPVVSVVVLVVSLVVLLVVLLVLLVDPVSLALPNPSNLSSLLSNCSNPVVSSLVSCCVSHQVVLLVVLLVLQLVCLQVVVCNLVSLLVNLVVVVVSQVSSVSNQQSNDHPPRSQVVSCVVVVHDGPSRVNLLSNLVSLLVSLLVQCVVDDPSLVVLLVCLVVNLVSLCVNDVDPVSSVSNNVSSVSSVVPPD

Organism: Meyerozyma guilliermondii (strain ATCC 6260 / CBS 566 / DSM 6381 / JCM 1539 / NBRC 10279 / NRRL Y-324) (NCBI:txid294746)

Secondary structure (DSSP, 8-state):
-------GGGG-TT--HHHHHHHHHHHSS-TT-SS--HHHHHHHHHHHHHHHHHHHHHHHHHSHHHHHHHHHHHHHHHHHHHHHHHHHHHHHHHHHHHHIIIIIHHHHHHHHHHHHHHHHHHHHHHHHHHHHHHHHHHHHHHHHHSSS--HHHHHHHHHHHHHHHHHHHHHTTT-SSPPGGGSHHHHHHHHHHHHHHHHHHHHHHHHHHHHHHSTTTSSTT-HHHHHHHHHHHHH-HHHHHHHHIIIIIIHHHHHHHHHHHHHTTSGGGHHHHHHHHHHHHHHHHHHHHHHHHT---SS-HHHHHHHHHT-S-HHHHHHHHHHHHHHHHHHHHHHH-HHHHHHHHHSHHHHHHHHHHH---HHHHHHHHHHHHTTTTT--

Radius of gyration: 59.48 Å; Cα contacts (8 Å, |Δi|>4): 254; chains: 1; bounding box: 137×45×140 Å

Nearest PDB structures (foldseek):
  4u6u-assembly2_D  TM=7.440E-01  e=8.658E-09  Kluyveromyces lactis
  7exe-assembly1_A  TM=2.025E-01  e=1.821E+00  Mus musculus
  1v9d-assembly1_D  TM=1.397E-01  e=1.043E+00  Mus musculus

Solvent-accessible surface area (backbone atoms only — not comparable to full-atom values): 20752 Å² total; per-residue (Å²): 135,87,77,94,76,69,66,66,60,73,71,41,94,81,58,50,73,70,60,51,52,50,53,44,49,57,72,62,45,66,98,86,56,98,68,86,61,58,66,61,37,51,54,50,52,52,50,52,52,52,48,48,52,49,49,51,48,47,51,46,69,73,47,39,66,64,56,50,52,53,63,61,44,51,56,56,51,52,50,50,48,46,68,59,47,45,59,55,51,53,50,50,53,53,51,49,52,47,45,44,64,71,45,51,50,57,48,53,54,47,52,52,51,50,51,52,48,51,52,49,48,47,51,52,50,39,48,52,54,47,52,51,52,51,52,53,51,51,55,51,52,55,53,68,69,45,92,79,58,57,44,44,62,51,31,51,50,55,48,53,56,48,48,53,58,50,49,46,64,68,46,50,80,78,49,98,54,74,45,61,68,75,39,62,70,61,46,65,44,47,61,56,51,54,52,50,51,53,52,50,52,52,51,39,48,52,50,48,34,52,32,52,69,35,79,85,49,52,41,58,82,34,58,66,54,28,32,35,48,34,16,35,36,74,70,36,52,69,60,32,48,48,42,50,43,56,36,45,49,53,47,52,38,50,53,46,41,53,51,56,56,52,24,56,72,41,63,90,50,31,54,61,53,50,42,53,44,47,56,54,49,52,56,48,50,56,46,49,51,47,29,49,70,57,29,80,48,87,74,53,51,60,63,54,47,31,61,75,71,74,40,93,42,75,62,56,54,48,49,52,54,34,24,56,50,43,24,50,49,43,48,51,45,52,71,71,39,63,71,51,32,55,48,44,60,73,41,43,68,58,53,49,51,35,40,55,70,60,36,85,48,66,71,62,24,49,51,42,40,62,20,55,53,57,70,64,68,76,79,119

Sequence (380 aa):
MADLEDFESYLDPDFNASKFSNDLICATNEADTDELDIGTSMKKLKFDIQECDKRMTSIASSNYEPLVAICSQVGPTKDYANETLKPSVDRLVSAFDKIKSGILVPYEEALESKQALKRLHSTLDLLRRTSYFLFLIQQFDELNQDGDRDDVRLAKLYLQLGQLYENEKEYGGNSEMPSVLSVKLVRDYQSTFLTSRLNFISKCQSKISEDFNHQSTFTYTNKGLTSRIAALYILDSKKAFSSVESGAFSRQVSISLGLLTRSLQSPRNFTTIANEVFDTSKTFLEKLTKVVAAVRVEPEFLGSFLTSVNQKSLADLYWDQLALGFKRSVASTMARGGPIAKNLRLYHEGIKKAIVTTFEDESVAERLNEGVDLIVSRQQ

Mean predicted aligned error: 14.26 Å

pLDDT: mean 85.85, std 9.74, range [27.28, 96.06]